Protein AF-0000000066255179 (afdb_homodimer)

Foldseek 3Di:
DLPQAAEEEEEDQCLVLVVVLCCDDLNVLLVVVRNYHYHYDHLLVQDVVSDQWDADPPRDDKIAGELRSVVSVQVVCCVPPNHAQEEEEDLPWAADDLVVLQVSLPTRYYYYYKFAMVGYDPVNCVSHPTYYYNHNDDDRMCVVVSSVSSVSNSCQHPPSDPDNVVVCQDPPNLAFHFADDDDDDQDDPRDGDDVQVVVPPPLSVVLVRLLRSLLCCVVPPVVSHHPDDDPSSVVSNVCVVVPHDPVRVCVVVVVSD/DLPQAAEEEEEDQCLVLVVVLCCDDLNVLLVVVRNYHYHYDHLLVQDVVSDQWDADPPRDDKIAGELRSVVSVQVVCCVPPNHAQEEEEDLPWAADDLVVLQVSLPTRYYYYYKFAMVGYDPVNCVSHPTYYYNHNDDDRMCVVVSSVSSVSNSCQHPPSDPDNVVVCQDPPNLAFHFADDDDDDQDDPRDGDDVQVVVPPPQSVVLVGLLRSLLCCVVPPVVSHHPDDDPSSVVSNVCVVVPHDPVRVCVVVVVSD

Solvent-accessible surface area (backbone atoms only — not comparable to full-atom values): 27506 Å² total; per-residue (Å²): 130,87,68,76,41,32,35,37,38,38,39,29,88,58,31,62,56,53,56,56,50,44,70,38,69,64,44,26,50,20,37,75,70,50,49,34,45,81,41,61,35,50,32,39,82,43,15,78,95,43,53,44,57,37,56,28,55,57,74,46,80,65,38,23,32,33,46,59,19,54,53,47,47,48,49,52,42,35,74,75,74,42,81,54,52,25,33,32,45,33,63,75,26,52,59,56,27,41,70,54,34,57,57,56,54,72,45,59,33,38,30,36,41,38,27,37,81,72,26,53,21,49,78,49,56,80,69,45,73,41,47,32,23,55,34,58,41,67,61,72,45,17,62,63,55,48,49,49,52,52,39,32,24,44,54,71,38,89,79,50,47,90,56,64,72,53,60,62,59,28,57,71,54,83,41,48,39,57,54,86,45,44,36,68,62,65,60,53,96,87,46,67,58,63,65,61,37,69,64,78,44,63,60,55,33,51,51,51,44,52,49,38,9,49,51,43,20,58,73,64,37,56,89,53,61,67,86,84,63,50,72,67,53,45,52,51,50,52,39,49,75,72,67,51,48,68,68,61,50,42,70,77,43,55,82,78,95,130,86,69,77,38,33,35,38,36,38,40,29,88,58,33,60,57,52,55,55,49,45,70,38,70,64,45,27,51,21,38,75,70,50,50,34,44,79,41,60,35,50,31,40,81,43,14,78,95,43,54,44,57,36,57,28,54,58,75,46,80,64,37,22,34,33,45,60,18,53,52,48,47,49,49,51,42,34,74,74,74,44,82,51,52,24,34,32,45,33,61,74,26,52,59,55,28,40,70,56,33,56,57,57,53,73,46,59,33,38,30,36,40,39,27,37,80,72,27,52,21,50,78,49,56,78,69,46,73,40,49,32,22,54,34,58,40,66,62,73,45,17,61,63,54,49,49,50,52,52,39,32,24,45,54,71,37,89,79,49,46,88,57,63,71,52,60,64,59,28,58,71,56,81,39,49,38,58,54,87,44,45,36,66,61,67,61,54,97,86,45,67,58,61,64,63,36,70,62,78,43,64,60,53,32,50,50,50,45,52,49,38,9,48,50,44,19,57,73,66,37,55,88,52,62,67,88,84,64,51,72,66,54,45,51,51,50,53,39,48,76,72,68,50,47,69,68,60,50,44,70,78,41,55,82,76,96

Nearest PDB structures (foldseek):
  1oy5-assembly2_B-2  TM=8.752E-01  e=9.218E-35  Aquifex aeolicus
  8b1n-assembly1_B  TM=9.317E-01  e=4.520E-27  Calditerrivibrio nitroreducens DSM 19672
  8b1n-assembly1_A  TM=9.142E-01  e=1.276E-27  Calditerrivibrio nitroreducens DSM 19672
  8byh-assembly1_B  TM=9.288E-01  e=4.256E-27  Calditerrivibrio nitroreducens DSM 19672
  4ig6-assembly1_A  TM=9.369E-01  e=1.137E-23  Anaplasma phagocytophilum str. HZ

Sequence (514 aa):
MSSNPLRFFVLTIFPHIISCYSEYGIVKQAIKKGKVEVYPIDLREFAPKGQVDDVPYGGLPGMVLKPEPIYEAYDYVVENYGKPFVLITEPWGEKLNQKLVNELSKKERIMIICGRYEGVDERVKKIVDMEISLGDFILSGGEIVALAVIDAVSRVLPGVLSEPQSIQEDSFQNRWLGYPVYTRPREYRGMKVPEELLSGHHKLIELWKLWHRIENTVKKRPDLIPKDLTELEKDILNSILSGKSFKEWLKEHKHLLMSSNPLRFFVLTIFPHIISCYSEYGIVKQAIKKGKVEVYPIDLREFAPKGQVDDVPYGGLPGMVLKPEPIYEAYDYVVENYGKPFVLITEPWGEKLNQKLVNELSKKERIMIICGRYEGVDERVKKIVDMEISLGDFILSGGEIVALAVIDAVSRVLPGVLSEPQSIQEDSFQNRWLGYPVYTRPREYRGMKVPEELLSGHHKLIELWKLWHRIENTVKKRPDLIPKDLTELEKDILNSILSGKSFKEWLKEHKHLL

pLDDT: mean 95.05, std 7.97, range [36.19, 99.0]

Radius of gyration: 25.07 Å; Cα contacts (8 Å, |Δi|>4): 942; chains: 2; bounding box: 65×76×65 Å

Secondary structure (DSSP, 8-state):
-----EEEEEEES-HHHHHHHTTSHHHHHHHHTTSEEEEEEEGGGGSGGG--EEPBGGG-SS-EE-HHHHHHHHHHHHHHH-PPEEEEEEEEEEEP-HHHHHHHTT-SEEEEE--BTT-B-GGGGGG-SEEEESSSS--SBSHHHHHHHHHHHHHTSTTTSS-THHHHTSTTSSS-------BS-SEETTEE--HHHHS--HHHHHHHHHHHHHHHHHHH-GGG--SS--HHHHHHHHHHHTT--HHHHHHHTGGG-/-----EEEEEEES-HHHHHHHTTSHHHHHHHHTTSEEEEEEEGGGGSGGG--EEPBGGG-SS-EE-HHHHHHHHHHHHHHH-PPEEEEEEEEEEEP-HHHHHHHTT-SEEEEE--BTT-B-GGGGGG-SEEEESSSS--SBSHHHHHHHHHHHHHTSTTTSS-THHHHTSTTSSS-------BS-SEETTEEPPHHHHS--HHHHHHHHHHHHHHHHHHH-GGG--SS--HHHHHHHHHHHTT--HHHHHHHTGGG-

InterPro domains:
  IPR002649 tRNA (guanine-N1-)-methyltransferase TrmD [MF_00605] (1-257)
  IPR002649 tRNA (guanine-N1-)-methyltransferase TrmD [PIRSF000386] (6-250)
  IPR002649 tRNA (guanine-N1-)-methyltransferase TrmD [PTHR46417] (6-245)
  IPR002649 tRNA (guanine-N1-)-methyltransferase TrmD [TIGR00088] (7-228)
  IPR002649 tRNA (guanine-N1-)-methyltransferase TrmD [cd18080] (7-222)
  IPR016009 tRNA methyltransferase TRMD/TRM10-type domain [PF01746] (6-226)
  IPR023148 tRNA (guanine-N(1)-)-methyltransferase, C-terminal domain superfamily [G3DSA:1.10.1270.20] (176-234)
  IPR029026 tRNA (guanine-N1-)-methyltransferase, N-terminal [G3DSA:3.40.1280.10] (1-175)
  IPR029028 Alpha/beta knot methyltransferases [SSF75217] (5-230)

Organism: Aquifex aeolicus (strain VF5) (NCBI:txid224324)

Structure (mmCIF, N/CA/C/O backbone):
data_AF-0000000066255179-model_v1
#
loop_
_entity.id
_entity.type
_entity.pdbx_description
1 polymer 'tRNA (guanine-N(1)-)-methyltransferase'
#
loop_
_atom_site.group_PDB
_atom_site.id
_atom_site.type_symbol
_atom_site.label_atom_id
_atom_site.label_alt_id
_atom_site.label_comp_id
_atom_site.label_asym_id
_atom_site.label_entity_id
_atom_site.label_seq_id
_atom_site.pdbx_PDB_ins_code
_atom_site.Cartn_x
_atom_site.Cartn_y
_atom_site.Cartn_z
_atom_site.occupancy
_atom_site.B_iso_or_equiv
_atom_site.auth_seq_id
_atom_site.auth_comp_id
_atom_site.auth_asym_id
_atom_site.auth_atom_id
_atom_site.pdbx_PDB_model_num
ATOM 1 N N . MET A 1 1 ? 33.656 -7.684 0.616 1 36.19 1 MET A N 1
ATOM 2 C CA . MET A 1 1 ? 33.5 -6.309 1.086 1 36.19 1 MET A CA 1
ATOM 3 C C . MET A 1 1 ? 32.156 -6.125 1.802 1 36.19 1 MET A C 1
ATOM 5 O O . MET A 1 1 ? 31.109 -6.352 1.216 1 36.19 1 MET A O 1
ATOM 9 N N . SER A 1 2 ? 31.938 -6.332 3.039 1 48.03 2 SER A N 1
ATOM 10 C CA . SER A 1 2 ? 30.781 -6.555 3.908 1 48.03 2 SER A CA 1
ATOM 11 C C . SER A 1 2 ? 29.781 -5.406 3.809 1 48.03 2 SER A C 1
ATOM 13 O O . SER A 1 2 ? 30.094 -4.273 4.18 1 48.03 2 SER A O 1
ATOM 15 N N . SER A 1 3 ? 28.969 -5.148 2.727 1 68.19 3 SER A N 1
ATOM 16 C CA . SER A 1 3 ? 28.156 -3.969 2.42 1 68.19 3 SER A CA 1
ATOM 17 C C . SER A 1 3 ? 27.25 -3.605 3.586 1 68.19 3 SER A C 1
ATOM 19 O O . SER A 1 3 ? 26.703 -4.484 4.258 1 68.19 3 SER A O 1
ATOM 21 N N . ASN A 1 4 ? 27.484 -2.471 4.309 1 89.94 4 ASN A N 1
ATOM 22 C CA . ASN A 1 4 ? 26.672 -1.904 5.391 1 89.94 4 ASN A CA 1
ATOM 23 C C . ASN A 1 4 ? 25.188 -2.104 5.145 1 89.94 4 ASN A C 1
ATOM 25 O O . ASN A 1 4 ? 24.719 -2.021 4.008 1 89.94 4 ASN A O 1
ATOM 29 N N . PRO A 1 5 ? 24.562 -2.641 6.172 1 97.38 5 PRO A N 1
ATOM 30 C CA . PRO A 1 5 ? 23.125 -2.84 6.004 1 97.38 5 PRO A CA 1
ATOM 31 C C . PRO A 1 5 ? 22.391 -1.543 5.684 1 97.38 5 PRO A C 1
ATOM 33 O O . PRO A 1 5 ? 22.812 -0.463 6.094 1 97.38 5 PRO A O 1
ATOM 36 N N . LEU A 1 6 ? 21.422 -1.646 4.871 1 98.69 6 LEU A N 1
ATOM 37 C CA . LEU A 1 6 ? 20.469 -0.549 4.742 1 98.69 6 LEU A CA 1
ATOM 38 C C . LEU A 1 6 ? 19.672 -0.378 6.023 1 98.69 6 LEU A C 1
ATOM 40 O O . LEU A 1 6 ? 19.109 -1.347 6.547 1 98.69 6 LEU A O 1
ATOM 44 N N . ARG A 1 7 ? 19.672 0.843 6.582 1 98.81 7 ARG A N 1
ATOM 45 C CA . ARG A 1 7 ? 18.984 1.106 7.844 1 98.81 7 ARG A CA 1
ATOM 46 C C . ARG A 1 7 ? 17.688 1.879 7.609 1 98.81 7 ARG A C 1
ATOM 48 O O . ARG A 1 7 ? 17.688 2.91 6.934 1 98.81 7 ARG A O 1
ATOM 55 N N . PHE A 1 8 ? 16.641 1.337 8.141 1 98.94 8 PHE A N 1
ATOM 56 C CA . PHE A 1 8 ? 15.359 2.031 8.141 1 98.94 8 PHE A CA 1
ATOM 57 C C . PHE A 1 8 ? 15.055 2.602 9.523 1 98.94 8 PHE A C 1
ATOM 59 O O . PHE A 1 8 ? 15.133 1.888 10.523 1 98.94 8 PHE A O 1
ATOM 66 N N . PHE A 1 9 ? 14.742 3.869 9.594 1 98.94 9 PHE A N 1
ATOM 67 C CA . PHE A 1 9 ? 14.219 4.523 10.789 1 98.94 9 PHE A CA 1
ATOM 68 C C . PHE A 1 9 ? 12.758 4.926 10.586 1 98.94 9 PHE A C 1
ATOM 70 O O . PHE A 1 9 ? 12.453 5.777 9.75 1 98.94 9 PHE A O 1
ATOM 77 N N . VAL A 1 10 ? 11.859 4.301 11.352 1 99 10 VAL A N 1
ATOM 78 C CA . VAL A 1 10 ? 10.445 4.578 11.156 1 99 10 VAL A CA 1
ATOM 79 C C . VAL A 1 10 ? 9.906 5.363 12.352 1 99 10 VAL A C 1
ATOM 81 O O . VAL A 1 10 ? 9.797 4.828 13.453 1 99 10 VAL A O 1
ATOM 84 N N . LEU A 1 11 ? 9.578 6.625 12.156 1 98.94 11 LEU A N 1
ATOM 85 C CA . LEU A 1 11 ? 8.984 7.473 13.18 1 98.94 11 LEU A CA 1
ATOM 86 C C . LEU A 1 11 ? 7.465 7.297 13.211 1 98.94 11 LEU A C 1
ATOM 88 O O . LEU A 1 11 ? 6.785 7.582 12.227 1 98.94 11 LEU A O 1
ATOM 92 N N . THR A 1 12 ? 6.926 6.816 14.266 1 98.81 12 THR A N 1
ATOM 93 C CA . THR A 1 12 ? 5.5 6.531 14.391 1 98.81 12 THR A CA 1
ATOM 94 C C . THR A 1 12 ? 5.074 6.539 15.859 1 98.81 12 THR A C 1
ATOM 96 O O . THR A 1 12 ? 5.918 6.578 16.75 1 98.81 12 THR A O 1
ATOM 99 N N . ILE A 1 13 ? 3.779 6.59 16.094 1 98.5 13 ILE A N 1
ATOM 100 C CA . ILE A 1 13 ? 3.281 6.457 17.453 1 98.5 13 ILE A CA 1
ATOM 101 C C . ILE A 1 13 ? 2.891 5.004 17.719 1 98.5 13 ILE A C 1
ATOM 103 O O . ILE A 1 13 ? 2.504 4.652 18.844 1 98.5 13 ILE A O 1
ATOM 107 N N . PHE A 1 14 ? 3.01 4.098 16.734 1 98.62 14 PHE A N 1
ATOM 108 C CA . PHE A 1 14 ? 2.74 2.67 16.891 1 98.62 14 PHE A CA 1
ATOM 109 C C . PHE A 1 14 ? 3.947 1.844 16.469 1 98.62 14 PHE A C 1
ATOM 111 O O . PHE A 1 14 ? 3.871 1.063 15.508 1 98.62 14 PHE A O 1
ATOM 118 N N . PRO A 1 15 ? 5.012 1.931 17.203 1 98.75 15 PRO A N 1
ATOM 119 C CA . PRO A 1 15 ? 6.246 1.254 16.797 1 98.75 15 PRO A CA 1
ATOM 120 C C . PRO A 1 15 ? 6.098 -0.265 16.75 1 98.75 15 PRO A C 1
ATOM 122 O O . PRO A 1 15 ? 6.809 -0.935 16 1 98.75 15 PRO A O 1
ATOM 125 N N . HIS A 1 16 ? 5.156 -0.813 17.469 1 98.75 16 HIS A N 1
ATOM 126 C CA . HIS A 1 16 ? 4.984 -2.26 17.531 1 98.75 16 HIS A CA 1
ATOM 127 C C . HIS A 1 16 ? 4.488 -2.822 16.203 1 98.75 16 HIS A C 1
ATOM 129 O O . HIS A 1 16 ? 4.785 -3.969 15.867 1 98.75 16 HIS A O 1
ATOM 135 N N . ILE A 1 17 ? 3.727 -2.039 15.477 1 98.81 17 ILE A N 1
ATOM 136 C CA . ILE A 1 17 ? 3.281 -2.461 14.148 1 98.81 17 ILE A CA 1
ATOM 137 C C . ILE A 1 17 ? 4.492 -2.779 13.273 1 98.81 17 ILE A C 1
ATOM 139 O O . ILE A 1 17 ? 4.523 -3.811 12.602 1 98.81 17 ILE A O 1
ATOM 143 N N . ILE A 1 18 ? 5.539 -1.937 13.367 1 98.94 18 ILE A N 1
ATOM 144 C CA . ILE A 1 18 ? 6.742 -2.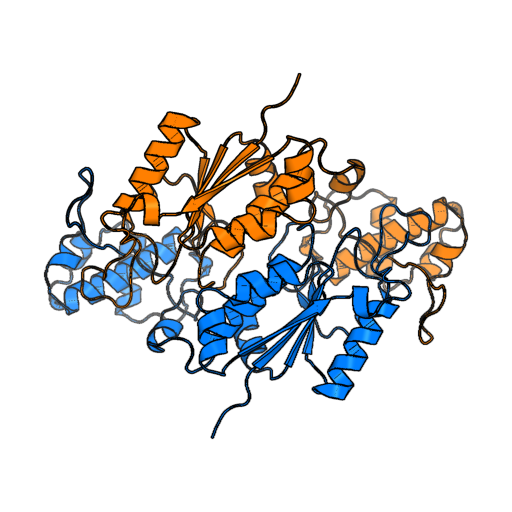07 12.555 1 98.94 18 ILE A CA 1
ATOM 145 C C . ILE A 1 18 ? 7.559 -3.268 13.039 1 98.94 18 ILE A C 1
ATOM 147 O O . ILE A 1 18 ? 7.988 -4.098 12.234 1 98.94 18 ILE A O 1
ATOM 151 N N . SER A 1 19 ? 7.699 -3.357 14.336 1 98.81 19 SER A N 1
ATOM 152 C CA . SER A 1 19 ? 8.492 -4.449 14.891 1 98.81 19 SER A CA 1
ATOM 153 C C . SER A 1 19 ? 7.848 -5.801 14.602 1 98.81 19 SER A C 1
ATOM 155 O O . SER A 1 19 ? 8.539 -6.773 14.297 1 98.81 19 SER A O 1
ATOM 157 N N . CYS A 1 20 ? 6.559 -5.828 14.711 1 98.81 20 CYS A N 1
ATOM 158 C CA . CYS A 1 20 ? 5.84 -7.07 14.438 1 98.81 20 CYS A CA 1
ATOM 159 C C . CYS A 1 20 ? 6.082 -7.543 13.016 1 98.81 20 CYS A C 1
ATOM 161 O O . CYS A 1 20 ? 6.48 -8.688 12.797 1 98.81 20 CYS A O 1
ATOM 163 N N . TYR A 1 21 ? 5.941 -6.707 12.062 1 98.81 21 TYR A N 1
ATOM 164 C CA . TYR A 1 21 ? 6.109 -7.09 10.664 1 98.81 21 TYR A CA 1
ATOM 165 C C . TYR A 1 21 ? 7.539 -7.531 10.383 1 98.81 21 TYR A C 1
ATOM 167 O O . TYR A 1 21 ? 7.77 -8.445 9.586 1 98.81 21 TYR A O 1
ATOM 175 N N . SER A 1 22 ? 8.477 -6.926 11.094 1 98.62 22 SER A N 1
ATOM 176 C CA . SER A 1 22 ? 9.891 -7.172 10.859 1 98.62 22 SER A CA 1
ATOM 177 C C . SER A 1 22 ? 10.289 -8.578 11.312 1 98.62 22 SER A C 1
ATOM 179 O O . SER A 1 22 ? 11.406 -9.031 11.039 1 98.62 22 SER A O 1
ATOM 181 N N . GLU A 1 23 ? 9.414 -9.266 11.914 1 98.5 23 GLU A N 1
ATOM 182 C CA . GLU A 1 23 ? 9.695 -10.609 12.414 1 98.5 23 GLU A CA 1
ATOM 183 C C . GLU A 1 23 ? 9.266 -11.672 11.406 1 98.5 23 GLU A C 1
ATOM 185 O O . GLU A 1 23 ? 9.398 -12.875 11.664 1 98.5 23 GLU A O 1
ATOM 190 N N . TYR A 1 24 ? 8.859 -11.219 10.289 1 98.19 24 TYR A N 1
ATOM 191 C CA . TYR A 1 24 ? 8.289 -12.195 9.359 1 98.19 24 TYR A CA 1
ATOM 192 C C . TYR A 1 24 ? 8.852 -12.008 7.957 1 98.19 24 TYR A C 1
ATOM 194 O O . TYR A 1 24 ? 9.312 -10.922 7.609 1 98.19 24 TYR A O 1
ATOM 202 N N . GLY A 1 25 ? 8.875 -13.078 7.219 1 96.25 25 GLY A N 1
ATOM 203 C CA . GLY A 1 25 ? 9.039 -13.055 5.777 1 96.25 25 GLY A CA 1
ATOM 204 C C . GLY A 1 25 ? 10.383 -12.508 5.332 1 96.25 25 GLY A C 1
ATOM 205 O O . GLY A 1 25 ? 11.414 -12.82 5.934 1 96.25 25 GLY A O 1
ATOM 206 N N . ILE A 1 26 ? 10.383 -11.805 4.305 1 96 26 ILE A N 1
ATOM 207 C CA . ILE A 1 26 ? 11.586 -11.352 3.611 1 96 26 ILE A CA 1
ATOM 208 C C . ILE A 1 26 ? 12.328 -10.336 4.477 1 96 26 ILE A C 1
ATOM 210 O O . ILE A 1 26 ? 13.562 -10.266 4.441 1 96 26 ILE A O 1
ATOM 214 N N . VAL A 1 27 ? 11.555 -9.555 5.23 1 98.31 27 VAL A N 1
ATOM 215 C CA . VAL A 1 27 ? 12.18 -8.539 6.07 1 98.31 27 VAL A CA 1
ATOM 216 C C . VAL A 1 27 ? 12.977 -9.211 7.191 1 98.31 27 VAL A C 1
ATOM 218 O O . VAL A 1 27 ? 14.125 -8.844 7.449 1 98.31 27 VAL A O 1
ATOM 221 N N . LYS A 1 28 ? 12.352 -10.195 7.777 1 98.44 28 LYS A N 1
ATOM 222 C CA . LYS A 1 28 ? 13.07 -10.969 8.789 1 98.44 28 LYS A CA 1
ATOM 223 C C . LYS A 1 28 ? 14.336 -11.586 8.211 1 98.44 28 LYS A C 1
ATOM 225 O O . LYS A 1 28 ? 15.398 -11.531 8.844 1 98.44 28 LYS A O 1
ATOM 230 N N . GLN A 1 29 ? 14.234 -12.172 7.055 1 96.88 29 GLN A N 1
ATOM 231 C CA . GLN A 1 29 ? 15.375 -12.805 6.391 1 96.88 29 GLN A CA 1
ATOM 232 C C . GLN A 1 29 ? 16.484 -11.789 6.109 1 96.88 29 GLN A C 1
ATOM 234 O O . GLN A 1 29 ? 17.656 -12.078 6.324 1 96.88 29 GLN A O 1
ATOM 239 N N . ALA A 1 30 ? 16.078 -10.641 5.586 1 98.12 30 ALA A N 1
ATOM 240 C CA . ALA A 1 30 ? 17.031 -9.586 5.285 1 98.12 30 ALA A CA 1
ATOM 241 C C . ALA A 1 30 ? 17.781 -9.148 6.543 1 98.12 30 ALA A C 1
ATOM 243 O O . ALA A 1 30 ? 18.984 -8.898 6.504 1 98.12 30 ALA A O 1
ATOM 244 N N . ILE A 1 31 ? 17.047 -9.062 7.656 1 98.56 31 ILE A N 1
ATOM 245 C CA . ILE A 1 31 ? 17.641 -8.688 8.938 1 98.56 31 ILE A CA 1
ATOM 246 C C . ILE A 1 31 ? 18.609 -9.773 9.391 1 98.56 31 ILE A C 1
ATOM 248 O O . ILE A 1 31 ? 19.75 -9.484 9.773 1 98.56 31 ILE A O 1
ATOM 252 N N . LYS A 1 32 ? 18.219 -11.008 9.328 1 97.62 32 LYS A N 1
ATOM 253 C CA . LYS A 1 32 ? 19.031 -12.148 9.742 1 97.62 32 LYS A CA 1
ATOM 254 C C . LYS A 1 32 ? 20.328 -12.211 8.93 1 97.62 32 LYS A C 1
ATOM 256 O O . LYS A 1 32 ? 21.375 -12.555 9.469 1 97.62 32 LYS A O 1
ATOM 261 N N . LYS A 1 33 ? 20.234 -11.852 7.691 1 96.62 33 LYS A N 1
ATOM 262 C CA . LYS A 1 33 ? 21.375 -11.922 6.785 1 96.62 33 LYS A CA 1
ATOM 263 C C . LYS A 1 33 ? 22.266 -10.688 6.934 1 96.62 33 LYS A C 1
ATOM 265 O O . LYS A 1 33 ? 23.266 -10.555 6.238 1 96.62 33 LYS A O 1
ATOM 270 N N . GLY A 1 34 ? 21.844 -9.766 7.727 1 97.56 34 GLY A N 1
ATOM 271 C CA . GLY A 1 34 ? 22.641 -8.578 7.992 1 97.56 34 GLY A CA 1
ATOM 272 C C . GLY A 1 34 ? 22.578 -7.551 6.875 1 97.56 34 GLY A C 1
ATOM 273 O O . GLY A 1 34 ? 23.469 -6.715 6.742 1 97.56 34 GLY A O 1
ATOM 274 N N . LYS A 1 35 ? 21.5 -7.633 6.055 1 97.81 35 LYS A N 1
ATOM 275 C CA . LYS A 1 35 ? 21.375 -6.738 4.906 1 97.81 35 LYS A CA 1
ATOM 276 C C . LYS A 1 35 ? 20.531 -5.512 5.25 1 97.81 35 LYS A C 1
ATOM 278 O O . LYS A 1 35 ? 20.641 -4.477 4.59 1 97.81 35 LYS A O 1
ATOM 283 N N . VAL A 1 36 ? 19.688 -5.668 6.281 1 98.62 36 VAL A N 1
ATOM 284 C CA . VAL A 1 36 ? 18.766 -4.602 6.66 1 98.62 36 VAL A CA 1
ATOM 285 C C . VAL A 1 36 ? 18.703 -4.488 8.18 1 98.62 36 VAL A C 1
ATOM 287 O O . VAL A 1 36 ? 18.828 -5.488 8.891 1 98.62 36 VAL A O 1
ATOM 290 N N . GLU A 1 37 ? 18.625 -3.307 8.664 1 98.81 37 GLU A N 1
ATOM 291 C CA . GLU A 1 37 ? 18.219 -3.014 10.039 1 98.81 37 GLU A CA 1
ATOM 292 C C . GLU A 1 37 ? 16.984 -2.121 10.07 1 98.81 37 GLU A C 1
ATOM 294 O O . GLU A 1 37 ? 16.875 -1.188 9.273 1 98.81 37 GLU A O 1
ATOM 299 N N . VAL A 1 38 ? 16.078 -2.492 10.898 1 98.94 38 VAL A N 1
ATOM 300 C CA . VAL A 1 38 ? 14.859 -1.708 11.039 1 98.94 38 VAL A CA 1
ATOM 301 C C . VAL A 1 38 ? 14.742 -1.172 12.461 1 98.94 38 VAL A C 1
ATOM 303 O O . VAL A 1 38 ? 14.781 -1.941 13.43 1 98.94 38 VAL A O 1
ATOM 306 N N . TYR A 1 39 ? 14.648 0.153 12.57 1 98.88 39 TYR A N 1
ATOM 307 C CA . TYR A 1 39 ? 14.523 0.815 13.867 1 98.88 39 TYR A CA 1
ATOM 308 C C . TYR A 1 39 ? 13.164 1.498 14 1 98.88 39 TYR A C 1
ATOM 310 O O . TYR A 1 39 ? 12.977 2.619 13.516 1 98.88 39 TYR A O 1
ATOM 318 N N . PRO A 1 40 ? 12.211 0.813 14.609 1 98.88 40 PRO A N 1
ATOM 319 C CA . PRO A 1 40 ? 11 1.55 14.992 1 98.88 40 PRO A CA 1
ATOM 320 C C . PRO A 1 40 ? 11.266 2.594 16.078 1 98.88 40 PRO A C 1
ATOM 322 O O . PRO A 1 40 ? 11.828 2.271 17.125 1 98.88 40 PRO A O 1
ATOM 325 N N . ILE A 1 41 ? 10.93 3.801 15.82 1 98.81 41 ILE A N 1
ATOM 326 C CA . ILE A 1 41 ? 11.18 4.898 16.75 1 98.81 41 ILE A CA 1
ATOM 327 C C . ILE A 1 41 ? 9.852 5.453 17.266 1 98.81 41 ILE A C 1
ATOM 329 O O . ILE A 1 41 ? 9.07 6.012 16.5 1 98.81 41 ILE A O 1
ATOM 333 N N . ASP A 1 42 ? 9.602 5.297 18.547 1 98.81 42 ASP A N 1
ATOM 334 C CA . ASP A 1 42 ? 8.391 5.812 19.188 1 98.81 42 ASP A CA 1
ATOM 335 C C . ASP A 1 42 ? 8.492 7.32 19.422 1 98.81 42 ASP A C 1
ATOM 337 O O . ASP A 1 42 ? 9.25 7.777 20.266 1 98.81 42 ASP A O 1
ATOM 341 N N . LEU A 1 43 ? 7.672 8.039 18.75 1 98.81 43 LEU A N 1
ATOM 342 C CA . LEU A 1 43 ? 7.719 9.492 18.828 1 98.81 43 LEU A CA 1
ATOM 343 C C . LEU A 1 43 ? 7.445 9.961 20.25 1 98.81 43 LEU A C 1
ATOM 345 O O . LEU A 1 43 ? 7.898 11.039 20.656 1 98.81 43 LEU A O 1
ATOM 349 N N . ARG A 1 44 ? 6.766 9.203 21.016 1 98.62 44 ARG A N 1
ATOM 350 C CA . ARG A 1 44 ? 6.41 9.57 22.375 1 98.62 44 ARG A CA 1
ATOM 351 C C . ARG A 1 44 ? 7.656 9.711 23.25 1 98.62 44 ARG A C 1
ATOM 353 O O . ARG A 1 44 ? 7.664 10.484 24.203 1 98.62 44 ARG A O 1
ATOM 360 N N . GLU A 1 45 ? 8.664 9.016 22.875 1 98.44 45 GLU A N 1
ATOM 361 C CA . GLU A 1 45 ? 9.914 9.078 23.641 1 98.44 45 GLU A CA 1
ATOM 362 C C . GLU A 1 45 ? 10.633 10.398 23.391 1 98.44 45 GLU A C 1
ATOM 364 O O . GLU A 1 45 ? 11.555 10.75 24.141 1 98.44 45 GLU A O 1
ATOM 369 N N . PHE A 1 46 ? 10.211 11.109 22.391 1 98.5 46 PHE A N 1
ATOM 370 C CA . PHE A 1 46 ? 10.891 12.344 22.016 1 98.5 46 PHE A CA 1
ATOM 371 C C . PHE A 1 46 ? 9.992 13.555 22.266 1 98.5 46 PHE A C 1
ATOM 373 O O . PHE A 1 46 ? 10.336 14.68 21.891 1 98.5 46 PHE A O 1
ATOM 380 N N . ALA A 1 47 ? 8.836 13.289 22.734 1 97.56 47 ALA A N 1
ATOM 381 C CA . ALA A 1 47 ? 7.867 14.344 23 1 97.56 47 ALA A CA 1
ATOM 382 C C . ALA A 1 47 ? 7.852 14.727 24.469 1 97.56 47 ALA A C 1
ATOM 384 O O . ALA A 1 47 ? 7.914 13.859 25.344 1 97.56 47 ALA A O 1
ATOM 385 N N . PRO A 1 48 ? 7.766 16.078 24.812 1 94.12 48 PRO A N 1
ATOM 386 C CA . PRO A 1 48 ? 7.574 16.453 26.219 1 94.12 48 PRO A CA 1
ATOM 387 C C . PRO A 1 48 ? 6.363 15.773 26.844 1 94.12 48 PRO A C 1
ATOM 389 O O . PRO A 1 48 ? 5.242 15.898 26.344 1 94.12 48 PRO A O 1
ATOM 392 N N . LYS A 1 49 ? 6.551 15.062 27.891 1 95.06 49 LYS A N 1
ATOM 393 C CA . LYS A 1 49 ? 5.527 14.336 28.641 1 95.06 49 LYS A CA 1
ATOM 394 C C . LYS A 1 49 ? 4.801 13.336 27.75 1 95.06 49 LYS A C 1
ATOM 396 O O . LYS A 1 49 ? 3.615 13.055 27.953 1 95.06 49 LYS A O 1
ATOM 401 N N . GLY A 1 50 ? 5.383 13.023 26.594 1 96.31 50 GLY A N 1
ATOM 402 C CA . GLY A 1 50 ? 4.852 12 25.703 1 96.31 50 GLY A CA 1
ATOM 403 C C . GLY A 1 50 ? 3.764 12.516 24.781 1 96.31 50 GLY A C 1
ATOM 404 O O . GLY A 1 50 ? 3.146 11.742 24.047 1 96.31 50 GLY A O 1
ATOM 405 N N . GLN A 1 51 ? 3.523 13.766 24.781 1 97.75 51 GLN A N 1
ATOM 406 C CA . GLN A 1 51 ? 2.471 14.336 23.953 1 97.75 51 GLN A CA 1
ATOM 407 C C . GLN A 1 51 ? 2.969 14.586 22.531 1 97.75 51 GLN A C 1
ATOM 409 O O . GLN A 1 51 ? 3.725 15.531 22.281 1 97.75 51 GLN A O 1
ATOM 414 N N . VAL A 1 52 ? 2.443 13.867 21.578 1 98.5 52 VAL A N 1
ATOM 415 C CA . VAL A 1 52 ? 2.994 13.875 20.234 1 98.5 52 VAL A CA 1
ATOM 416 C C . VAL A 1 52 ? 2.113 14.727 19.328 1 98.5 52 VAL A C 1
ATOM 418 O O . VAL A 1 52 ? 2.496 15.039 18.188 1 98.5 52 VAL A O 1
ATOM 421 N N . ASP A 1 53 ? 0.929 15.102 19.812 1 98.31 53 ASP A N 1
ATOM 422 C CA . ASP A 1 53 ? -0.018 15.82 18.953 1 98.31 53 ASP A CA 1
ATOM 423 C C . ASP A 1 53 ? -0.69 16.953 19.719 1 98.31 53 ASP A C 1
ATOM 425 O O . ASP A 1 53 ? -0.538 17.078 20.938 1 98.31 53 ASP A O 1
ATOM 429 N N . ASP A 1 54 ? -1.308 17.875 19 1 98.06 54 ASP A N 1
ATOM 430 C CA . ASP A 1 54 ? -2.074 19 19.531 1 98.06 54 ASP A CA 1
ATOM 431 C C . ASP A 1 54 ? -3.105 19.484 18.516 1 98.06 54 ASP A C 1
ATOM 433 O O . ASP A 1 54 ? -3.107 19.047 17.359 1 98.06 54 ASP A O 1
ATOM 437 N N . VAL A 1 55 ? -4.043 20.328 18.953 1 97.12 55 VAL A N 1
ATOM 438 C CA . VAL A 1 55 ? -5.078 20.875 18.078 1 97.12 55 VAL A CA 1
ATOM 439 C C . VAL A 1 55 ? -4.445 21.828 17.062 1 97.12 55 VAL A C 1
ATOM 441 O O . VAL A 1 55 ? -3.49 22.531 17.375 1 97.12 55 VAL A O 1
ATOM 444 N N . PRO A 1 56 ? -4.965 21.844 15.906 1 96.88 56 PRO A N 1
ATOM 445 C CA . PRO A 1 56 ? -4.426 22.75 14.891 1 96.88 56 PRO A CA 1
ATOM 446 C C . PRO A 1 56 ? -4.762 24.219 15.172 1 96.88 56 PRO A C 1
ATOM 448 O O . PRO A 1 56 ? -5.805 24.516 15.758 1 96.88 56 PRO A O 1
ATOM 451 N N . TYR A 1 57 ? -3.842 25.109 14.758 1 97.38 57 TYR A N 1
ATOM 452 C CA . TYR A 1 57 ? -4.176 26.531 14.727 1 97.38 57 TYR A CA 1
ATOM 453 C C . TYR A 1 57 ? -5.301 26.812 13.734 1 97.38 57 TYR A C 1
ATOM 455 O O . TYR A 1 57 ? -5.469 26.062 12.766 1 97.38 57 TYR A O 1
ATOM 463 N N . GLY A 1 58 ? -6.07 27.875 14 1 95.06 58 GLY A N 1
ATOM 464 C CA . GLY A 1 58 ? -7.148 28.266 13.102 1 95.06 58 GLY A CA 1
ATOM 465 C C . GLY A 1 58 ? -8.484 27.641 13.477 1 95.06 58 GLY A C 1
ATOM 466 O O . GLY A 1 58 ? -9.5 27.922 12.844 1 95.06 58 GLY A O 1
ATOM 467 N N . GLY A 1 59 ? -8.453 26.828 14.492 1 91.5 59 GLY A N 1
ATOM 468 C CA . GLY A 1 59 ? -9.68 26.141 14.875 1 91.5 59 GLY A CA 1
ATOM 469 C C . GLY A 1 59 ? -10.062 25.031 13.93 1 91.5 59 GLY A C 1
ATOM 470 O O . GLY A 1 59 ? -11.242 24.672 13.82 1 91.5 59 GLY A O 1
ATOM 471 N N . LEU A 1 60 ? -9.156 24.547 13.234 1 87.88 60 LEU A N 1
ATOM 472 C CA . LEU A 1 60 ? -9.375 23.438 12.312 1 87.88 60 LEU A CA 1
ATOM 473 C C . LEU A 1 60 ? -9.602 22.141 13.07 1 87.88 60 LEU A C 1
ATOM 475 O O . LEU A 1 60 ? -9.234 22.031 14.25 1 87.88 60 LEU A O 1
ATOM 479 N N . PRO A 1 61 ? -10.234 21.25 12.492 1 87 61 PRO A N 1
ATOM 480 C CA . PRO A 1 61 ? -10.609 20.047 13.227 1 87 61 PRO A CA 1
ATOM 481 C C . PRO A 1 61 ? -9.438 19.078 13.406 1 87 61 PRO A C 1
ATOM 483 O O . PRO A 1 61 ? -8.445 19.172 12.672 1 87 61 PRO A O 1
ATOM 486 N N . GLY A 1 62 ? -9.594 18.25 14.469 1 91.19 62 GLY A N 1
ATOM 487 C CA . GLY A 1 62 ? -8.719 17.094 14.641 1 91.19 62 GLY A CA 1
ATOM 488 C C . GLY A 1 62 ? -7.453 17.422 15.406 1 91.19 62 GLY A C 1
ATOM 489 O O . GLY A 1 62 ? -7.43 18.375 16.203 1 91.19 62 GLY A O 1
ATOM 490 N N . MET A 1 63 ? -6.48 16.5 15.273 1 95.5 63 MET A N 1
ATOM 491 C CA . MET A 1 63 ? -5.168 16.625 15.906 1 95.5 63 MET A CA 1
ATOM 492 C C . MET A 1 63 ? -4.059 16.609 14.867 1 95.5 63 MET A C 1
ATOM 494 O O . MET A 1 63 ? -4.23 16.062 13.773 1 95.5 63 MET A O 1
ATOM 498 N N . VAL A 1 64 ? -2.996 17.266 15.18 1 97.81 64 VAL A N 1
ATOM 499 C CA . VAL A 1 64 ? -1.838 17.359 14.297 1 97.81 64 VAL A CA 1
ATOM 500 C C . VAL A 1 64 ? -0.584 16.906 15.039 1 97.81 64 VAL A C 1
ATOM 502 O O . VAL A 1 64 ? -0.381 17.25 16.203 1 97.81 64 VAL A O 1
ATOM 505 N N . LEU A 1 65 ? 0.227 16.094 14.375 1 98.62 65 LEU A N 1
ATOM 506 C CA . LEU A 1 65 ? 1.504 15.719 14.969 1 98.62 65 LEU A CA 1
ATOM 507 C C . LEU A 1 65 ? 2.418 16.938 15.117 1 98.62 65 LEU A C 1
ATOM 509 O O . LEU A 1 65 ? 2.617 17.688 14.156 1 98.62 65 LEU A O 1
ATOM 513 N N . LYS A 1 66 ? 2.967 17.047 16.281 1 98.75 66 LYS A N 1
ATOM 514 C CA . LYS A 1 66 ? 3.797 18.203 16.625 1 98.75 66 LYS A CA 1
ATOM 515 C C . LYS A 1 66 ? 5.156 18.125 15.93 1 98.75 66 LYS A C 1
ATOM 517 O O . LYS A 1 66 ? 5.688 17.031 15.719 1 98.75 66 LYS A O 1
ATOM 522 N N . PRO A 1 67 ? 5.75 19.297 15.633 1 98.56 67 PRO A N 1
ATOM 523 C CA . PRO A 1 67 ? 7.07 19.266 15 1 98.56 67 PRO A CA 1
ATOM 524 C C . PRO A 1 67 ? 8.18 18.844 15.961 1 98.56 67 PRO A C 1
ATOM 526 O O . PRO A 1 67 ? 9.109 18.125 15.562 1 98.56 67 PRO A O 1
ATOM 529 N N . GLU A 1 68 ? 8.07 19.109 17.203 1 98.44 68 GLU A N 1
ATOM 530 C CA . GLU A 1 68 ? 9.133 18.922 18.172 1 98.44 68 GLU A CA 1
ATOM 531 C C . GLU A 1 68 ? 9.523 17.453 18.297 1 98.44 68 GLU A C 1
ATOM 533 O O . GLU A 1 68 ? 10.695 17.094 18.141 1 98.44 68 GLU A O 1
ATOM 538 N N . PRO A 1 69 ? 8.531 16.547 18.562 1 98.75 69 PRO A N 1
ATOM 539 C CA . PRO A 1 69 ? 8.93 15.141 18.672 1 98.75 69 PRO A CA 1
ATOM 540 C C . PRO A 1 69 ? 9.602 14.609 17.422 1 98.75 69 PRO A C 1
ATOM 542 O O . PRO A 1 69 ? 10.5 13.766 17.5 1 98.75 69 PRO A O 1
ATOM 545 N N . ILE A 1 70 ? 9.219 15.086 16.266 1 98.88 70 ILE A N 1
ATOM 546 C CA . ILE A 1 70 ? 9.75 14.602 14.992 1 98.88 70 ILE A CA 1
ATOM 547 C C . ILE A 1 70 ? 11.172 15.125 14.797 1 98.88 70 ILE A C 1
ATOM 549 O O . ILE A 1 70 ? 12.078 14.367 14.445 1 98.88 70 ILE A O 1
ATOM 553 N N . TYR A 1 71 ? 11.398 16.453 15.055 1 98.88 71 TYR A N 1
ATOM 554 C CA . TYR A 1 71 ? 12.727 17.031 14.922 1 98.88 71 TYR A CA 1
ATOM 555 C C . TYR A 1 71 ? 13.695 16.422 15.922 1 98.88 71 TYR A C 1
ATOM 557 O O . TYR A 1 71 ? 14.859 16.156 15.594 1 98.88 71 TYR A O 1
ATOM 565 N N . GLU A 1 72 ? 13.219 16.188 17.156 1 98.75 72 GLU A N 1
ATOM 566 C CA . GLU A 1 72 ? 14.07 15.586 18.172 1 98.75 72 GLU A CA 1
ATOM 567 C C . GLU A 1 72 ? 14.492 14.172 17.766 1 98.75 72 GLU A C 1
ATOM 569 O O . GLU A 1 72 ? 15.648 13.797 17.938 1 98.75 72 GLU A O 1
ATOM 574 N N . ALA A 1 73 ? 13.594 13.398 17.266 1 98.88 73 ALA A N 1
ATOM 575 C CA . ALA A 1 73 ? 13.898 12.055 16.797 1 98.88 73 ALA A CA 1
ATOM 576 C C . ALA A 1 73 ? 14.875 12.102 15.617 1 98.88 73 ALA A C 1
ATOM 578 O O . ALA A 1 73 ? 15.805 11.297 15.547 1 98.88 73 ALA A O 1
ATOM 579 N N . TYR A 1 74 ? 14.633 13.07 14.711 1 98.88 74 TYR A N 1
ATOM 580 C CA . TYR A 1 74 ? 15.508 13.266 13.562 1 98.88 74 TYR A CA 1
ATOM 581 C C . TYR A 1 74 ? 16.938 13.57 14.016 1 98.88 74 TYR A C 1
ATOM 583 O O . TYR A 1 74 ? 17.891 12.961 13.531 1 98.88 74 TYR A O 1
ATOM 591 N N . ASP A 1 75 ? 17.016 14.461 14.914 1 98.88 75 ASP A N 1
ATOM 592 C CA . ASP A 1 75 ? 18.328 14.852 15.43 1 98.88 75 ASP A CA 1
ATOM 593 C C . ASP A 1 75 ? 19.031 13.664 16.094 1 98.88 75 ASP A C 1
ATOM 595 O O . ASP A 1 75 ? 20.234 13.469 15.898 1 98.88 75 ASP A O 1
ATOM 599 N N . TYR A 1 76 ? 18.297 12.938 16.859 1 98.81 76 TYR A N 1
ATOM 600 C CA . TYR A 1 76 ? 18.844 11.742 17.5 1 98.81 76 TYR A CA 1
ATOM 601 C C . TYR A 1 76 ? 19.438 10.789 16.469 1 98.81 76 TYR A C 1
ATOM 603 O O . TYR A 1 76 ? 20.562 10.305 16.641 1 98.81 76 TYR A O 1
ATOM 611 N N . VAL A 1 77 ? 18.734 10.539 15.352 1 98.81 77 VAL A N 1
ATOM 612 C CA . VAL A 1 77 ? 19.188 9.617 14.312 1 98.81 77 VAL A CA 1
ATOM 613 C C . VAL A 1 77 ? 20.422 10.18 13.625 1 98.81 77 VAL A C 1
ATOM 615 O O . VAL A 1 77 ? 21.406 9.461 13.414 1 98.81 77 VAL A O 1
ATOM 618 N N . VAL A 1 78 ? 20.359 11.453 13.312 1 98.81 78 VAL A N 1
ATOM 619 C CA . VAL A 1 78 ? 21.469 12.094 12.617 1 98.81 78 VAL A CA 1
ATOM 620 C C . VAL A 1 78 ? 22.734 12.008 13.469 1 98.81 78 VAL A C 1
ATOM 622 O O . VAL A 1 78 ? 23.812 11.664 12.969 1 98.81 78 VAL A O 1
ATOM 625 N N . GLU A 1 79 ? 22.594 12.25 14.711 1 98.69 79 GLU A N 1
ATOM 626 C CA . GLU A 1 79 ? 23.719 12.281 15.625 1 98.69 79 GLU A CA 1
ATOM 627 C C . GLU A 1 79 ? 24.312 10.891 15.82 1 98.69 79 GLU A C 1
ATOM 629 O O . GLU A 1 79 ? 25.547 10.742 15.922 1 98.69 79 GLU A O 1
ATOM 634 N N . ASN A 1 80 ? 23.484 9.922 15.859 1 98.56 80 ASN A N 1
ATOM 635 C CA . ASN A 1 80 ? 23.953 8.602 16.266 1 98.56 80 ASN A CA 1
ATOM 636 C C . ASN A 1 80 ? 24.219 7.707 15.055 1 98.56 80 ASN A C 1
ATOM 638 O O . ASN A 1 80 ? 25.031 6.781 15.125 1 98.56 80 ASN A O 1
ATOM 642 N N . TYR A 1 81 ? 23.562 7.98 13.898 1 98.19 81 TYR A N 1
ATOM 643 C CA . TYR A 1 81 ? 23.641 7.047 12.781 1 98.19 81 TYR A CA 1
ATOM 644 C C . TYR A 1 81 ? 24.047 7.766 11.5 1 98.19 81 TYR A C 1
ATOM 646 O O . TYR A 1 81 ? 24.453 7.129 10.523 1 98.19 81 TYR A O 1
ATOM 654 N N . GLY A 1 82 ? 23.984 9.062 11.461 1 98.31 82 GLY A N 1
ATOM 655 C CA . GLY A 1 82 ? 24.234 9.82 10.242 1 98.31 82 GLY A CA 1
ATOM 656 C C . GLY A 1 82 ? 22.953 10.281 9.562 1 98.31 82 GLY A C 1
ATOM 657 O O . GLY A 1 82 ? 21.859 9.82 9.906 1 98.31 82 GLY A O 1
ATOM 658 N N . LYS A 1 83 ? 23.031 11.203 8.609 1 98.62 83 LYS A N 1
ATOM 659 C CA . LYS A 1 83 ? 21.891 11.82 7.941 1 98.62 83 LYS A CA 1
ATOM 660 C C . LYS A 1 83 ? 21.156 10.812 7.062 1 98.62 83 LYS A C 1
ATOM 662 O O . LYS A 1 83 ? 21.766 10.18 6.199 1 98.62 83 LYS A O 1
ATOM 667 N N . PRO A 1 84 ? 19.922 10.648 7.223 1 98.81 84 PRO A N 1
ATOM 668 C CA . PRO A 1 84 ? 19.141 9.742 6.383 1 98.81 84 PRO A CA 1
ATOM 669 C C . PRO A 1 84 ? 18.453 10.461 5.223 1 98.81 84 PRO A C 1
ATOM 671 O O . PRO A 1 84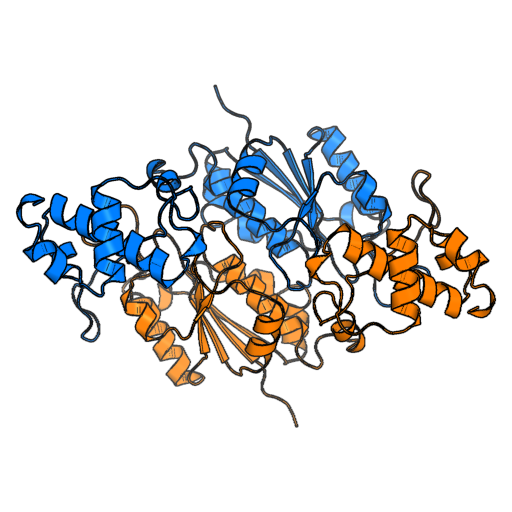 ? 18.391 11.695 5.207 1 98.81 84 PRO A O 1
ATOM 674 N N . PHE A 1 85 ? 18.094 9.68 4.176 1 98.94 85 PHE A N 1
ATOM 675 C CA . PHE A 1 85 ? 17.094 10.141 3.213 1 98.94 85 PHE A CA 1
ATOM 676 C C . PHE A 1 85 ? 15.703 10.125 3.828 1 98.94 85 PHE A C 1
ATOM 678 O O . PHE A 1 85 ? 15.211 9.062 4.219 1 98.94 85 PHE A O 1
ATOM 685 N N . VAL A 1 86 ? 15.023 11.273 3.922 1 98.94 86 VAL A N 1
ATOM 686 C CA . VAL A 1 86 ? 13.82 11.398 4.746 1 98.94 86 VAL A CA 1
ATOM 687 C C . VAL A 1 86 ? 12.578 11.352 3.857 1 98.94 86 VAL A C 1
ATOM 689 O O . VAL A 1 86 ? 12.398 12.203 2.986 1 98.94 86 VAL A O 1
ATOM 692 N N . LEU A 1 87 ? 11.781 10.32 4.09 1 98.94 87 LEU A N 1
ATOM 693 C CA . LEU A 1 87 ? 10.453 10.203 3.506 1 98.94 87 LEU A CA 1
ATOM 694 C C . LEU A 1 87 ? 9.383 10.633 4.504 1 98.94 87 LEU A C 1
ATOM 696 O O . LEU A 1 87 ? 9.516 10.391 5.703 1 98.94 87 LEU A O 1
ATOM 700 N N . ILE A 1 88 ? 8.359 11.234 4.016 1 98.94 88 ILE A N 1
ATOM 701 C CA . ILE A 1 88 ? 7.145 11.445 4.797 1 98.94 88 ILE A CA 1
ATOM 702 C C . ILE A 1 88 ? 5.934 10.906 4.039 1 98.94 88 ILE A C 1
ATOM 704 O O . ILE A 1 88 ? 5.844 11.062 2.818 1 98.94 88 ILE A O 1
ATOM 708 N N . THR A 1 89 ? 5.078 10.211 4.742 1 98.75 89 THR A N 1
ATOM 709 C CA . THR A 1 89 ? 3.916 9.609 4.094 1 98.75 89 THR A CA 1
ATOM 710 C C . THR A 1 89 ? 2.795 10.633 3.941 1 98.75 89 THR A C 1
ATOM 712 O O . THR A 1 89 ? 2.299 11.172 4.934 1 98.75 89 THR A O 1
ATOM 715 N N . GLU A 1 90 ? 2.43 10.922 2.742 1 96.88 90 GLU A N 1
ATOM 716 C CA . GLU A 1 90 ? 1.354 11.828 2.365 1 96.88 90 GLU A CA 1
ATOM 717 C C . GLU A 1 90 ? 0.492 11.234 1.254 1 96.88 90 GLU A C 1
ATOM 719 O O . GLU A 1 90 ? 1.013 10.641 0.308 1 96.88 90 GLU A O 1
ATOM 724 N N . PRO A 1 91 ? -0.827 11.398 1.358 1 94.06 91 PRO A N 1
ATOM 725 C CA . PRO A 1 91 ? -1.683 10.812 0.323 1 94.06 91 PRO A CA 1
ATOM 726 C C . PRO A 1 91 ? -1.354 11.328 -1.075 1 94.06 91 PRO A C 1
ATOM 728 O O . PRO A 1 91 ? -1.591 10.633 -2.066 1 94.06 91 PRO A O 1
ATOM 731 N N . TRP A 1 92 ? -0.758 12.516 -1.175 1 94.38 92 TRP A N 1
ATOM 732 C CA . TRP A 1 92 ? -0.496 13.125 -2.475 1 94.38 92 TRP A CA 1
ATOM 733 C C . TRP A 1 92 ? 0.973 12.984 -2.857 1 94.38 92 TRP A C 1
ATOM 735 O O . TRP A 1 92 ? 1.434 13.602 -3.818 1 94.38 92 TRP A O 1
ATOM 745 N N . GLY A 1 93 ? 1.73 12.234 -2.09 1 96.69 93 GLY A N 1
ATOM 746 C CA . GLY A 1 93 ? 3.141 12.031 -2.379 1 96.69 93 GLY A CA 1
ATOM 747 C C . GLY A 1 93 ? 3.377 11.195 -3.627 1 96.69 93 GLY A C 1
ATOM 748 O O . GLY A 1 93 ? 2.424 10.781 -4.289 1 96.69 93 GLY A O 1
ATOM 749 N N . GLU A 1 94 ? 4.656 11.062 -3.92 1 97.5 94 GLU A N 1
ATOM 750 C CA . GLU A 1 94 ? 5.043 10.188 -5.02 1 97.5 94 GLU A CA 1
ATOM 751 C C . GLU A 1 94 ? 4.559 8.758 -4.785 1 97.5 94 GLU A C 1
ATOM 753 O O . GLU A 1 94 ? 4.785 8.188 -3.713 1 97.5 94 GLU A O 1
ATOM 758 N N . LYS A 1 95 ? 3.834 8.203 -5.781 1 97.69 95 LYS A N 1
ATOM 759 C CA . LYS A 1 95 ? 3.34 6.836 -5.641 1 97.69 95 LYS A CA 1
ATOM 760 C C . LYS A 1 95 ? 4.48 5.828 -5.738 1 97.69 95 LYS A C 1
ATOM 762 O O . LYS A 1 95 ? 5.316 5.91 -6.641 1 97.69 95 LYS A O 1
ATOM 767 N N . LEU A 1 96 ? 4.516 4.934 -4.785 1 98.56 96 LEU A N 1
ATOM 768 C CA . LEU A 1 96 ? 5.516 3.869 -4.816 1 98.56 96 LEU A CA 1
ATOM 769 C C . LEU A 1 96 ? 5.391 3.045 -6.09 1 98.56 96 LEU A C 1
ATOM 771 O O . LEU A 1 96 ? 4.285 2.682 -6.496 1 98.56 96 LEU A O 1
ATOM 775 N N . ASN A 1 97 ? 6.438 2.805 -6.773 1 96.81 97 ASN A N 1
ATOM 776 C CA . ASN A 1 97 ? 6.562 1.918 -7.926 1 96.81 97 ASN A CA 1
ATOM 777 C C . ASN A 1 97 ? 7.926 1.234 -7.961 1 96.81 97 ASN A C 1
ATOM 779 O O . ASN A 1 97 ? 8.781 1.507 -7.117 1 96.81 97 ASN A O 1
ATOM 783 N N . GLN A 1 98 ? 8.125 0.39 -8.898 1 95.94 98 GLN A N 1
ATOM 784 C CA . GLN A 1 98 ? 9.336 -0.427 -8.891 1 95.94 98 GLN A CA 1
ATOM 785 C C . GLN A 1 98 ? 10.578 0.427 -9.125 1 95.94 98 GLN A C 1
ATOM 787 O O . GLN A 1 98 ? 11.648 0.145 -8.578 1 95.94 98 GLN A O 1
ATOM 792 N N . LYS A 1 99 ? 10.461 1.443 -9.961 1 95.69 99 LYS A N 1
ATOM 793 C CA . LYS A 1 99 ? 11.578 2.35 -10.188 1 95.69 99 LYS A CA 1
ATOM 794 C C . LYS A 1 99 ? 12.023 3.018 -8.891 1 95.69 99 LYS A C 1
ATOM 796 O O . LYS A 1 99 ? 13.211 3.051 -8.57 1 95.69 99 LYS A O 1
ATOM 801 N N . LEU A 1 100 ? 11.07 3.498 -8.172 1 98.12 100 LEU A N 1
ATOM 802 C CA . LEU A 1 100 ? 11.359 4.16 -6.906 1 98.12 100 LEU A CA 1
ATOM 803 C C . LEU A 1 100 ? 11.93 3.17 -5.895 1 98.12 100 LEU A C 1
ATOM 805 O O . LEU A 1 100 ? 12.852 3.504 -5.141 1 98.12 100 LEU A O 1
ATOM 809 N N . VAL A 1 101 ? 11.422 1.981 -5.887 1 98.12 101 VAL A N 1
ATOM 810 C CA . VAL A 1 101 ? 11.938 0.925 -5.023 1 98.12 101 VAL A CA 1
ATOM 811 C C . VAL A 1 101 ? 13.43 0.717 -5.293 1 98.12 101 VAL A C 1
ATOM 813 O O . VAL A 1 101 ? 14.234 0.657 -4.359 1 98.12 101 VAL A O 1
ATOM 816 N N . ASN A 1 102 ? 13.758 0.633 -6.555 1 96.69 102 ASN A N 1
ATOM 817 C CA . ASN A 1 102 ? 15.148 0.435 -6.941 1 96.69 102 ASN A CA 1
ATOM 818 C C . ASN A 1 102 ? 16.016 1.617 -6.527 1 96.69 102 ASN A C 1
ATOM 820 O O . ASN A 1 102 ? 17.156 1.43 -6.062 1 96.69 102 ASN A O 1
ATOM 824 N N . GLU A 1 103 ? 15.484 2.822 -6.637 1 98.19 103 GLU A N 1
ATOM 825 C CA . GLU A 1 103 ? 16.219 4.023 -6.238 1 98.19 103 GLU A CA 1
ATOM 826 C C . GLU A 1 103 ? 16.453 4.047 -4.73 1 98.19 103 GLU A C 1
ATOM 828 O O . GLU A 1 103 ? 17.562 4.352 -4.277 1 98.19 103 GLU A O 1
ATOM 833 N N . LEU A 1 104 ? 15.469 3.668 -3.998 1 98.75 104 LEU A N 1
ATOM 834 C CA . LEU A 1 104 ? 15.57 3.674 -2.543 1 98.75 104 LEU A CA 1
ATOM 835 C C . LEU A 1 104 ? 16.516 2.59 -2.057 1 98.75 104 LEU A C 1
ATOM 837 O O . LEU A 1 104 ? 17.172 2.748 -1.021 1 98.75 104 LEU A O 1
ATOM 841 N N . SER A 1 105 ? 16.625 1.512 -2.826 1 98.06 105 SER A N 1
ATOM 842 C CA . SER A 1 105 ? 17.484 0.397 -2.449 1 98.06 105 SER A CA 1
ATOM 843 C C . SER A 1 105 ? 18.953 0.794 -2.502 1 98.06 105 SER A C 1
ATOM 845 O O . SER A 1 105 ? 19.812 0.092 -1.962 1 98.06 105 SER A O 1
ATOM 847 N N . LYS A 1 106 ? 19.266 1.925 -3.105 1 97.81 106 LYS A N 1
ATOM 848 C CA . LYS A 1 106 ? 20.641 2.396 -3.23 1 97.81 106 LYS A CA 1
ATOM 849 C C . LYS A 1 106 ? 21.016 3.287 -2.053 1 97.81 106 LYS A C 1
ATOM 851 O O . LYS A 1 106 ? 22.172 3.703 -1.934 1 97.81 106 LYS A O 1
ATOM 856 N N . LYS A 1 107 ? 20.062 3.617 -1.203 1 98.19 107 LYS A N 1
ATOM 857 C CA . LYS A 1 107 ? 20.344 4.445 -0.032 1 98.19 107 LYS A CA 1
ATOM 858 C C . LYS A 1 107 ? 20.969 3.617 1.087 1 98.19 107 LYS A C 1
ATOM 860 O O . LYS A 1 107 ? 20.844 2.391 1.102 1 98.19 107 LYS A O 1
ATOM 865 N N . GLU A 1 108 ? 21.656 4.309 1.989 1 97.94 108 GLU A N 1
ATOM 866 C CA . GLU A 1 108 ? 22.234 3.654 3.156 1 97.94 108 GLU A CA 1
ATOM 867 C C . GLU A 1 108 ? 21.328 3.768 4.371 1 97.94 108 GLU A C 1
ATOM 869 O O . GLU A 1 108 ? 21.328 2.895 5.242 1 97.94 108 GLU A O 1
ATOM 874 N N . ARG A 1 109 ? 20.641 4.926 4.434 1 98.75 109 ARG A N 1
ATOM 875 C CA . ARG A 1 109 ? 19.766 5.25 5.547 1 98.75 109 ARG A CA 1
ATOM 876 C C . ARG A 1 109 ? 18.484 5.922 5.055 1 98.75 109 ARG A C 1
ATOM 878 O O . ARG A 1 109 ? 18.531 6.902 4.312 1 98.75 109 ARG A O 1
ATOM 885 N N . ILE A 1 110 ? 17.391 5.336 5.418 1 98.94 110 ILE A N 1
ATOM 886 C CA . ILE A 1 110 ? 16.094 5.895 5.059 1 98.94 110 ILE A CA 1
ATOM 887 C C . ILE A 1 110 ? 15.258 6.125 6.316 1 98.94 110 ILE A C 1
ATOM 889 O O . ILE A 1 110 ? 15.141 5.23 7.16 1 98.94 110 ILE A O 1
ATOM 893 N N . MET A 1 111 ? 14.812 7.316 6.52 1 98.94 111 MET A N 1
ATOM 894 C CA . MET A 1 111 ? 13.844 7.629 7.566 1 98.94 111 MET A CA 1
ATOM 895 C C . MET A 1 111 ? 12.445 7.785 6.98 1 98.94 111 MET A C 1
ATOM 897 O O . MET A 1 111 ? 12.273 8.414 5.934 1 98.94 111 MET A O 1
ATOM 901 N N . ILE A 1 112 ? 11.5 7.176 7.59 1 99 112 ILE A N 1
ATOM 902 C CA . ILE A 1 112 ? 10.109 7.305 7.168 1 99 112 ILE A CA 1
ATOM 903 C C . ILE A 1 112 ? 9.281 7.91 8.297 1 99 112 ILE A C 1
ATOM 905 O O . ILE A 1 112 ? 9.141 7.301 9.367 1 99 112 ILE A O 1
ATOM 909 N N . ILE A 1 113 ? 8.758 9.102 8.094 1 98.94 113 ILE A N 1
ATOM 910 C CA . ILE A 1 113 ? 7.863 9.766 9.039 1 98.94 113 ILE A CA 1
ATOM 911 C C . ILE A 1 113 ? 6.418 9.375 8.742 1 98.94 113 ILE A C 1
ATOM 913 O O . ILE A 1 113 ? 5.871 9.742 7.699 1 98.94 113 ILE A O 1
ATOM 917 N N . CYS A 1 114 ? 5.859 8.625 9.648 1 98.88 114 CYS A N 1
ATOM 918 C CA . CYS A 1 114 ? 4.488 8.156 9.461 1 98.88 114 CYS A CA 1
ATOM 919 C C . CYS A 1 114 ? 3.488 9.234 9.875 1 98.88 114 CYS A C 1
ATOM 921 O O . CYS A 1 114 ? 3.465 9.656 11.031 1 98.88 114 CYS A O 1
ATOM 923 N N . GLY A 1 115 ? 2.656 9.648 8.922 1 97.31 115 GLY A N 1
ATOM 924 C CA . GLY A 1 115 ? 1.572 10.562 9.242 1 97.31 115 GLY A CA 1
ATOM 925 C C . GLY A 1 115 ? 0.461 9.922 10.047 1 97.31 115 GLY A C 1
ATOM 926 O O . GLY A 1 115 ? 0.329 8.695 10.062 1 97.31 115 GLY A O 1
ATOM 927 N N . ARG A 1 116 ? -0.328 10.758 10.68 1 95.25 116 ARG A N 1
ATOM 928 C CA . ARG A 1 116 ? -1.492 10.367 11.469 1 95.25 116 ARG A CA 1
ATOM 929 C C . ARG A 1 116 ? -2.467 11.531 11.625 1 95.25 116 ARG A C 1
ATOM 931 O O . ARG A 1 116 ? -2.121 12.68 11.344 1 95.25 116 ARG A O 1
ATOM 938 N N . TYR A 1 117 ? -3.684 11.195 12.164 1 93.06 117 TYR A N 1
ATOM 939 C CA . TYR A 1 117 ? -4.664 12.227 12.477 1 93.06 117 TYR A CA 1
ATOM 940 C C . TYR A 1 117 ? -4.965 13.086 11.258 1 93.06 117 TYR A C 1
ATOM 942 O O . TYR A 1 117 ? -5.301 12.562 10.195 1 93.06 117 TYR A O 1
ATOM 950 N N . GLU A 1 118 ? -4.879 14.398 11.445 1 92.38 118 GLU A N 1
ATOM 951 C CA . GLU A 1 118 ? -5.102 15.312 10.328 1 92.38 118 GLU A CA 1
ATOM 952 C C . GLU A 1 118 ? -3.812 15.555 9.547 1 92.38 118 GLU A C 1
ATOM 954 O O . GLU A 1 118 ? -3.834 16.172 8.484 1 92.38 118 GLU A O 1
ATOM 959 N N . GLY A 1 119 ? -2.732 15.039 10.133 1 95.56 119 GLY A N 1
ATOM 960 C CA . GLY A 1 119 ? -1.467 15.18 9.43 1 95.56 119 GLY A CA 1
ATOM 961 C C . GLY A 1 119 ? -0.317 15.562 10.344 1 95.56 119 GLY A C 1
ATOM 962 O O . GLY A 1 119 ? -0.427 15.453 11.57 1 95.56 119 GLY A O 1
ATOM 963 N N . VAL A 1 120 ? 0.746 15.891 9.703 1 98.44 120 VAL A N 1
ATOM 964 C CA . VAL A 1 120 ? 1.978 16.328 10.352 1 98.44 120 VAL A CA 1
ATOM 965 C C . VAL A 1 120 ? 2.154 17.828 10.18 1 98.44 120 VAL A C 1
ATOM 967 O O . VAL A 1 120 ? 1.896 18.375 9.102 1 98.44 120 VAL A O 1
ATOM 970 N N . ASP A 1 121 ? 2.578 18.484 11.289 1 98.75 121 ASP A N 1
ATOM 971 C CA . ASP A 1 121 ? 2.854 19.906 11.195 1 98.75 121 ASP A CA 1
ATOM 972 C C . ASP A 1 121 ? 3.697 20.219 9.961 1 98.75 121 ASP A C 1
ATOM 974 O O . ASP A 1 121 ? 4.73 19.594 9.727 1 98.75 121 ASP A O 1
ATOM 978 N N . GLU A 1 122 ? 3.258 21.219 9.234 1 98.44 122 GLU A N 1
ATOM 979 C CA . GLU A 1 122 ? 3.842 21.547 7.934 1 98.44 122 GLU A CA 1
ATOM 980 C C . GLU A 1 122 ? 5.324 21.891 8.062 1 98.44 122 GLU A C 1
ATOM 982 O O . GLU A 1 122 ? 6.105 21.641 7.141 1 98.44 122 GLU A O 1
ATOM 987 N N . ARG A 1 123 ? 5.793 22.375 9.188 1 98.56 123 ARG A N 1
ATOM 988 C CA . ARG A 1 123 ? 7.168 22.812 9.406 1 98.56 123 ARG A CA 1
ATOM 989 C C . ARG A 1 123 ? 8.133 21.625 9.367 1 98.56 123 ARG A C 1
ATOM 991 O O . ARG A 1 123 ? 9.328 21.797 9.141 1 98.56 123 ARG A O 1
ATOM 998 N N . VAL A 1 124 ? 7.578 20.391 9.484 1 98.81 124 VAL A N 1
ATOM 999 C CA . VAL A 1 124 ? 8.383 19.172 9.422 1 98.81 124 VAL A CA 1
ATOM 1000 C C . VAL A 1 124 ? 8.906 18.969 8.008 1 98.81 124 VAL A C 1
ATOM 1002 O O . VAL A 1 124 ? 9.961 18.375 7.809 1 98.81 124 VAL A O 1
ATOM 1005 N N . LYS A 1 125 ? 8.242 19.469 7.02 1 98 125 LYS A N 1
ATOM 1006 C CA . LYS A 1 125 ? 8.562 19.25 5.613 1 98 125 LYS A CA 1
ATOM 1007 C C . LYS A 1 125 ? 9.938 19.812 5.266 1 98 125 LYS A C 1
ATOM 1009 O O . LYS A 1 125 ? 10.523 19.469 4.238 1 98 125 LYS A O 1
ATOM 1014 N N . LYS A 1 126 ? 10.484 20.641 6.137 1 98.25 126 LYS A N 1
ATOM 1015 C CA . LYS A 1 126 ? 11.781 21.25 5.891 1 98.25 126 LYS A CA 1
ATOM 1016 C C . LYS A 1 126 ? 12.898 20.219 5.879 1 98.25 126 LYS A C 1
ATOM 1018 O O . LYS A 1 126 ? 13.93 20.406 5.234 1 98.25 126 LYS A O 1
ATOM 1023 N N . ILE A 1 127 ? 12.68 19.078 6.52 1 98.62 127 ILE A N 1
ATOM 1024 C CA . ILE A 1 127 ? 13.727 18.062 6.598 1 98.62 127 ILE A CA 1
ATOM 1025 C C . ILE A 1 127 ? 13.375 16.891 5.684 1 98.62 127 ILE A C 1
ATOM 1027 O O . ILE A 1 127 ? 14.102 15.891 5.641 1 98.62 127 ILE A O 1
ATOM 1031 N N . VAL A 1 128 ? 12.297 16.953 4.957 1 98.81 128 VAL A N 1
ATOM 1032 C CA . VAL A 1 128 ? 11.789 15.844 4.152 1 98.81 128 VAL A CA 1
ATOM 1033 C C . VAL A 1 128 ? 12.391 15.914 2.75 1 98.81 128 VAL A C 1
ATOM 1035 O O . VAL A 1 128 ? 12.406 16.969 2.123 1 98.81 128 VAL A O 1
ATOM 1038 N N . ASP A 1 129 ? 12.898 14.828 2.316 1 98.81 129 ASP A N 1
ATOM 1039 C CA . ASP A 1 129 ? 13.453 14.75 0.97 1 98.81 129 ASP A CA 1
ATOM 1040 C C . ASP A 1 129 ? 12.375 14.391 -0.049 1 98.81 129 ASP A C 1
ATOM 1042 O O . ASP A 1 129 ? 12.453 14.789 -1.213 1 98.81 129 ASP A O 1
ATOM 1046 N N . MET A 1 130 ? 11.367 13.609 0.41 1 98.69 130 MET A N 1
ATOM 1047 C CA . MET A 1 130 ? 10.352 13.156 -0.531 1 98.69 130 MET A CA 1
ATOM 1048 C C . MET A 1 130 ? 9.055 12.82 0.197 1 98.69 130 MET A C 1
ATOM 1050 O O . MET A 1 130 ? 9.078 12.203 1.264 1 98.69 130 MET A O 1
ATOM 1054 N N . GLU A 1 131 ? 7.949 13.242 -0.341 1 98.62 131 GLU A N 1
ATOM 1055 C CA . GLU A 1 131 ? 6.641 12.734 0.053 1 98.62 131 GLU A CA 1
ATOM 1056 C C . GLU A 1 131 ? 6.289 11.461 -0.71 1 98.62 131 GLU A C 1
ATOM 1058 O O . GLU A 1 131 ? 6.508 11.375 -1.92 1 98.62 131 GLU A O 1
ATOM 1063 N N . ILE A 1 132 ? 5.758 10.453 0.049 1 98.75 132 ILE A N 1
ATOM 1064 C CA . ILE A 1 132 ? 5.516 9.164 -0.589 1 98.75 132 ILE A CA 1
ATOM 1065 C C . ILE A 1 132 ? 4.094 8.703 -0.285 1 98.75 132 ILE A C 1
ATOM 1067 O O . ILE A 1 132 ? 3.545 9.008 0.775 1 98.75 132 ILE A O 1
ATOM 1071 N N . SER A 1 133 ? 3.488 8 -1.193 1 98.25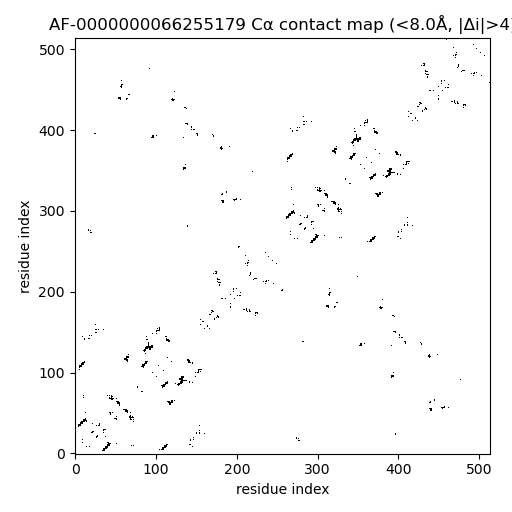 133 SER A N 1
ATOM 1072 C CA . SER A 1 133 ? 2.154 7.43 -1.032 1 98.25 133 SER A CA 1
ATOM 1073 C C . SER A 1 133 ? 2.051 6.066 -1.709 1 98.25 133 SER A C 1
ATOM 1075 O O . SER A 1 133 ? 2.998 5.617 -2.359 1 98.25 133 SER A O 1
ATOM 1077 N N . LEU A 1 134 ? 0.932 5.344 -1.473 1 98.38 134 LEU A N 1
ATOM 1078 C CA . LEU A 1 134 ? 0.705 4.043 -2.1 1 98.38 134 LEU A CA 1
ATOM 1079 C C . LEU A 1 134 ? -0.323 4.156 -3.221 1 98.38 134 LEU A C 1
ATOM 1081 O O . LEU A 1 134 ? -0.518 3.207 -3.986 1 98.38 134 LEU A O 1
ATOM 1085 N N . GLY A 1 135 ? -0.957 5.281 -3.293 1 96.81 135 GLY A N 1
ATOM 1086 C CA . GLY A 1 135 ? -2.008 5.449 -4.285 1 96.81 135 GLY A CA 1
ATOM 1087 C C . GLY A 1 135 ? -3.041 6.488 -3.891 1 96.81 135 GLY A C 1
ATOM 1088 O O . GLY A 1 135 ? -2.873 7.191 -2.893 1 96.81 135 GLY A O 1
ATOM 1089 N N . ASP A 1 136 ? -4.113 6.598 -4.684 1 96.12 136 ASP A N 1
ATOM 1090 C CA . ASP A 1 136 ? -5.121 7.641 -4.496 1 96.12 136 ASP A CA 1
ATOM 1091 C C . ASP A 1 136 ? -6.219 7.176 -3.541 1 96.12 136 ASP A C 1
ATOM 1093 O O . ASP A 1 136 ? -7.375 7.02 -3.945 1 96.12 136 ASP A O 1
ATOM 1097 N N . PHE A 1 137 ? -5.812 6.996 -2.373 1 96.5 137 PHE A N 1
ATOM 1098 C CA . PHE A 1 137 ? -6.711 6.656 -1.275 1 96.5 137 PHE A CA 1
ATOM 1099 C C . PHE A 1 137 ? -6.125 7.102 0.059 1 96.5 137 PHE A C 1
ATOM 1101 O O . PHE A 1 137 ? -4.938 7.414 0.149 1 96.5 137 PHE A O 1
ATOM 1108 N N . ILE A 1 138 ? -6.969 7.164 1.101 1 95.94 138 ILE A N 1
ATOM 1109 C CA . ILE A 1 138 ? -6.539 7.672 2.398 1 95.94 138 ILE A CA 1
ATOM 1110 C C . ILE A 1 138 ? -6.387 6.516 3.383 1 95.94 138 ILE A C 1
ATOM 1112 O O . ILE A 1 138 ? -7.277 5.668 3.492 1 95.94 138 ILE A O 1
ATOM 1116 N N . LEU A 1 139 ? -5.27 6.418 3.984 1 97.38 139 LEU A N 1
ATOM 1117 C CA . LEU A 1 139 ? -5.02 5.539 5.121 1 97.38 139 LEU A CA 1
ATOM 1118 C C . LEU A 1 139 ? -5.059 6.32 6.43 1 97.38 139 LEU A C 1
ATOM 1120 O O . LEU A 1 139 ? -4.883 7.543 6.434 1 97.38 139 LEU A O 1
ATOM 1124 N N . SER A 1 140 ? -5.258 5.625 7.512 1 96.06 140 SER A N 1
ATOM 1125 C CA . SER A 1 140 ? -5.375 6.297 8.805 1 96.06 140 SER A CA 1
ATOM 1126 C C . SER A 1 140 ? -4.008 6.672 9.359 1 96.06 140 SER A C 1
ATOM 1128 O O . SER A 1 140 ? -3.908 7.469 10.289 1 96.06 140 SER A O 1
ATOM 1130 N N . GLY A 1 141 ? -3.008 6.094 8.836 1 97.25 141 GLY A N 1
ATOM 1131 C CA . GLY A 1 141 ? -1.634 6.367 9.227 1 97.25 141 GLY A CA 1
ATOM 1132 C C . GLY A 1 141 ? -0.621 5.941 8.18 1 97.25 141 GLY A C 1
ATOM 1133 O O . GLY A 1 141 ? -0.985 5.355 7.156 1 97.25 141 GLY A O 1
ATOM 1134 N N . GLY A 1 142 ? 0.571 6.262 8.484 1 98.69 142 GLY A N 1
ATOM 1135 C CA . GLY A 1 142 ? 1.61 6.031 7.496 1 98.69 142 GLY A CA 1
ATOM 1136 C C . GLY A 1 142 ? 2.301 4.691 7.656 1 98.69 142 GLY A C 1
ATOM 1137 O O . GLY A 1 142 ? 3.182 4.34 6.867 1 98.69 142 GLY A O 1
ATOM 1138 N N . GLU A 1 143 ? 1.935 3.854 8.672 1 98.94 143 GLU A N 1
ATOM 1139 C CA . GLU A 1 143 ? 2.66 2.627 8.984 1 98.94 143 GLU A CA 1
ATOM 1140 C C . GLU A 1 143 ? 2.592 1.631 7.832 1 98.94 143 GLU A C 1
ATOM 1142 O O . GLU A 1 143 ? 3.574 0.951 7.531 1 98.94 143 GLU A O 1
ATOM 1147 N N . ILE A 1 144 ? 1.431 1.55 7.164 1 98.94 144 ILE A N 1
ATOM 1148 C CA . ILE A 1 144 ? 1.275 0.617 6.051 1 98.94 144 ILE A CA 1
ATOM 1149 C C . ILE A 1 144 ? 2.18 1.035 4.895 1 98.94 144 ILE A C 1
ATOM 1151 O O . ILE A 1 144 ? 2.795 0.189 4.242 1 98.94 144 ILE A O 1
ATOM 1155 N N . VAL A 1 145 ? 2.309 2.34 4.652 1 98.94 145 VAL A N 1
ATOM 1156 C CA . VAL A 1 145 ? 3.205 2.857 3.625 1 98.94 145 VAL A CA 1
ATOM 1157 C C . VAL A 1 145 ? 4.648 2.506 3.973 1 98.94 145 VAL A C 1
ATOM 1159 O O . VAL A 1 145 ? 5.406 2.039 3.119 1 98.94 145 VAL A O 1
ATOM 1162 N N . ALA A 1 146 ? 4.996 2.701 5.227 1 98.94 146 ALA A N 1
ATOM 1163 C CA . ALA A 1 146 ? 6.344 2.379 5.691 1 98.94 146 ALA A CA 1
ATOM 1164 C C . ALA A 1 146 ? 6.656 0.901 5.48 1 98.94 146 ALA A C 1
ATOM 1166 O O . ALA A 1 146 ? 7.734 0.553 4.992 1 98.94 146 ALA A O 1
ATOM 1167 N N . LEU A 1 147 ? 5.707 0.052 5.824 1 98.94 147 LEU A N 1
ATOM 1168 C CA . LEU A 1 147 ? 5.891 -1.387 5.668 1 98.94 147 LEU A CA 1
ATOM 1169 C C . LEU A 1 147 ? 6.086 -1.752 4.199 1 98.94 147 LEU A C 1
ATOM 1171 O O . LEU A 1 147 ? 6.914 -2.602 3.871 1 98.94 147 LEU A O 1
ATOM 1175 N N . ALA A 1 148 ? 5.301 -1.13 3.332 1 98.94 148 ALA A N 1
ATOM 1176 C CA . ALA A 1 148 ? 5.422 -1.396 1.901 1 98.94 148 ALA A CA 1
ATOM 1177 C C . ALA A 1 148 ? 6.812 -1.034 1.392 1 98.94 148 ALA A C 1
ATOM 1179 O O . ALA A 1 148 ? 7.426 -1.799 0.642 1 98.94 148 ALA A O 1
ATOM 1180 N N . VAL A 1 149 ? 7.301 0.112 1.823 1 98.94 149 VAL A N 1
ATOM 1181 C CA . VAL A 1 149 ? 8.625 0.562 1.418 1 98.94 149 VAL A CA 1
ATOM 1182 C C . VAL A 1 149 ? 9.68 -0.42 1.924 1 98.94 149 VAL A C 1
ATOM 1184 O O . VAL A 1 149 ? 10.531 -0.881 1.155 1 98.94 149 VAL A O 1
ATOM 1187 N N . ILE A 1 150 ? 9.602 -0.759 3.193 1 98.94 150 ILE A N 1
ATOM 1188 C CA . ILE A 1 150 ? 10.586 -1.63 3.82 1 98.94 150 ILE A CA 1
ATOM 1189 C C . ILE A 1 150 ? 10.594 -2.99 3.125 1 98.94 150 ILE A C 1
ATOM 1191 O O . ILE A 1 150 ? 11.656 -3.52 2.793 1 98.94 150 ILE A O 1
ATOM 1195 N N . ASP A 1 151 ? 9.445 -3.539 2.869 1 98.75 151 ASP A N 1
ATOM 1196 C CA . ASP A 1 151 ? 9.305 -4.855 2.252 1 98.75 151 ASP A CA 1
ATOM 1197 C C . ASP A 1 151 ? 9.859 -4.852 0.828 1 98.75 151 ASP A C 1
ATOM 1199 O O . ASP A 1 151 ? 10.734 -5.652 0.498 1 98.75 151 ASP A O 1
ATOM 1203 N N . ALA A 1 152 ? 9.383 -3.918 0.026 1 98.25 152 ALA A N 1
ATOM 1204 C CA . ALA A 1 152 ? 9.734 -3.861 -1.391 1 98.25 152 ALA A CA 1
ATOM 1205 C C . ALA A 1 152 ? 11.227 -3.598 -1.576 1 98.25 152 ALA A C 1
ATOM 1207 O O . ALA A 1 152 ? 11.875 -4.219 -2.422 1 98.25 152 ALA A O 1
ATOM 1208 N N . VAL A 1 153 ? 11.766 -2.713 -0.784 1 98.62 153 VAL A N 1
ATOM 1209 C CA . VAL A 1 153 ? 13.172 -2.342 -0.914 1 98.62 153 VAL A CA 1
ATOM 1210 C C . VAL A 1 153 ? 14.055 -3.488 -0.427 1 98.62 153 VAL A C 1
ATOM 1212 O O . VAL A 1 153 ? 15.047 -3.83 -1.071 1 98.62 153 VAL A O 1
ATOM 1215 N N . SER A 1 154 ? 13.688 -4.094 0.723 1 98.19 154 SER A N 1
ATOM 1216 C CA . SER A 1 154 ? 14.469 -5.188 1.277 1 98.19 154 SER A CA 1
ATOM 1217 C C . SER A 1 154 ? 14.578 -6.348 0.29 1 98.19 154 SER A C 1
ATOM 1219 O O . SER A 1 154 ? 15.641 -6.961 0.159 1 98.19 154 SER A O 1
ATOM 1221 N N . ARG A 1 155 ? 13.539 -6.598 -0.37 1 95.19 155 ARG A N 1
ATOM 1222 C CA . ARG A 1 155 ? 13.438 -7.742 -1.27 1 95.19 155 ARG A CA 1
ATOM 1223 C C . ARG A 1 155 ? 14.445 -7.633 -2.41 1 95.19 155 ARG A C 1
ATOM 1225 O O . ARG A 1 155 ? 14.953 -8.641 -2.895 1 95.19 155 ARG A O 1
ATOM 1232 N N . VAL A 1 156 ? 14.797 -6.43 -2.836 1 94.88 156 VAL A N 1
ATOM 1233 C CA . VAL A 1 156 ? 15.594 -6.262 -4.051 1 94.88 156 VAL A CA 1
ATOM 1234 C C . VAL A 1 156 ? 17.062 -6.07 -3.682 1 94.88 156 VAL A C 1
ATOM 1236 O O . VAL A 1 156 ? 17.906 -5.906 -4.562 1 94.88 156 VAL A O 1
ATOM 1239 N N . LEU A 1 157 ? 17.391 -6.086 -2.395 1 95.94 157 LEU A N 1
ATOM 1240 C CA . LEU A 1 157 ? 18.781 -5.965 -1.988 1 95.94 157 LEU A CA 1
ATOM 1241 C C . LEU A 1 157 ? 19.578 -7.219 -2.359 1 95.94 157 LEU A C 1
ATOM 1243 O O . LEU A 1 157 ? 19.078 -8.336 -2.217 1 95.94 157 LEU A O 1
ATOM 1247 N N . PRO A 1 158 ? 20.781 -7.027 -2.848 1 93 158 PRO A N 1
ATOM 1248 C CA . PRO A 1 158 ? 21.609 -8.188 -3.188 1 93 158 PRO A CA 1
ATOM 1249 C C . PRO A 1 158 ? 21.781 -9.156 -2.021 1 93 158 PRO A C 1
ATOM 1251 O O . PRO A 1 158 ? 22.078 -8.742 -0.902 1 93 158 PRO A O 1
ATOM 1254 N N . GLY A 1 159 ? 21.5 -10.383 -2.246 1 91.88 159 GLY A N 1
ATOM 1255 C CA . GLY A 1 159 ? 21.75 -11.422 -1.259 1 91.88 159 GLY A CA 1
ATOM 1256 C C . GLY A 1 159 ? 20.531 -11.758 -0.422 1 91.88 159 GLY A C 1
ATOM 1257 O O . GLY A 1 159 ? 20.547 -12.711 0.356 1 91.88 159 GLY A O 1
ATOM 1258 N N . VAL A 1 160 ? 19.5 -10.969 -0.548 1 93.5 160 VAL A N 1
ATOM 1259 C CA . VAL A 1 160 ? 18.312 -11.219 0.27 1 93.5 160 VAL A CA 1
ATOM 1260 C C . VAL A 1 160 ? 17.516 -12.375 -0.328 1 93.5 160 VAL A C 1
ATOM 1262 O O . VAL A 1 160 ? 17.188 -13.336 0.367 1 93.5 160 VAL A O 1
ATOM 1265 N N . LEU A 1 161 ? 17.188 -12.266 -1.613 1 88.5 161 LEU A N 1
ATOM 1266 C CA . LEU A 1 161 ? 16.516 -13.383 -2.277 1 88.5 161 LEU A CA 1
ATOM 1267 C C . LEU A 1 161 ? 17.516 -14.445 -2.701 1 88.5 161 LEU A C 1
ATOM 1269 O O . LEU A 1 161 ? 18.625 -14.125 -3.135 1 88.5 161 LEU A O 1
ATOM 1273 N N . SER A 1 162 ? 17.219 -15.641 -2.512 1 75.81 162 SER A N 1
ATOM 1274 C CA . SER A 1 162 ? 18.125 -16.75 -2.803 1 75.81 162 SER A CA 1
ATOM 1275 C C . SER A 1 162 ? 18.375 -16.875 -4.301 1 75.81 162 SER A C 1
ATOM 1277 O O . SER A 1 162 ? 19.469 -17.266 -4.715 1 75.81 162 SER A O 1
ATOM 1279 N N . GLU A 1 163 ? 17.359 -16.656 -5.109 1 70.38 163 GLU A N 1
ATOM 1280 C CA . GLU A 1 163 ? 17.531 -16.766 -6.559 1 70.38 163 GLU A CA 1
ATOM 1281 C C . GLU A 1 163 ? 17.438 -15.391 -7.227 1 70.38 163 GLU A C 1
ATOM 1283 O O . GLU A 1 163 ? 16.359 -14.938 -7.586 1 70.38 163 GLU A O 1
ATOM 1288 N N . PRO A 1 164 ? 18.531 -14.766 -7.402 1 62.72 164 PRO A N 1
ATOM 1289 C CA . PRO A 1 164 ? 18.547 -13.414 -7.965 1 62.72 164 PRO A CA 1
ATOM 1290 C C . PRO A 1 164 ? 17.812 -13.328 -9.305 1 62.72 164 PRO A C 1
ATOM 1292 O O . PRO A 1 164 ? 17.281 -12.273 -9.664 1 62.72 164 PRO A O 1
ATOM 1295 N N . GLN A 1 165 ? 17.906 -14.414 -10.094 1 61.69 165 GLN A N 1
ATOM 1296 C CA . GLN A 1 165 ? 17.234 -14.398 -11.391 1 61.69 165 GLN A CA 1
ATOM 1297 C C . GLN A 1 165 ? 15.734 -14.109 -11.234 1 61.69 165 GLN A C 1
ATOM 1299 O O . GLN A 1 165 ? 15.102 -13.578 -12.148 1 61.69 165 GLN A O 1
ATOM 1304 N N . SER A 1 166 ? 15.344 -14.266 -10.008 1 66.5 166 SER A N 1
ATOM 1305 C CA . SER A 1 166 ? 13.93 -14.078 -9.711 1 66.5 166 SER A CA 1
ATOM 1306 C C . SER A 1 166 ? 13.531 -12.609 -9.781 1 66.5 166 SER A C 1
ATOM 1308 O O . SER A 1 166 ? 12.438 -12.273 -10.227 1 66.5 166 SER A O 1
ATOM 1310 N N . ILE A 1 167 ? 14.453 -11.773 -9.5 1 72.5 167 ILE A N 1
ATOM 1311 C CA . ILE A 1 167 ? 14.156 -10.344 -9.461 1 72.5 167 ILE A CA 1
ATOM 1312 C C . ILE A 1 167 ? 14.023 -9.805 -10.891 1 72.5 167 ILE A C 1
ATOM 1314 O O . ILE A 1 167 ? 13.133 -9.008 -11.172 1 72.5 167 ILE A O 1
ATOM 1318 N N . GLN A 1 168 ? 14.844 -10.383 -11.727 1 68.62 168 GLN A N 1
ATOM 1319 C CA . GLN A 1 168 ? 14.82 -9.938 -13.117 1 68.62 168 GLN A CA 1
ATOM 1320 C C . GLN A 1 168 ? 13.547 -10.383 -13.82 1 68.62 168 GLN A C 1
ATOM 1322 O O . GLN A 1 168 ? 13.078 -9.727 -14.75 1 68.62 168 GLN A O 1
ATOM 1327 N N . GLU A 1 169 ? 13.016 -11.398 -13.297 1 73.75 169 GLU A N 1
ATOM 1328 C CA . GLU A 1 169 ? 11.828 -11.961 -13.922 1 73.75 169 GLU A CA 1
ATOM 1329 C C . GLU A 1 169 ? 10.555 -11.414 -13.281 1 73.75 169 GLU A C 1
ATOM 1331 O O . GLU A 1 169 ? 9.453 -11.703 -13.742 1 73.75 169 GLU A O 1
ATOM 1336 N N . ASP A 1 170 ? 10.836 -10.531 -12.336 1 79.12 170 ASP A N 1
ATOM 1337 C CA . ASP A 1 170 ? 9.68 -9.953 -11.656 1 79.12 170 ASP A CA 1
ATOM 1338 C C . ASP A 1 170 ? 8.875 -9.062 -12.602 1 79.12 170 ASP A C 1
ATOM 1340 O O . ASP A 1 170 ? 9.422 -8.508 -13.555 1 79.12 170 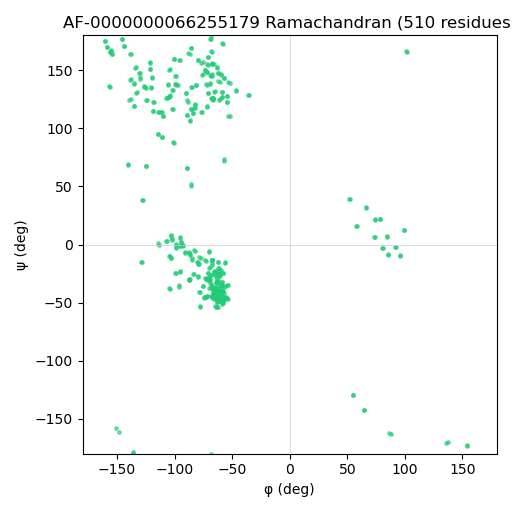ASP A O 1
ATOM 1344 N N . SER A 1 171 ? 7.66 -9 -12.172 1 82 171 SER A N 1
ATOM 1345 C CA . SER A 1 171 ? 6.809 -8.031 -12.859 1 82 171 SER A CA 1
ATOM 1346 C C . SER A 1 171 ? 7.363 -6.613 -12.727 1 82 171 SER A C 1
ATOM 1348 O O . SER A 1 171 ? 8.102 -6.316 -11.789 1 82 171 SER A O 1
ATOM 1350 N N . PHE A 1 172 ? 7.211 -5.77 -13.68 1 84.44 172 PHE A N 1
ATOM 1351 C CA . PHE A 1 172 ? 7.477 -4.336 -13.719 1 84.44 172 PHE A CA 1
ATOM 1352 C C . PHE A 1 172 ? 8.961 -4.062 -13.945 1 84.44 172 PHE A C 1
ATOM 1354 O O . PHE A 1 172 ? 9.414 -2.924 -13.82 1 84.44 172 PHE A O 1
ATOM 1361 N N . GLN A 1 173 ? 9.797 -5.188 -14 1 75.5 173 GLN A N 1
ATOM 1362 C CA . GLN A 1 173 ? 11.203 -5.016 -14.336 1 75.5 173 GLN A CA 1
ATOM 1363 C C . GLN A 1 173 ? 11.414 -5.008 -15.844 1 75.5 173 GLN A C 1
ATOM 1365 O O . GLN A 1 173 ? 12.203 -5.797 -16.375 1 75.5 173 GLN A O 1
ATOM 1370 N N . ASN A 1 174 ? 10.633 -4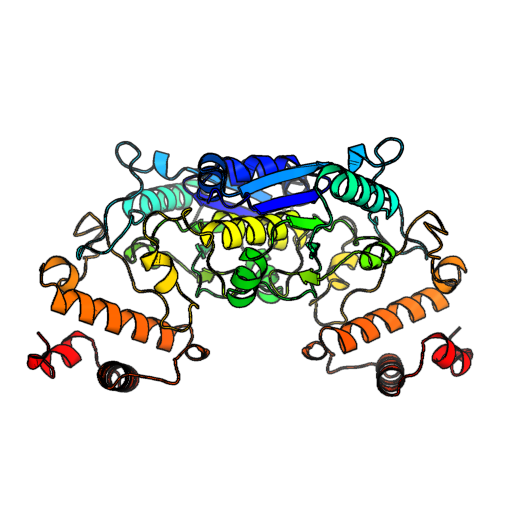.141 -16.531 1 65 174 ASN A N 1
ATOM 1371 C CA . ASN A 1 174 ? 10.766 -3.84 -17.953 1 65 174 ASN A CA 1
ATOM 1372 C C . ASN A 1 174 ? 10.43 -5.055 -18.812 1 65 174 ASN A C 1
ATOM 1374 O O . ASN A 1 174 ? 10.992 -5.223 -19.891 1 65 174 ASN A O 1
ATOM 1378 N N . ARG A 1 175 ? 9.586 -5.773 -18.328 1 77 175 ARG A N 1
ATOM 1379 C CA . ARG A 1 175 ? 9.219 -6.879 -19.203 1 77 175 ARG A CA 1
ATOM 1380 C C . ARG A 1 175 ? 7.773 -7.309 -18.969 1 77 175 ARG A C 1
ATOM 1382 O O . ARG A 1 175 ? 6.93 -6.488 -18.609 1 77 175 ARG A O 1
ATOM 1389 N N . TRP A 1 176 ? 7.422 -8.469 -19.297 1 90.75 176 TRP A N 1
ATOM 1390 C CA . TRP A 1 176 ? 6.113 -9.117 -19.234 1 90.75 176 TRP A CA 1
ATOM 1391 C C . TRP A 1 176 ? 5.691 -9.375 -17.797 1 90.75 176 TRP A C 1
ATOM 1393 O O . TRP A 1 176 ? 6.539 -9.477 -16.906 1 90.75 176 TRP A O 1
ATOM 1403 N N . LEU A 1 177 ? 4.398 -9.266 -17.578 1 94.25 177 LEU A N 1
ATOM 1404 C CA . LEU A 1 177 ? 3.889 -9.703 -16.281 1 94.25 177 LEU A CA 1
ATOM 1405 C C . LEU A 1 177 ? 4.223 -11.172 -16.031 1 94.25 177 LEU A C 1
ATOM 1407 O O . LEU A 1 177 ? 4.828 -11.828 -16.891 1 94.25 177 LEU A O 1
ATOM 1411 N N . GLY A 1 178 ? 3.928 -11.562 -14.852 1 92.06 178 GLY A N 1
ATOM 1412 C CA . GLY A 1 178 ? 4.168 -12.961 -14.516 1 92.06 178 GLY A CA 1
ATOM 1413 C C . GLY A 1 178 ? 3.258 -13.922 -15.25 1 92.06 178 GLY A C 1
ATOM 1414 O O . GLY A 1 178 ? 2.564 -13.523 -16.188 1 92.06 178 GLY A O 1
ATOM 1415 N N . TYR A 1 179 ? 3.414 -15.164 -15 1 93.19 179 TYR A N 1
ATOM 1416 C CA . TYR A 1 179 ? 2.668 -16.25 -15.617 1 93.19 179 TYR A CA 1
ATOM 1417 C C . TYR A 1 179 ? 1.936 -17.078 -14.57 1 93.19 179 TYR A C 1
ATOM 1419 O O . TYR A 1 179 ? 2.266 -17.031 -13.383 1 93.19 179 TYR A O 1
ATOM 1427 N N . PRO A 1 180 ? 0.864 -17.781 -15.008 1 96.19 180 PRO A N 1
ATOM 1428 C CA . PRO A 1 180 ? 0.177 -18.656 -14.062 1 96.19 180 PRO A CA 1
ATOM 1429 C C . PRO A 1 180 ? 1.071 -19.766 -13.539 1 96.19 180 PRO A C 1
ATOM 1431 O O . PRO A 1 180 ? 1.885 -20.312 -14.281 1 96.19 180 PRO A O 1
ATOM 1434 N N . VAL A 1 181 ? 0.926 -20.047 -12.266 1 97.12 181 VAL A N 1
ATOM 1435 C CA . VAL A 1 181 ? 1.697 -21.125 -11.648 1 97.12 181 VAL A CA 1
ATOM 1436 C C . VAL A 1 181 ? 0.752 -22.188 -11.094 1 97.12 181 VAL A C 1
ATOM 1438 O O . VAL A 1 181 ? -0.36 -21.875 -10.664 1 97.12 181 VAL A O 1
ATOM 1441 N N . TYR A 1 182 ? 1.214 -23.453 -11.219 1 98.44 182 TYR A N 1
ATOM 1442 C CA . TYR A 1 182 ? 0.461 -24.609 -10.75 1 98.44 182 TYR A CA 1
ATOM 1443 C C . TYR A 1 182 ? 1.334 -25.516 -9.891 1 98.44 182 TYR A C 1
ATOM 1445 O O . TYR A 1 182 ? 2.521 -25.688 -10.172 1 98.44 182 TYR A O 1
ATOM 1453 N N . THR A 1 183 ? 0.758 -26.031 -8.938 1 98.5 183 THR A N 1
ATOM 1454 C CA . THR A 1 183 ? 1.464 -26.984 -8.094 1 98.5 183 THR A CA 1
ATOM 1455 C C . THR A 1 183 ? 0.58 -28.188 -7.785 1 98.5 183 THR A C 1
ATOM 1457 O O . THR A 1 183 ? -0.487 -28.359 -8.383 1 98.5 183 THR A O 1
ATOM 1460 N N . ARG A 1 184 ? 1.115 -29.125 -6.996 1 97.31 184 ARG A N 1
ATOM 1461 C CA . ARG A 1 184 ? 0.4 -30.359 -6.672 1 97.31 184 ARG A CA 1
ATOM 1462 C C . ARG A 1 184 ? -0.893 -30.047 -5.918 1 97.31 184 ARG A C 1
ATOM 1464 O O . ARG A 1 184 ? -0.963 -29.094 -5.156 1 97.31 184 ARG A O 1
ATOM 1471 N N . PRO A 1 185 ? -1.983 -30.875 -6.105 1 97.38 185 PRO A N 1
ATOM 1472 C CA . PRO A 1 185 ? -2.018 -32.125 -6.902 1 97.38 185 PRO A CA 1
ATOM 1473 C C . PRO A 1 185 ? -2.289 -31.844 -8.383 1 97.38 185 PRO A C 1
ATOM 1475 O O . PRO A 1 185 ? -2.629 -30.719 -8.758 1 97.38 185 PRO A O 1
ATOM 1478 N N . ARG A 1 186 ? -2.133 -32.812 -9.195 1 97.69 186 ARG A N 1
ATOM 1479 C CA . ARG A 1 186 ? -2.314 -32.688 -10.641 1 97.69 186 ARG A CA 1
ATOM 1480 C C . ARG A 1 186 ? -3.744 -32.312 -10.977 1 97.69 186 ARG A C 1
ATOM 1482 O O . ARG A 1 186 ? -3.982 -31.625 -11.984 1 97.69 186 ARG A O 1
ATOM 1489 N N . GLU A 1 187 ? -4.582 -32.812 -10.211 1 97.81 187 GLU A N 1
ATOM 1490 C CA . GLU A 1 187 ? -6 -32.5 -10.336 1 97.81 187 GLU A CA 1
ATOM 1491 C C . GLU A 1 187 ? -6.613 -32.188 -8.977 1 97.81 187 GLU A C 1
ATOM 1493 O O . GLU A 1 187 ? -6.352 -32.875 -7.992 1 97.81 187 GLU A O 1
ATOM 1498 N N . TYR A 1 188 ? -7.348 -31.047 -8.867 1 97.62 188 TYR A N 1
ATOM 1499 C CA . TYR A 1 188 ? -8.047 -30.625 -7.656 1 97.62 188 TYR A CA 1
ATOM 1500 C C . TYR A 1 188 ? -9.453 -30.141 -7.98 1 97.62 188 TYR A C 1
ATOM 1502 O O . TYR A 1 188 ? -9.625 -29.188 -8.75 1 97.62 188 TYR A O 1
ATOM 1510 N N . ARG A 1 189 ? -10.461 -30.797 -7.422 1 97.56 189 ARG A N 1
ATOM 1511 C CA . ARG A 1 189 ? -11.867 -30.453 -7.633 1 97.56 189 ARG A CA 1
ATOM 1512 C C . ARG A 1 189 ? -12.188 -30.359 -9.117 1 97.56 189 ARG A C 1
ATOM 1514 O O . ARG A 1 189 ? -12.82 -29.406 -9.562 1 97.56 189 ARG A O 1
ATOM 1521 N N . GLY A 1 190 ? -11.641 -31.219 -9.914 1 97.88 190 GLY A N 1
ATOM 1522 C CA . GLY A 1 190 ? -11.914 -31.297 -11.344 1 97.88 190 GLY A CA 1
ATOM 1523 C C . GLY A 1 190 ? -11.055 -30.359 -12.172 1 97.88 190 GLY A C 1
ATOM 1524 O O . GLY A 1 190 ? -11.062 -30.422 -13.398 1 97.88 190 GLY A O 1
ATOM 1525 N N . MET A 1 191 ? -10.297 -29.484 -11.555 1 98.12 191 MET A N 1
ATOM 1526 C CA . MET A 1 191 ? -9.414 -28.547 -12.258 1 98.12 191 MET A CA 1
ATOM 1527 C C . MET A 1 191 ? -8.039 -29.172 -12.477 1 98.12 191 MET A C 1
ATOM 1529 O O . MET A 1 191 ? -7.371 -29.562 -11.523 1 98.12 191 MET A O 1
ATOM 1533 N N . LYS A 1 192 ? -7.621 -29.219 -13.703 1 97.88 192 LYS A N 1
ATOM 1534 C CA . LYS A 1 192 ? -6.383 -29.922 -14.047 1 97.88 192 LYS A CA 1
ATOM 1535 C C . LYS A 1 192 ? -5.258 -28.922 -14.32 1 97.88 192 LYS A C 1
ATOM 1537 O O . LYS A 1 192 ? -5.5 -27.812 -14.789 1 97.88 192 LYS A O 1
ATOM 1542 N N . VAL A 1 193 ? -4.055 -29.391 -14.031 1 98.38 193 VAL A N 1
ATOM 1543 C CA . VAL A 1 193 ? -2.852 -28.672 -14.445 1 98.38 193 VAL A CA 1
ATOM 1544 C C . VAL A 1 193 ? -2.666 -28.797 -15.953 1 98.38 193 VAL A C 1
ATOM 1546 O O . VAL A 1 193 ? -2.902 -29.859 -16.531 1 98.38 193 VAL A O 1
ATOM 1549 N N . PRO A 1 194 ? -2.303 -27.688 -16.594 1 97.62 194 PRO A N 1
ATOM 1550 C CA . PRO A 1 194 ? -2.047 -27.781 -18.031 1 97.62 194 PRO A CA 1
ATOM 1551 C C . PRO A 1 194 ? -1.062 -28.891 -18.391 1 97.62 194 PRO A C 1
ATOM 1553 O O . PRO A 1 194 ? -0.034 -29.047 -17.719 1 97.62 194 PRO A O 1
ATOM 1556 N N . GLU A 1 195 ? -1.359 -29.594 -19.453 1 96.88 195 GLU A N 1
ATOM 1557 C CA . GLU A 1 195 ? -0.561 -30.75 -19.875 1 96.88 195 GLU A CA 1
ATOM 1558 C C . GLU A 1 195 ? 0.865 -30.328 -20.219 1 96.88 195 GLU A C 1
ATOM 1560 O O . GLU A 1 195 ? 1.811 -31.094 -20 1 96.88 195 GLU A O 1
ATOM 1565 N N . GLU A 1 196 ? 1.02 -29.125 -20.734 1 96.5 196 GLU A N 1
ATOM 1566 C CA . GLU A 1 196 ? 2.332 -28.609 -21.094 1 96.5 196 GLU A CA 1
ATOM 1567 C C . GLU A 1 196 ? 3.283 -28.609 -19.906 1 96.5 196 GLU A C 1
ATOM 1569 O O . GLU A 1 196 ? 4.477 -28.875 -20.062 1 96.5 196 GLU A O 1
ATOM 1574 N N . LEU A 1 197 ? 2.752 -28.328 -18.719 1 97.38 197 LEU A N 1
ATOM 1575 C CA . LEU A 1 197 ? 3.568 -28.203 -17.516 1 97.38 197 LEU A CA 1
ATOM 1576 C C . LEU A 1 197 ? 3.906 -29.578 -16.953 1 97.38 197 LEU A C 1
ATOM 1578 O O . LEU A 1 197 ? 4.809 -29.703 -16.109 1 97.38 197 LEU A O 1
ATOM 1582 N N . LEU A 1 198 ? 3.166 -30.625 -17.438 1 96.81 198 LEU A N 1
ATOM 1583 C CA . LEU A 1 198 ? 3.352 -31.984 -16.938 1 96.81 198 LEU A CA 1
ATOM 1584 C C . LEU A 1 198 ? 4.246 -32.781 -17.875 1 96.81 198 LEU A C 1
ATOM 1586 O O . LEU A 1 198 ? 4.625 -33.906 -17.562 1 96.81 198 LEU A O 1
ATOM 1590 N N . SER A 1 199 ? 4.699 -32.312 -18.953 1 93.81 199 SER A N 1
ATOM 1591 C CA . SER A 1 199 ? 5.32 -33.031 -20.047 1 93.81 199 SER A CA 1
ATOM 1592 C C . SER A 1 199 ? 6.801 -33.281 -19.781 1 93.81 199 SER A C 1
ATOM 1594 O O . SER A 1 199 ? 7.387 -34.219 -20.328 1 93.81 199 SER A O 1
ATOM 1596 N N . GLY A 1 200 ? 7.438 -32.469 -18.984 1 92.06 200 GLY A N 1
ATOM 1597 C CA . GLY A 1 200 ? 8.875 -32.531 -18.766 1 92.06 200 GLY A CA 1
ATOM 1598 C C . GLY A 1 200 ? 9.672 -32 -19.953 1 92.06 200 GLY A C 1
ATOM 1599 O O . GLY A 1 200 ? 10.906 -32.062 -19.953 1 92.06 200 GLY A O 1
ATOM 1600 N N . HIS A 1 201 ? 9.023 -31.469 -20.891 1 94.31 201 HIS A N 1
ATOM 1601 C CA . HIS A 1 201 ? 9.664 -30.891 -22.062 1 94.31 201 HIS A CA 1
ATOM 1602 C C . HIS A 1 201 ? 10.055 -29.438 -21.812 1 94.31 201 HIS A C 1
ATOM 1604 O O . HIS A 1 201 ? 9.242 -28.531 -22 1 94.31 201 HIS A O 1
ATOM 1610 N N . HIS A 1 202 ? 11.297 -29.172 -21.641 1 95.06 202 HIS A N 1
ATOM 1611 C CA . HIS A 1 202 ? 11.812 -27.891 -21.188 1 95.06 202 HIS A CA 1
ATOM 1612 C C . HIS A 1 202 ? 11.477 -26.781 -22.172 1 95.06 202 HIS A C 1
ATOM 1614 O O . HIS A 1 202 ? 10.992 -25.719 -21.766 1 95.06 202 HIS A O 1
ATOM 1620 N N . LYS A 1 203 ? 11.719 -27.016 -23.406 1 95.69 203 LYS A N 1
ATOM 1621 C CA . LYS A 1 203 ? 11.453 -26 -24.422 1 95.69 203 LYS A CA 1
ATOM 1622 C C . LYS A 1 203 ? 9.969 -25.656 -24.484 1 95.69 203 LYS A C 1
ATOM 1624 O O . LYS A 1 203 ? 9.602 -24.484 -24.609 1 95.69 203 LYS A O 1
ATOM 1629 N N . LEU A 1 204 ? 9.164 -26.688 -24.391 1 96.62 204 LEU A N 1
ATOM 1630 C CA . LEU A 1 204 ? 7.723 -26.5 -24.406 1 96.62 204 LEU A CA 1
ATOM 1631 C C . LEU A 1 204 ? 7.281 -25.641 -23.219 1 96.62 204 LEU A C 1
ATOM 1633 O O . LEU A 1 204 ? 6.465 -24.719 -23.375 1 96.62 204 LEU A O 1
ATOM 1637 N N . ILE A 1 205 ? 7.828 -25.922 -22.109 1 96.5 205 ILE A N 1
ATOM 1638 C CA . ILE A 1 205 ? 7.477 -25.219 -20.891 1 96.5 205 ILE A CA 1
ATOM 1639 C C . ILE A 1 205 ? 7.93 -23.766 -20.984 1 96.5 205 ILE A C 1
ATOM 1641 O O . ILE A 1 205 ? 7.207 -22.844 -20.578 1 96.5 205 ILE A O 1
ATOM 1645 N N . GLU A 1 206 ? 9.055 -23.531 -21.578 1 95.25 206 GLU A N 1
ATOM 1646 C CA . GLU A 1 206 ? 9.555 -22.172 -21.766 1 95.25 206 GLU A CA 1
ATOM 1647 C C . GLU A 1 206 ? 8.648 -21.375 -22.688 1 95.25 206 GLU A C 1
ATOM 1649 O O . GLU A 1 206 ? 8.375 -20.188 -22.438 1 95.25 206 GLU A O 1
ATOM 1654 N N . LEU A 1 207 ? 8.242 -22 -23.734 1 96.75 207 LEU A N 1
ATOM 1655 C CA . LEU A 1 207 ? 7.332 -21.344 -24.656 1 96.75 207 LEU A CA 1
ATOM 1656 C C . LEU A 1 207 ? 5.984 -21.062 -24 1 96.75 207 LEU A C 1
ATOM 1658 O O . LEU A 1 207 ? 5.387 -20.016 -24.219 1 96.75 207 LEU A O 1
ATOM 1662 N N . TRP A 1 208 ? 5.574 -22.047 -23.219 1 97.12 208 TRP A N 1
ATOM 1663 C CA . TRP A 1 208 ? 4.328 -21.891 -22.484 1 97.12 208 TRP A CA 1
ATOM 1664 C C . TRP A 1 208 ? 4.398 -20.703 -21.531 1 97.12 208 TRP A C 1
ATOM 1666 O O . TRP A 1 208 ? 3.475 -19.875 -21.484 1 97.12 208 TRP A O 1
ATOM 1676 N N . LYS A 1 209 ? 5.461 -20.641 -20.844 1 95.38 209 LYS A N 1
ATOM 1677 C CA . LYS A 1 209 ? 5.699 -19.547 -19.906 1 95.38 209 LYS A CA 1
ATOM 1678 C C . LYS A 1 209 ? 5.672 -18.203 -20.641 1 95.38 209 LYS A C 1
ATOM 1680 O O . LYS A 1 209 ? 4.965 -17.281 -20.219 1 95.38 209 LYS A O 1
ATOM 1685 N N . LEU A 1 210 ? 6.41 -18.141 -21.672 1 95.5 210 LEU A N 1
ATOM 1686 C CA . LEU A 1 210 ? 6.496 -16.891 -22.438 1 95.5 210 LEU A CA 1
ATOM 1687 C C . LEU A 1 210 ? 5.133 -16.5 -22.984 1 95.5 210 LEU A C 1
ATOM 1689 O O . LEU A 1 210 ? 4.73 -15.336 -22.891 1 95.5 210 LEU A O 1
ATOM 1693 N N . TRP A 1 211 ? 4.438 -17.422 -23.562 1 97.56 211 TRP A N 1
ATOM 1694 C CA . TRP A 1 211 ? 3.105 -17.188 -24.094 1 97.56 211 TRP A CA 1
ATOM 1695 C C . TRP A 1 211 ? 2.193 -16.578 -23.031 1 97.56 211 TRP A C 1
ATOM 1697 O O . TRP A 1 211 ? 1.552 -15.547 -23.266 1 97.56 211 TRP A O 1
ATOM 1707 N N . HIS A 1 212 ? 2.221 -17.141 -21.859 1 96.94 212 HIS A N 1
ATOM 1708 C CA . HIS A 1 212 ? 1.256 -16.734 -20.844 1 96.94 212 HIS A CA 1
ATOM 1709 C C . HIS A 1 212 ? 1.676 -15.43 -20.172 1 96.94 212 HIS A C 1
ATOM 1711 O O . HIS A 1 212 ? 0.829 -14.672 -19.703 1 96.94 212 HIS A O 1
ATOM 1717 N N . ARG A 1 213 ? 2.941 -15.164 -20.141 1 96.06 213 ARG A N 1
ATOM 1718 C CA . ARG A 1 213 ? 3.375 -13.836 -19.703 1 96.06 213 ARG A CA 1
ATOM 1719 C C . ARG A 1 213 ? 2.84 -12.758 -20.641 1 96.06 213 ARG A C 1
ATOM 1721 O O . ARG A 1 213 ? 2.318 -11.734 -20.188 1 96.06 213 ARG A O 1
ATOM 1728 N N . ILE A 1 214 ? 2.99 -13.023 -21.906 1 97.31 214 ILE A N 1
ATOM 1729 C CA . ILE A 1 214 ? 2.541 -12.07 -22.906 1 97.31 214 ILE A CA 1
ATOM 1730 C C . ILE A 1 214 ? 1.019 -11.953 -22.875 1 97.31 214 ILE A C 1
ATOM 1732 O O . ILE A 1 214 ? 0.475 -10.844 -22.875 1 97.31 214 ILE A O 1
ATOM 1736 N N . GLU A 1 215 ? 0.392 -13.078 -22.781 1 97.5 215 GLU A N 1
ATOM 1737 C CA . GLU A 1 215 ? -1.066 -13.102 -22.734 1 97.5 215 GLU A CA 1
ATOM 1738 C C . GLU A 1 215 ? -1.586 -12.328 -21.516 1 97.5 215 GLU A C 1
ATOM 1740 O O . GLU A 1 215 ? -2.504 -11.516 -21.641 1 97.5 215 GLU A O 1
ATOM 1745 N N . ASN A 1 216 ? -0.98 -12.578 -20.375 1 95.81 216 ASN A N 1
ATOM 1746 C CA . ASN A 1 216 ? -1.363 -11.883 -19.156 1 95.81 216 ASN A CA 1
ATOM 1747 C C . ASN A 1 216 ? -1.164 -10.375 -19.281 1 95.81 216 ASN A C 1
ATOM 1749 O O . ASN A 1 216 ? -2.006 -9.594 -18.828 1 95.81 216 ASN A O 1
ATOM 1753 N N . THR A 1 217 ? -0.074 -9.984 -19.891 1 96.5 217 THR A N 1
ATOM 1754 C CA . THR A 1 217 ? 0.233 -8.57 -20.062 1 96.5 217 THR A CA 1
ATOM 1755 C C . THR A 1 217 ? -0.785 -7.906 -20.984 1 96.5 217 THR A C 1
ATOM 1757 O O . THR A 1 217 ? -1.295 -6.828 -20.672 1 96.5 217 THR A O 1
ATOM 1760 N N . VAL A 1 218 ? -1.108 -8.609 -22.047 1 96.5 218 VAL A N 1
ATOM 1761 C CA . VAL A 1 218 ? -2.068 -8.086 -23 1 96.5 218 VAL A CA 1
ATOM 1762 C C . VAL A 1 218 ? -3.43 -7.91 -22.344 1 96.5 218 VAL A C 1
ATOM 1764 O O . VAL A 1 218 ? -4.094 -6.891 -22.531 1 96.5 218 VAL A O 1
ATOM 1767 N N . LYS A 1 219 ? -3.77 -8.82 -21.547 1 95.69 219 LYS A N 1
ATOM 1768 C CA . LYS A 1 219 ? -5.102 -8.859 -20.953 1 95.69 219 LYS A CA 1
ATOM 1769 C C . LYS A 1 219 ? -5.219 -7.871 -19.797 1 95.69 219 LYS A C 1
ATOM 1771 O O . LYS A 1 219 ? -6.23 -7.184 -19.656 1 95.69 219 LYS A O 1
ATOM 1776 N N . LYS A 1 220 ? -4.207 -7.781 -19 1 94.88 220 LYS A N 1
ATOM 1777 C CA . LYS A 1 220 ? -4.348 -7.086 -17.719 1 94.88 220 LYS A CA 1
ATOM 1778 C C . LYS A 1 220 ? -3.684 -5.715 -17.766 1 94.88 220 LYS A C 1
ATOM 1780 O O . LYS A 1 220 ? -4.125 -4.781 -17.094 1 94.88 220 LYS A O 1
ATOM 1785 N N . ARG A 1 221 ? -2.561 -5.668 -18.453 1 94.94 221 ARG A N 1
ATOM 1786 C CA . ARG A 1 221 ? -1.781 -4.438 -18.484 1 94.94 221 ARG A CA 1
ATOM 1787 C C . ARG A 1 221 ? -1.193 -4.188 -19.875 1 94.94 221 ARG A C 1
ATOM 1789 O O . ARG A 1 221 ? 0.028 -4.172 -20.047 1 94.94 221 ARG A O 1
ATOM 1796 N N . PRO A 1 222 ? -2.016 -3.889 -20.812 1 95 222 PRO A N 1
ATOM 1797 C CA . PRO A 1 222 ? -1.493 -3.65 -22.156 1 95 222 PRO A CA 1
ATOM 1798 C C . PRO A 1 222 ? -0.537 -2.461 -22.219 1 95 222 PRO A C 1
ATOM 1800 O O . PRO A 1 222 ? 0.286 -2.371 -23.125 1 95 222 PRO A O 1
ATOM 1803 N N . ASP A 1 223 ? -0.638 -1.588 -21.203 1 93 223 ASP A N 1
ATOM 1804 C CA . ASP A 1 223 ? 0.235 -0.421 -21.109 1 93 223 ASP A CA 1
ATOM 1805 C C . ASP A 1 223 ? 1.68 -0.835 -20.844 1 93 223 ASP A C 1
ATOM 1807 O O . ASP A 1 223 ? 2.605 -0.045 -21.047 1 93 223 ASP A O 1
ATOM 1811 N N . LEU A 1 224 ? 1.904 -2.098 -20.469 1 93.12 224 LEU A N 1
ATOM 1812 C CA . LEU A 1 224 ? 3.234 -2.553 -20.094 1 93.12 224 LEU A CA 1
ATOM 1813 C C . LEU A 1 224 ? 3.887 -3.35 -21.219 1 93.12 224 LEU A C 1
ATOM 1815 O O . LEU A 1 224 ? 4.973 -3.906 -21.031 1 93.12 224 LEU A O 1
ATOM 1819 N N . ILE A 1 225 ? 3.273 -3.461 -22.344 1 94 225 ILE A N 1
ATOM 1820 C CA . ILE A 1 225 ? 3.863 -4.18 -23.469 1 94 225 ILE A CA 1
ATOM 1821 C C . ILE A 1 225 ? 5.172 -3.51 -23.875 1 94 225 ILE A C 1
ATOM 1823 O O . ILE A 1 225 ? 5.199 -2.312 -24.172 1 94 225 ILE A O 1
ATOM 1827 N N . PRO A 1 226 ? 6.168 -4.27 -23.906 1 92 226 PRO A N 1
ATOM 1828 C CA . PRO A 1 226 ? 7.465 -3.676 -24.234 1 92 226 PRO A CA 1
ATOM 1829 C C . PRO A 1 226 ? 7.531 -3.176 -25.688 1 92 226 PRO A C 1
ATOM 1831 O O . PRO A 1 226 ? 6.844 -3.711 -26.562 1 92 226 PRO A O 1
ATOM 1834 N N . LYS A 1 227 ? 8.438 -2.23 -25.891 1 88.69 227 LYS A N 1
ATOM 1835 C CA . LYS A 1 227 ? 8.609 -1.669 -27.234 1 88.69 227 LYS A CA 1
ATOM 1836 C C . LYS A 1 227 ? 9.609 -2.486 -28.047 1 88.69 227 LYS A C 1
ATOM 1838 O O . LYS A 1 227 ? 9.484 -2.588 -29.266 1 88.69 227 LYS A O 1
ATOM 1843 N N . ASP A 1 228 ? 10.516 -3.068 -27.391 1 92.19 228 ASP A N 1
ATOM 1844 C CA . ASP A 1 228 ? 11.57 -3.832 -28.062 1 92.19 228 ASP A CA 1
ATOM 1845 C C . ASP A 1 228 ? 11.273 -5.328 -28 1 92.19 228 ASP A C 1
ATOM 1847 O O . ASP A 1 228 ? 11.867 -6.055 -27.203 1 92.19 228 ASP A O 1
ATOM 1851 N N . LEU A 1 229 ? 10.531 -5.859 -28.938 1 94.88 229 LEU A N 1
ATOM 1852 C CA . LEU A 1 229 ? 10.125 -7.258 -28.953 1 94.88 229 LEU A CA 1
ATOM 1853 C C . LEU A 1 229 ? 11.039 -8.086 -29.844 1 94.88 229 LEU A C 1
ATOM 1855 O O . LEU A 1 229 ? 11.453 -7.621 -30.906 1 94.88 229 LEU A O 1
ATOM 1859 N N . THR A 1 230 ? 11.391 -9.195 -29.406 1 95.06 230 THR A N 1
ATOM 1860 C CA . THR A 1 230 ? 12.039 -10.164 -30.297 1 95.06 230 THR A CA 1
ATOM 1861 C C . THR A 1 230 ? 11.062 -10.664 -31.359 1 95.06 230 THR A C 1
ATOM 1863 O O . THR A 1 230 ? 9.852 -10.461 -31.234 1 95.06 230 THR A O 1
ATOM 1866 N N . GLU A 1 231 ? 11.633 -11.289 -32.344 1 96.31 231 GLU A N 1
ATOM 1867 C CA . GLU A 1 231 ? 10.781 -11.836 -33.375 1 96.31 231 GLU A CA 1
ATOM 1868 C C . GLU A 1 231 ? 9.789 -12.852 -32.812 1 96.31 231 GLU A C 1
ATOM 1870 O O . GLU A 1 231 ? 8.617 -12.867 -33.219 1 96.31 231 GLU A O 1
ATOM 1875 N N . LEU A 1 232 ? 10.25 -13.641 -31.906 1 96.75 232 LEU A N 1
ATOM 1876 C CA . LEU A 1 232 ? 9.391 -14.641 -31.281 1 96.75 232 LEU A CA 1
ATOM 1877 C C . LEU A 1 232 ? 8.281 -13.977 -30.484 1 96.75 232 LEU A C 1
ATOM 1879 O O . LEU A 1 232 ? 7.117 -14.359 -30.578 1 96.75 232 LEU A O 1
ATOM 1883 N N . GLU A 1 233 ? 8.594 -12.977 -29.719 1 96.62 233 GLU A N 1
ATOM 1884 C CA . GLU A 1 233 ? 7.625 -12.258 -28.906 1 96.62 233 GLU A CA 1
ATOM 1885 C C . GLU A 1 233 ? 6.57 -11.57 -29.766 1 96.62 233 GLU A C 1
ATOM 1887 O O . GLU A 1 233 ? 5.387 -11.562 -29.422 1 96.62 233 GLU A O 1
ATOM 1892 N N . LYS A 1 234 ? 7.035 -11.039 -30.844 1 97.38 234 LYS A N 1
ATOM 1893 C CA . LYS A 1 234 ? 6.125 -10.375 -31.766 1 97.38 234 LYS A CA 1
ATOM 1894 C C . LYS A 1 234 ? 5.125 -11.367 -32.375 1 97.38 234 LYS A C 1
ATOM 1896 O O . LYS A 1 234 ? 3.934 -11.062 -32.469 1 97.38 234 LYS A O 1
ATOM 1901 N N . ASP A 1 235 ? 5.703 -12.414 -32.719 1 97.81 235 ASP A N 1
ATOM 1902 C CA . ASP A 1 235 ? 4.852 -13.453 -33.312 1 97.81 235 ASP A CA 1
ATOM 1903 C C . ASP A 1 235 ? 3.805 -13.922 -32.281 1 97.81 235 ASP A C 1
ATOM 1905 O O . ASP A 1 235 ? 2.625 -14.031 -32.625 1 97.81 235 ASP A O 1
ATOM 1909 N N . ILE A 1 236 ? 4.215 -14.18 -31.078 1 98.12 236 ILE A N 1
ATOM 1910 C CA . ILE A 1 236 ? 3.316 -14.633 -30.016 1 98.12 236 ILE A CA 1
ATOM 1911 C C . ILE A 1 236 ? 2.27 -13.555 -29.734 1 98.12 236 ILE A C 1
ATOM 1913 O O . ILE A 1 236 ? 1.073 -13.844 -29.688 1 98.12 236 ILE A O 1
ATOM 1917 N N . LEU A 1 237 ? 2.697 -12.312 -29.609 1 97.94 237 LEU A N 1
ATOM 1918 C CA . LEU A 1 237 ? 1.81 -11.188 -29.344 1 97.94 237 LEU A CA 1
ATOM 1919 C C . LEU A 1 237 ? 0.739 -11.07 -30.422 1 97.94 237 LEU A C 1
ATOM 1921 O O . LEU A 1 237 ? -0.451 -10.969 -30.109 1 97.94 237 LEU A O 1
ATOM 1925 N N . ASN A 1 238 ? 1.178 -11.109 -31.656 1 97.81 238 ASN A N 1
ATOM 1926 C CA . ASN A 1 238 ? 0.244 -10.992 -32.781 1 97.81 238 ASN A CA 1
ATOM 1927 C C . ASN A 1 238 ? -0.752 -12.148 -32.781 1 97.81 238 ASN A C 1
ATOM 1929 O O . ASN A 1 238 ? -1.927 -11.961 -33.094 1 97.81 238 ASN A O 1
ATOM 1933 N N . SER A 1 239 ? -0.238 -13.305 -32.469 1 98.25 239 SER A N 1
ATOM 1934 C CA . SER A 1 239 ? -1.102 -14.477 -32.438 1 98.25 239 SER A CA 1
ATOM 1935 C C . SER A 1 239 ? -2.162 -14.352 -31.344 1 98.25 239 SER A C 1
ATOM 1937 O O . SER A 1 239 ? -3.332 -14.672 -31.578 1 98.25 239 SER A O 1
ATOM 1939 N N . ILE A 1 240 ? -1.785 -13.852 -30.203 1 98 240 ILE A N 1
ATOM 1940 C CA . ILE A 1 240 ? -2.711 -13.648 -29.094 1 98 240 ILE A CA 1
ATOM 1941 C C . ILE A 1 240 ? -3.758 -12.602 -29.484 1 98 240 ILE A C 1
ATOM 1943 O O . ILE A 1 240 ? -4.953 -12.805 -29.266 1 98 240 ILE A O 1
ATOM 1947 N N . LEU A 1 241 ? -3.309 -11.523 -30.094 1 97.5 241 LEU A N 1
ATOM 1948 C CA . LEU A 1 241 ? -4.195 -10.43 -30.469 1 97.5 241 LEU A CA 1
ATOM 1949 C C . LEU A 1 241 ? -5.184 -10.883 -31.547 1 97.5 241 LEU A C 1
ATOM 1951 O O . LEU A 1 241 ? -6.289 -10.344 -31.641 1 97.5 241 LEU A O 1
ATOM 1955 N N . SER A 1 242 ? -4.801 -11.875 -32.281 1 97.38 242 SER A N 1
ATOM 1956 C CA . SER A 1 242 ? -5.66 -12.406 -33.344 1 97.38 242 SER A CA 1
ATOM 1957 C C . SER A 1 242 ? -6.613 -13.461 -32.781 1 97.38 242 SER A C 1
ATOM 1959 O O . SER A 1 242 ? -7.457 -13.984 -33.531 1 97.38 242 SER A O 1
ATOM 1961 N N . GLY A 1 243 ? -6.43 -13.891 -31.516 1 97 243 GLY A N 1
ATOM 1962 C CA . GLY A 1 243 ? -7.375 -14.781 -30.859 1 97 243 GLY A CA 1
ATOM 1963 C C . GLY A 1 243 ? -6.934 -16.234 -30.875 1 97 243 GLY A C 1
ATOM 1964 O O . GLY A 1 243 ? -7.715 -17.125 -30.547 1 97 243 GLY A O 1
ATOM 1965 N N . LYS A 1 244 ? -5.695 -16.469 -31.234 1 96.88 244 LYS A N 1
ATOM 1966 C CA . LYS A 1 244 ? -5.18 -17.844 -31.234 1 96.88 244 LYS A CA 1
ATOM 1967 C C . LYS A 1 244 ? -4.898 -18.328 -29.812 1 96.88 244 LYS A C 1
ATOM 1969 O O . LYS A 1 244 ? -4.504 -17.547 -28.953 1 96.88 244 LYS A O 1
ATOM 1974 N N . SER A 1 245 ? -5.109 -19.594 -29.656 1 97.12 245 SER A N 1
ATOM 1975 C CA . SER A 1 245 ? -4.711 -20.219 -28.406 1 97.12 245 SER A CA 1
ATOM 1976 C C . SER A 1 245 ? -3.262 -20.703 -28.469 1 97.12 245 SER A C 1
ATOM 1978 O O . SER A 1 245 ? -2.672 -20.766 -29.547 1 97.12 245 SER A O 1
ATOM 1980 N N . PHE A 1 246 ? -2.711 -20.984 -27.344 1 97.81 246 PHE A N 1
ATOM 1981 C CA . PHE A 1 246 ? -1.351 -21.516 -27.297 1 97.81 246 PHE A CA 1
ATOM 1982 C C . PHE A 1 246 ? -1.236 -22.797 -28.109 1 97.81 246 PHE A C 1
ATOM 1984 O O . PHE A 1 246 ? -0.276 -22.969 -28.859 1 97.81 246 PHE A O 1
ATOM 1991 N N . LYS A 1 247 ? -2.162 -23.672 -27.953 1 95.44 247 LYS A N 1
ATOM 1992 C CA . LYS A 1 247 ? -2.158 -24.953 -28.641 1 95.44 247 LYS A CA 1
ATOM 1993 C C . LYS A 1 247 ? -2.182 -24.75 -30.156 1 95.44 247 LYS A C 1
ATOM 1995 O O . LYS A 1 247 ? -1.459 -25.438 -30.891 1 95.44 247 LYS A O 1
ATOM 2000 N N . GLU A 1 248 ? -3.014 -23.859 -30.594 1 96.56 248 GLU A N 1
ATOM 2001 C CA . GLU A 1 248 ? -3.084 -23.547 -32.031 1 96.56 248 GLU A CA 1
ATOM 2002 C C . GLU A 1 248 ? -1.762 -22.984 -32.531 1 96.56 248 GLU A C 1
ATOM 2004 O O . GLU A 1 248 ? -1.289 -23.359 -33.594 1 96.56 248 GLU A O 1
ATOM 2009 N N . TRP A 1 249 ? -1.243 -22.062 -31.719 1 97.56 249 TRP A N 1
ATOM 2010 C CA . TRP A 1 249 ? 0.026 -21.453 -32.062 1 97.56 249 TRP A CA 1
ATOM 2011 C C . TRP A 1 249 ? 1.141 -22.484 -32.156 1 97.56 249 TRP A C 1
ATOM 2013 O O . TRP A 1 249 ? 1.951 -22.484 -33.062 1 97.56 249 TRP A O 1
ATOM 2023 N N . LEU A 1 250 ? 1.142 -23.391 -31.188 1 95.56 250 LEU A N 1
ATOM 2024 C CA . LEU A 1 250 ? 2.174 -24.422 -31.109 1 95.56 250 LEU A CA 1
ATOM 2025 C C . LEU A 1 250 ? 2.104 -25.359 -32.312 1 95.56 250 LEU A C 1
ATOM 2027 O O . LEU A 1 250 ? 3.135 -25.812 -32.812 1 95.56 250 LEU A O 1
ATOM 2031 N N . LYS A 1 251 ? 0.9 -25.656 -32.781 1 94.69 251 LYS A N 1
ATOM 2032 C CA . LYS A 1 251 ? 0.711 -26.516 -33.938 1 94.69 251 LYS A CA 1
ATOM 2033 C C . LYS A 1 251 ? 1.387 -25.922 -35.156 1 94.69 251 LYS A C 1
ATOM 2035 O O . LYS A 1 251 ? 1.916 -26.656 -36 1 94.69 251 LYS A O 1
ATOM 2040 N N . GLU A 1 252 ? 1.369 -24.578 -35.219 1 94.38 252 GLU A N 1
ATOM 2041 C CA . GLU A 1 252 ? 1.943 -23.859 -36.375 1 94.38 252 GLU A CA 1
ATOM 2042 C C . GLU A 1 252 ? 3.445 -23.656 -36.188 1 94.38 252 GLU A C 1
ATOM 2044 O O . GLU A 1 252 ? 4.145 -23.297 -37.125 1 94.38 252 GLU A O 1
ATOM 2049 N N . HIS A 1 253 ? 3.914 -23.875 -35.031 1 94 253 HIS A N 1
ATOM 2050 C CA . HIS A 1 253 ? 5.309 -23.594 -34.719 1 94 253 HIS A CA 1
ATOM 2051 C C . HIS A 1 253 ? 6 -24.812 -34.094 1 94 253 HIS A C 1
ATOM 2053 O O . HIS A 1 253 ? 6.801 -24.672 -33.188 1 94 253 HIS A O 1
ATOM 2059 N N . LYS A 1 254 ? 5.727 -26 -34.531 1 91.25 254 LYS A N 1
ATOM 2060 C CA . LYS A 1 254 ? 6.27 -27.266 -34.031 1 91.25 254 LYS A CA 1
ATOM 2061 C C . LYS A 1 254 ? 7.789 -27.297 -34.156 1 91.25 254 LYS A C 1
ATOM 2063 O O . LYS A 1 254 ? 8.461 -27.984 -33.375 1 91.25 254 LYS A O 1
ATOM 2068 N N . HIS A 1 255 ? 8.258 -26.484 -35.031 1 90.31 255 HIS A N 1
ATOM 2069 C CA . HIS A 1 255 ? 9.695 -26.453 -35.281 1 90.31 255 HIS A CA 1
ATOM 2070 C C . HIS A 1 255 ? 10.445 -25.859 -34.094 1 90.31 255 HIS A C 1
ATOM 2072 O O . HIS A 1 255 ? 11.664 -26.031 -33.969 1 90.31 255 HIS A O 1
ATOM 2078 N N . LEU A 1 256 ? 9.758 -25.109 -33.25 1 88.62 256 LEU A N 1
ATOM 2079 C CA . LEU A 1 256 ? 10.383 -24.469 -32.094 1 88.62 256 LEU A CA 1
ATOM 2080 C C . LEU A 1 256 ? 10.617 -25.469 -30.969 1 88.62 256 LEU A C 1
ATOM 2082 O O . LEU A 1 256 ? 11.312 -25.172 -30 1 88.62 256 LEU A O 1
ATOM 2086 N N . LEU A 1 257 ? 10.023 -26.641 -31.094 1 88 257 LEU A N 1
ATOM 2087 C CA . LEU A 1 257 ? 10.133 -27.656 -30.047 1 88 257 LEU A CA 1
ATOM 2088 C C . LEU A 1 257 ? 11.328 -28.578 -30.297 1 88 257 LEU A C 1
ATOM 2090 O O . LEU A 1 257 ? 11.703 -28.812 -31.438 1 88 257 LEU A O 1
ATOM 2094 N N . MET B 1 1 ? -31.266 0.665 13.891 1 36.56 1 MET B N 1
ATOM 2095 C CA . MET B 1 1 ? -31.156 -0.574 13.125 1 36.56 1 MET B CA 1
ATOM 2096 C C . MET B 1 1 ? -29.719 -1.082 13.109 1 36.56 1 MET B C 1
ATOM 2098 O O . MET B 1 1 ? -28.812 -0.384 12.648 1 36.56 1 MET B O 1
ATOM 2102 N N . SER B 1 2 ? -29.172 -1.848 13.977 1 48.34 2 SER B N 1
ATOM 2103 C CA . SER B 1 2 ? -27.828 -2.223 14.398 1 48.34 2 SER B CA 1
ATOM 2104 C C . SER B 1 2 ? -27.031 -2.793 13.242 1 48.34 2 SER B C 1
ATOM 2106 O O . SER B 1 2 ? -27.375 -3.848 12.695 1 48.34 2 SER B O 1
ATOM 2108 N N . SER B 1 3 ? -26.5 -2.062 12.195 1 68.38 3 SER B N 1
ATOM 2109 C CA . SER B 1 3 ? -25.922 -2.512 10.93 1 68.38 3 SER B CA 1
ATOM 2110 C C . SER B 1 3 ? -24.812 -3.529 11.156 1 68.38 3 SER B C 1
ATOM 2112 O O . SER B 1 3 ? -24.047 -3.41 12.109 1 68.38 3 SER B O 1
ATOM 2114 N N . ASN B 1 4 ? -25 -4.836 10.797 1 89.88 4 ASN B N 1
ATOM 2115 C CA . ASN B 1 4 ? -24.031 -5.926 10.844 1 89.88 4 ASN B CA 1
ATOM 2116 C C . ASN B 1 4 ? -22.625 -5.445 10.5 1 89.88 4 ASN B C 1
ATOM 2118 O O . ASN B 1 4 ? -22.453 -4.594 9.625 1 89.88 4 ASN B O 1
ATOM 2122 N N . PRO B 1 5 ? -21.734 -5.801 11.383 1 97.38 5 PRO B N 1
ATOM 2123 C CA . PRO B 1 5 ? -20.359 -5.387 11.094 1 97.38 5 PRO B CA 1
ATOM 2124 C C . PRO B 1 5 ? -19.859 -5.902 9.742 1 97.38 5 PRO B C 1
ATOM 2126 O O . PRO B 1 5 ? -20.297 -6.961 9.281 1 97.38 5 PRO B O 1
ATOM 2129 N N . LEU B 1 6 ? -19.109 -5.125 9.102 1 98.69 6 LEU B N 1
ATOM 2130 C CA . LEU B 1 6 ? -18.344 -5.633 7.977 1 98.69 6 LEU B CA 1
ATOM 2131 C C . LEU B 1 6 ? -17.281 -6.621 8.445 1 98.69 6 LEU B C 1
ATOM 2133 O O . LEU B 1 6 ? -16.516 -6.332 9.367 1 98.69 6 LEU B O 1
ATOM 2137 N N . ARG B 1 7 ? -17.281 -7.832 7.859 1 98.81 7 ARG B N 1
ATOM 2138 C CA . ARG B 1 7 ? -16.359 -8.875 8.273 1 98.81 7 ARG B CA 1
ATOM 2139 C C . ARG B 1 7 ? -15.242 -9.062 7.25 1 98.81 7 ARG B C 1
ATOM 2141 O O . ARG B 1 7 ? -15.508 -9.219 6.059 1 98.81 7 ARG B O 1
ATOM 2148 N N . PHE B 1 8 ? -14.047 -9 7.742 1 98.94 8 PHE B N 1
ATOM 2149 C CA . PHE B 1 8 ? -12.883 -9.312 6.922 1 98.94 8 PHE B CA 1
ATOM 2150 C C . PHE B 1 8 ? -12.328 -10.688 7.27 1 98.94 8 PHE B C 1
ATOM 2152 O O . PHE B 1 8 ? -12.102 -10.992 8.438 1 98.94 8 PHE B O 1
ATOM 2159 N N . PHE B 1 9 ? -12.141 -11.516 6.285 1 98.94 9 PHE B N 1
ATOM 2160 C CA . PHE B 1 9 ? -11.43 -12.781 6.402 1 98.94 9 PHE B CA 1
ATOM 2161 C C . PHE B 1 9 ? -10.117 -12.742 5.637 1 98.94 9 PHE B C 1
ATOM 2163 O O . PHE B 1 9 ? -10.109 -12.625 4.406 1 98.94 9 PHE B O 1
ATOM 2170 N N . VAL B 1 10 ? -9 -12.812 6.359 1 99 10 VAL B N 1
ATOM 2171 C CA . VAL B 1 10 ? -7.707 -12.688 5.699 1 99 10 VAL B CA 1
ATOM 2172 C C . VAL B 1 10 ? -6.988 -14.039 5.715 1 99 10 VAL B C 1
ATOM 2174 O O . VAL B 1 10 ? -6.57 -14.516 6.773 1 99 10 VAL B O 1
ATOM 2177 N N . LEU B 1 11 ? -6.855 -14.664 4.57 1 98.94 11 LEU B N 1
ATOM 2178 C CA . LEU B 1 11 ? -6.129 -15.922 4.422 1 98.94 11 LEU B CA 1
ATOM 2179 C C . LEU B 1 11 ? -4.641 -15.664 4.223 1 98.94 11 LEU B C 1
ATOM 2181 O O . LEU B 1 11 ? -4.238 -15.031 3.244 1 98.94 11 LEU B O 1
ATOM 2185 N N . THR B 1 12 ? -3.82 -16.094 5.102 1 98.81 12 THR B N 1
ATOM 2186 C CA . THR B 1 12 ? -2.383 -15.852 5.062 1 98.81 12 THR B CA 1
ATOM 2187 C C . THR B 1 12 ? -1.63 -16.922 5.859 1 98.81 12 THR B C 1
ATOM 2189 O O . THR B 1 12 ? -2.242 -17.719 6.574 1 98.81 12 THR B O 1
ATOM 2192 N N . ILE B 1 13 ? -0.332 -16.984 5.66 1 98.5 13 ILE B N 1
ATOM 2193 C CA . ILE B 1 13 ? 0.483 -17.875 6.484 1 98.5 13 ILE B CA 1
ATOM 2194 C C . ILE B 1 13 ? 1.078 -17.094 7.652 1 98.5 13 ILE B C 1
ATOM 2196 O O . ILE B 1 13 ? 1.751 -17.656 8.516 1 98.5 13 ILE B O 1
ATOM 2200 N N . PHE B 1 14 ? 0.821 -15.773 7.762 1 98.62 14 PHE B N 1
ATOM 2201 C CA . PHE B 1 14 ? 1.272 -14.93 8.867 1 98.62 14 PHE B CA 1
ATOM 2202 C C . PHE B 1 14 ? 0.096 -14.211 9.508 1 98.62 14 PHE B C 1
ATOM 2204 O O . PHE B 1 14 ? 0.032 -12.977 9.492 1 98.62 14 PHE B O 1
ATOM 2211 N N . PRO B 1 15 ? -0.768 -14.945 10.156 1 98.75 15 PRO B N 1
ATOM 2212 C CA . PRO B 1 15 ? -1.981 -14.336 10.703 1 98.75 15 PRO B CA 1
ATOM 2213 C C . PRO B 1 15 ? -1.686 -13.297 11.781 1 98.75 15 PRO B C 1
ATOM 2215 O O . PRO B 1 15 ? -2.473 -12.375 11.992 1 98.75 15 PRO B O 1
ATOM 2218 N N . HIS B 1 16 ? -0.541 -13.367 12.414 1 98.75 16 HIS B N 1
ATOM 2219 C CA . HIS B 1 16 ? -0.205 -12.469 13.508 1 98.75 16 HIS B CA 1
ATOM 2220 C C . HIS B 1 16 ? 0.027 -11.047 13 1 98.75 16 HIS B C 1
ATOM 2222 O O . HIS B 1 16 ? -0.217 -10.078 13.727 1 98.75 16 HIS B O 1
ATOM 2228 N N . ILE B 1 17 ? 0.506 -10.922 11.781 1 98.81 17 ILE B N 1
ATOM 2229 C CA . ILE B 1 17 ? 0.675 -9.602 11.188 1 98.81 17 ILE B CA 1
ATOM 2230 C C . ILE B 1 17 ? -0.665 -8.867 11.172 1 98.81 17 ILE B C 1
ATOM 2232 O O . ILE B 1 17 ? -0.741 -7.691 11.539 1 98.81 17 ILE B O 1
ATOM 2236 N N . ILE B 1 18 ? -1.745 -9.594 10.844 1 98.94 18 ILE B N 1
ATOM 2237 C CA . ILE B 1 18 ? -3.082 -9.023 10.727 1 98.94 18 ILE B CA 1
ATOM 2238 C C . ILE B 1 18 ? -3.631 -8.703 12.109 1 98.94 18 ILE B C 1
ATOM 2240 O O . ILE B 1 18 ? -4.145 -7.605 12.344 1 98.94 18 ILE B O 1
ATOM 2244 N N . SER B 1 19 ? -3.453 -9.648 13.008 1 98.81 19 SER B N 1
ATOM 2245 C CA . SER B 1 19 ? -3.973 -9.438 14.359 1 98.81 19 SER B CA 1
ATOM 2246 C C . SER B 1 19 ? -3.266 -8.281 15.055 1 98.81 19 SER B C 1
ATOM 2248 O O . SER B 1 19 ? -3.9 -7.492 15.758 1 98.81 19 SER B O 1
ATOM 2250 N N . CYS B 1 20 ? -1.99 -8.195 14.836 1 98.81 20 CYS B N 1
ATOM 2251 C CA . CYS B 1 20 ? -1.221 -7.113 15.438 1 98.81 20 CYS B CA 1
ATOM 2252 C C . CYS B 1 20 ? -1.734 -5.754 14.977 1 98.81 20 CYS B C 1
ATOM 2254 O O . CYS B 1 20 ? -2.045 -4.891 15.797 1 98.81 20 CYS B O 1
ATOM 2256 N N . TYR B 1 21 ? -1.913 -5.566 13.727 1 98.81 21 TYR B N 1
ATOM 2257 C CA . TYR B 1 21 ? -2.357 -4.285 13.195 1 98.81 21 TYR B CA 1
ATOM 2258 C C . TYR B 1 21 ? -3.758 -3.943 13.695 1 98.81 21 TYR B C 1
ATOM 2260 O O . TYR B 1 21 ? -4.066 -2.775 13.945 1 98.81 21 TYR B O 1
ATOM 2268 N N . SER B 1 22 ? -4.562 -4.969 13.891 1 98.62 22 SER B N 1
ATOM 2269 C CA . SER B 1 22 ? -5.961 -4.789 14.266 1 98.62 22 SER B CA 1
ATOM 2270 C C . SER B 1 22 ? -6.09 -4.27 15.695 1 98.62 22 SER B C 1
ATOM 2272 O O . SER B 1 22 ? -7.18 -3.895 16.125 1 98.62 22 SER B O 1
ATOM 2274 N N . GLU B 1 23 ? -5.02 -4.176 16.375 1 98.5 23 GLU B N 1
ATOM 2275 C CA . GLU B 1 23 ? -5.027 -3.719 17.75 1 98.5 23 GLU B CA 1
ATOM 2276 C C . GLU B 1 23 ? -4.73 -2.225 17.844 1 98.5 23 GLU B C 1
ATOM 2278 O O . GLU B 1 23 ? -4.66 -1.664 18.938 1 98.5 23 GLU B O 1
ATOM 2283 N N . TYR B 1 24 ? -4.652 -1.622 16.719 1 98.25 24 TYR B N 1
ATOM 2284 C CA . TYR B 1 24 ? -4.215 -0.232 16.75 1 98.25 24 TYR B CA 1
ATOM 2285 C C . TYR B 1 24 ? -5.098 0.645 15.875 1 98.25 24 TYR B C 1
ATOM 2287 O O . TYR B 1 24 ? -5.75 0.151 14.953 1 98.25 24 TYR B O 1
ATOM 2295 N N . GLY B 1 25 ? -5.184 1.884 16.234 1 96.31 25 GLY B N 1
ATOM 2296 C CA . GLY B 1 25 ? -5.68 2.939 15.367 1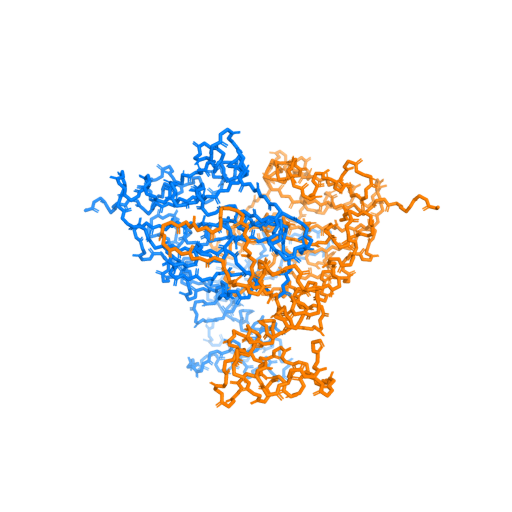 96.31 25 GLY B CA 1
ATOM 2297 C C . GLY B 1 25 ? -7.141 2.771 14.992 1 96.31 25 GLY B C 1
ATOM 2298 O O . GLY B 1 25 ? -7.965 2.414 15.836 1 96.31 25 GLY B O 1
ATOM 2299 N N . ILE B 1 26 ? -7.469 3.088 13.828 1 96 26 ILE B N 1
ATOM 2300 C CA . ILE B 1 26 ? -8.844 3.189 13.344 1 96 26 ILE B CA 1
ATOM 2301 C C . ILE B 1 26 ? -9.469 1.799 13.281 1 96 26 ILE B C 1
ATOM 2303 O O . ILE B 1 26 ? -10.672 1.645 13.5 1 96 26 ILE B O 1
ATOM 2307 N N . VAL B 1 27 ? -8.625 0.801 12.977 1 98.31 27 VAL B N 1
ATOM 2308 C CA . VAL B 1 27 ? -9.156 -0.556 12.875 1 98.31 27 VAL B CA 1
ATOM 2309 C C . VAL B 1 27 ? -9.586 -1.049 14.25 1 98.31 27 VAL B C 1
ATOM 2311 O O . VAL B 1 27 ? -10.68 -1.604 14.406 1 98.31 27 VAL B O 1
ATOM 2314 N N . LYS B 1 28 ? -8.734 -0.786 15.219 1 98.44 28 LYS B N 1
ATOM 2315 C CA . LYS B 1 28 ? -9.102 -1.122 16.594 1 98.44 28 LYS B CA 1
ATOM 2316 C C . LYS B 1 28 ? -10.398 -0.424 17 1 98.44 28 LYS B C 1
ATOM 2318 O O . LYS B 1 28 ? -11.281 -1.043 17.594 1 98.44 28 LYS B O 1
ATOM 2323 N N . GLN B 1 29 ? -10.508 0.854 16.703 1 96.81 29 GLN B N 1
ATOM 2324 C CA . GLN B 1 29 ? -11.695 1.641 17.031 1 96.81 29 GLN B CA 1
ATOM 2325 C C . GLN B 1 29 ? -12.938 1.074 16.359 1 96.81 29 GLN B C 1
ATOM 2327 O O . GLN B 1 29 ? -13.992 0.967 16.984 1 96.81 29 GLN B O 1
ATOM 2332 N N . ALA B 1 30 ? -12.781 0.755 15.07 1 98.06 30 ALA B N 1
ATOM 2333 C CA . ALA B 1 30 ? -13.906 0.195 14.312 1 98.06 30 ALA B CA 1
ATOM 2334 C C . ALA B 1 30 ? -14.375 -1.116 14.938 1 98.06 30 ALA B C 1
ATOM 2336 O O . ALA B 1 30 ? -15.586 -1.377 15 1 98.06 30 ALA B O 1
ATOM 2337 N N . ILE B 1 31 ? -13.422 -1.929 15.383 1 98.56 31 ILE B N 1
ATOM 2338 C CA . ILE B 1 31 ? -13.742 -3.199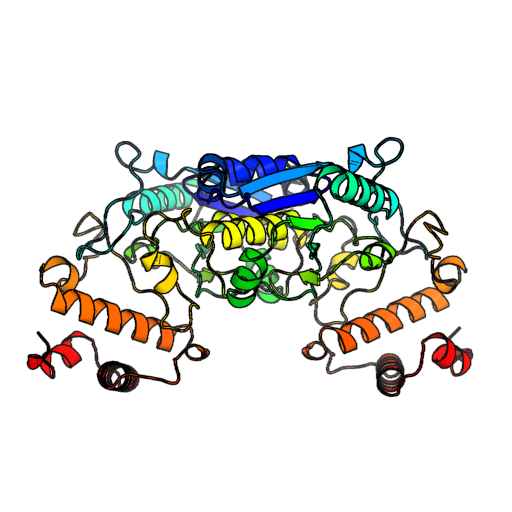 16.016 1 98.56 31 ILE B CA 1
ATOM 2339 C C . ILE B 1 31 ? -14.445 -2.945 17.344 1 98.56 31 ILE B C 1
ATOM 2341 O O . ILE B 1 31 ? -15.492 -3.545 17.625 1 98.56 31 ILE B O 1
ATOM 2345 N N . LYS B 1 32 ? -13.945 -2.049 18.141 1 97.62 32 LYS B N 1
ATOM 2346 C CA . LYS B 1 32 ? -14.523 -1.711 19.438 1 97.62 32 LYS B CA 1
ATOM 2347 C C . LYS B 1 32 ? -15.945 -1.197 19.297 1 97.62 32 LYS B C 1
ATOM 2349 O O . LYS B 1 32 ? -16.812 -1.49 20.125 1 97.62 32 LYS B O 1
ATOM 2354 N N . LYS B 1 33 ? -16.188 -0.491 18.25 1 96.56 33 LYS B N 1
ATOM 2355 C CA . LYS B 1 33 ? -17.5 0.11 18 1 96.56 33 LYS B CA 1
ATOM 2356 C C . LYS B 1 33 ? -18.453 -0.896 17.375 1 96.56 33 LYS B C 1
ATOM 2358 O O . LYS B 1 33 ? -19.609 -0.564 17.078 1 96.56 33 LYS B O 1
ATOM 2363 N N . GLY B 1 34 ? -17.969 -2.041 17.062 1 97.5 34 GLY B N 1
ATOM 2364 C CA . GLY B 1 34 ? -18.797 -3.098 16.516 1 97.5 34 GLY B CA 1
ATOM 2365 C C . GLY B 1 34 ? -19.109 -2.916 15.047 1 97.5 34 GLY B C 1
ATOM 2366 O O . GLY B 1 34 ? -20.094 -3.451 14.539 1 97.5 34 GLY B O 1
ATOM 2367 N N . LYS B 1 35 ? -18.25 -2.131 14.352 1 97.75 35 LYS B N 1
ATOM 2368 C CA . LYS B 1 35 ? -18.5 -1.832 12.945 1 97.75 35 LYS B CA 1
ATOM 2369 C C . LYS B 1 35 ? -17.75 -2.797 12.031 1 97.75 35 LYS B C 1
ATOM 2371 O O . LYS B 1 35 ? -18.109 -2.98 10.875 1 97.75 35 LYS B O 1
ATOM 2376 N N . VAL B 1 36 ? -16.656 -3.387 12.586 1 98.62 36 VAL B N 1
ATOM 2377 C CA . VAL B 1 36 ? -15.797 -4.266 11.805 1 98.62 36 VAL B CA 1
ATOM 2378 C C . VAL B 1 36 ? -15.406 -5.48 12.641 1 98.62 36 VAL B C 1
ATOM 2380 O O . VAL B 1 36 ? -15.25 -5.379 13.859 1 98.62 36 VAL B O 1
ATOM 2383 N N . GLU B 1 37 ? -15.344 -6.598 12.031 1 98.81 37 GLU B N 1
ATOM 2384 C CA . GLU B 1 37 ? -14.664 -7.773 12.555 1 98.81 37 GLU B CA 1
ATOM 2385 C C . GLU B 1 37 ? -13.555 -8.242 11.617 1 98.81 37 GLU B C 1
ATOM 2387 O O . GLU B 1 37 ? -13.727 -8.227 10.398 1 98.81 37 GLU B O 1
ATOM 2392 N N . VAL B 1 38 ? -12.453 -8.539 12.195 1 98.94 38 VAL B N 1
ATOM 2393 C CA . VAL B 1 38 ? -11.32 -9.016 11.406 1 98.94 38 VAL B CA 1
ATOM 2394 C C . VAL B 1 38 ? -10.938 -10.422 11.844 1 98.94 38 VAL B C 1
ATOM 2396 O O . VAL B 1 38 ? -10.664 -10.656 13.023 1 98.94 38 VAL B O 1
ATOM 2399 N N . TYR B 1 39 ? -10.961 -11.344 10.891 1 98.88 39 TYR B N 1
ATOM 2400 C CA . TYR B 1 39 ? -10.609 -12.734 11.156 1 98.88 39 TYR B CA 1
ATOM 2401 C C . TYR B 1 39 ? -9.344 -13.133 10.406 1 98.88 39 TYR B C 1
ATOM 2403 O O . TYR B 1 39 ? -9.398 -13.469 9.219 1 98.88 39 TYR B O 1
ATOM 2411 N N . PRO B 1 40 ? -8.203 -13.047 11.07 1 98.88 40 PRO B N 1
ATOM 2412 C CA . PRO B 1 40 ? -7.031 -13.688 10.469 1 98.88 40 PRO B CA 1
ATOM 2413 C C . PRO B 1 40 ? -7.148 -15.211 10.406 1 98.88 40 PRO B C 1
ATOM 2415 O O . PRO B 1 40 ? -7.414 -15.852 11.422 1 98.88 40 PRO B O 1
ATOM 2418 N N . ILE B 1 41 ? -7.004 -15.758 9.266 1 98.81 41 ILE B N 1
ATOM 2419 C CA . ILE B 1 41 ? -7.152 -17.203 9.062 1 98.81 41 ILE B CA 1
ATOM 2420 C C . ILE B 1 41 ? -5.812 -17.797 8.648 1 98.81 41 ILE B C 1
ATOM 2422 O O . ILE B 1 41 ? -5.293 -17.5 7.57 1 98.81 41 ILE B O 1
ATOM 2426 N N . ASP B 1 42 ? -5.254 -18.641 9.5 1 98.81 42 ASP B N 1
ATOM 2427 C CA . ASP B 1 42 ? -3.994 -19.328 9.219 1 98.81 42 ASP B CA 1
ATOM 2428 C C . ASP B 1 42 ? -4.195 -20.484 8.242 1 98.81 42 ASP B C 1
ATOM 2430 O O . ASP B 1 42 ? -4.785 -21.5 8.594 1 98.81 42 ASP B O 1
ATOM 2434 N N . LEU B 1 43 ? -3.637 -20.359 7.098 1 98.75 43 LEU B N 1
ATOM 2435 C CA . LEU B 1 43 ? -3.82 -21.375 6.062 1 98.75 43 LEU B CA 1
ATOM 2436 C C . LEU B 1 43 ? -3.277 -22.719 6.523 1 98.75 43 LEU B C 1
ATOM 2438 O O . LEU B 1 43 ? -3.742 -23.766 6.066 1 98.75 43 LEU B O 1
ATOM 2442 N N . ARG B 1 44 ? -2.359 -22.719 7.402 1 98.69 44 ARG B N 1
ATOM 2443 C CA . ARG B 1 44 ? -1.74 -23.953 7.883 1 98.69 44 ARG B CA 1
ATOM 2444 C C . ARG B 1 44 ? -2.76 -24.828 8.594 1 98.69 44 ARG B C 1
ATOM 2446 O O . ARG B 1 44 ? -2.625 -26.062 8.609 1 98.69 44 ARG B O 1
ATOM 2453 N N . GLU B 1 45 ? -3.744 -24.219 9.141 1 98.5 45 GLU B N 1
ATOM 2454 C CA . GLU B 1 45 ? -4.785 -24.953 9.844 1 98.5 45 GLU B CA 1
ATOM 2455 C C . GLU B 1 45 ? -5.684 -25.703 8.875 1 98.5 45 GLU B C 1
ATOM 2457 O O . GLU B 1 45 ? -6.441 -26.594 9.281 1 98.5 45 GLU B O 1
ATOM 2462 N N . PHE B 1 46 ? -5.59 -25.375 7.609 1 98.5 46 PHE B N 1
ATOM 2463 C CA . PHE B 1 46 ? -6.469 -25.969 6.609 1 98.5 46 PHE B CA 1
ATOM 2464 C C . PHE B 1 46 ? -5.672 -26.828 5.637 1 98.5 46 PHE B C 1
ATOM 2466 O O . PHE B 1 46 ? -6.215 -27.312 4.637 1 98.5 46 PHE B O 1
ATOM 2473 N N . ALA B 1 47 ? -4.414 -26.891 5.871 1 97.62 47 ALA B N 1
ATOM 2474 C CA . ALA B 1 47 ? -3.525 -27.672 5.004 1 97.62 47 ALA B CA 1
ATOM 2475 C C . ALA B 1 47 ? -3.213 -29.031 5.613 1 97.62 47 ALA B C 1
ATOM 2477 O O . ALA B 1 47 ? -2.979 -29.141 6.82 1 97.62 47 ALA B O 1
ATOM 2478 N N . PRO B 1 48 ? -3.201 -30.141 4.781 1 94.44 48 PRO B N 1
ATOM 2479 C CA . PRO B 1 48 ? -2.729 -31.422 5.312 1 94.44 48 PRO B CA 1
ATOM 2480 C C . PRO B 1 48 ? -1.337 -31.328 5.93 1 94.44 48 PRO B C 1
ATOM 2482 O O . PRO B 1 48 ? -0.386 -30.922 5.262 1 94.44 48 PRO B O 1
ATOM 2485 N N . LYS B 1 49 ? -1.192 -31.688 7.164 1 95.19 49 LYS B N 1
ATOM 2486 C CA . LYS B 1 49 ? 0.051 -31.672 7.93 1 95.19 49 LYS B CA 1
ATOM 2487 C C . LYS B 1 49 ? 0.657 -30.266 7.961 1 95.19 49 LYS B C 1
ATOM 2489 O O . LYS B 1 49 ? 1.88 -30.109 8.016 1 95.19 49 LYS B O 1
ATOM 2494 N N . GLY B 1 50 ? -0.139 -29.266 7.617 1 96.38 50 GLY B N 1
ATOM 2495 C CA . GLY B 1 50 ? 0.278 -27.875 7.723 1 96.38 50 GLY B CA 1
ATOM 2496 C C . GLY B 1 50 ? 1.059 -27.391 6.516 1 96.38 50 GLY B C 1
ATOM 2497 O O . GLY B 1 50 ? 1.571 -26.266 6.504 1 96.38 50 GLY B O 1
ATOM 2498 N N . GLN B 1 51 ? 1.152 -28.172 5.504 1 97.75 51 GLN B N 1
ATOM 2499 C CA . GLN B 1 51 ? 1.915 -27.797 4.32 1 97.75 51 GLN B CA 1
ATOM 2500 C C . GLN B 1 51 ? 1.077 -26.938 3.375 1 97.75 51 GLN B C 1
ATOM 2502 O O . GLN B 1 51 ? 0.185 -27.453 2.693 1 97.75 51 GLN B O 1
ATOM 2507 N N . VAL B 1 52 ? 1.444 -25.703 3.219 1 98.5 52 VAL B N 1
ATOM 2508 C CA . VAL B 1 52 ? 0.596 -24.75 2.512 1 98.5 52 VAL B CA 1
ATOM 2509 C C . VAL B 1 52 ? 1.144 -24.516 1.105 1 98.5 52 VAL B C 1
ATOM 2511 O O . VAL B 1 52 ? 0.479 -23.906 0.268 1 98.5 52 VAL B O 1
ATOM 2514 N N . ASP B 1 53 ? 2.359 -24.984 0.848 1 98.31 53 ASP B N 1
ATOM 2515 C CA . ASP B 1 53 ? 2.998 -24.703 -0.433 1 98.31 53 ASP B CA 1
ATOM 2516 C C . ASP B 1 53 ? 3.701 -25.938 -0.983 1 98.31 53 ASP B C 1
ATOM 2518 O O . ASP B 1 53 ? 3.826 -26.953 -0.288 1 98.31 53 ASP B O 1
ATOM 2522 N N . ASP B 1 54 ? 4.035 -25.938 -2.26 1 98.06 54 ASP B N 1
ATOM 2523 C CA . ASP B 1 54 ? 4.773 -26.984 -2.963 1 98.06 54 ASP B CA 1
ATOM 2524 C C . ASP B 1 54 ? 5.48 -26.422 -4.195 1 98.06 54 ASP B C 1
ATOM 2526 O O . ASP B 1 54 ? 5.262 -25.266 -4.566 1 98.06 54 ASP B O 1
ATOM 2530 N N . VAL B 1 55 ? 6.395 -27.188 -4.77 1 97.19 55 VAL B N 1
ATOM 2531 C CA . VAL B 1 55 ? 7.129 -26.766 -5.957 1 97.19 55 VAL B CA 1
ATOM 2532 C C . VAL B 1 55 ? 6.184 -26.688 -7.152 1 97.19 55 VAL B C 1
ATOM 2534 O O . VAL B 1 55 ? 5.254 -27.484 -7.273 1 97.19 55 VAL B O 1
ATOM 2537 N N . PRO B 1 56 ? 6.406 -25.766 -8 1 96.88 56 PRO B N 1
ATOM 2538 C CA . PRO B 1 56 ? 5.551 -25.641 -9.18 1 96.88 56 PRO B CA 1
ATOM 2539 C C . PRO B 1 56 ? 5.785 -26.766 -10.195 1 96.88 56 PRO B C 1
ATOM 2541 O O . PRO B 1 56 ? 6.898 -27.281 -10.297 1 96.88 56 PRO B O 1
ATOM 2544 N N . TYR B 1 57 ? 4.703 -27.141 -10.914 1 97.38 57 TYR B N 1
ATOM 2545 C CA . TYR B 1 57 ? 4.867 -27.984 -12.078 1 97.38 57 TYR B CA 1
ATOM 2546 C C . TYR B 1 57 ? 5.691 -27.297 -13.156 1 97.38 57 TYR B C 1
ATOM 2548 O O . TYR B 1 57 ? 5.711 -26.062 -13.234 1 97.38 57 TYR B O 1
ATOM 2556 N N . GLY B 1 58 ? 6.379 -28.109 -13.992 1 95 58 GLY B N 1
ATOM 2557 C CA . GLY B 1 58 ? 7.164 -27.562 -15.086 1 95 58 GLY B CA 1
ATOM 2558 C C . GLY B 1 58 ? 8.609 -27.281 -14.703 1 95 58 GLY B C 1
ATOM 2559 O O . GLY B 1 58 ? 9.414 -26.875 -15.547 1 95 58 GLY B O 1
ATOM 2560 N N . GLY B 1 59 ? 8.906 -27.531 -13.453 1 91.38 59 GLY B N 1
ATOM 2561 C CA . GLY B 1 59 ? 10.258 -27.25 -12.992 1 91.38 59 GLY B CA 1
ATOM 2562 C C . GLY B 1 59 ? 10.531 -25.766 -12.812 1 91.38 59 GLY B C 1
ATOM 2563 O O . GLY B 1 59 ? 11.68 -25.328 -12.898 1 91.38 59 GLY B O 1
ATOM 2564 N N . LEU B 1 60 ? 9.539 -25.031 -12.664 1 87.69 60 LEU B N 1
ATOM 2565 C CA . LEU B 1 60 ? 9.656 -23.594 -12.43 1 87.69 60 LEU B CA 1
ATOM 2566 C C . LEU B 1 60 ? 10.195 -23.312 -11.031 1 87.69 60 LEU B C 1
ATOM 2568 O O . LEU B 1 60 ? 10.125 -24.172 -10.148 1 87.69 60 LEU B O 1
ATOM 2572 N N . PRO B 1 61 ? 10.789 -22.25 -10.867 1 86.94 61 PRO B N 1
ATOM 2573 C CA . PRO B 1 61 ? 11.453 -21.984 -9.594 1 86.94 61 PRO B CA 1
ATOM 2574 C C . PRO B 1 61 ? 10.469 -21.625 -8.477 1 86.94 61 PRO B C 1
ATOM 2576 O O . PRO B 1 61 ? 9.328 -21.234 -8.758 1 86.94 61 PRO B O 1
ATOM 2579 N N . GLY B 1 62 ? 10.961 -21.859 -7.227 1 91.25 62 GLY B N 1
ATOM 2580 C CA . GLY B 1 62 ? 10.281 -21.359 -6.047 1 91.25 62 GLY B CA 1
ATOM 2581 C C . GLY B 1 62 ? 9.195 -22.281 -5.535 1 91.25 62 GLY B C 1
ATOM 2582 O O . GLY B 1 62 ? 9.258 -23.484 -5.75 1 91.25 62 GLY B O 1
ATOM 2583 N N . MET B 1 63 ? 8.32 -21.672 -4.688 1 95.56 63 MET B N 1
ATOM 2584 C CA . MET B 1 63 ? 7.188 -22.375 -4.094 1 95.56 63 MET B CA 1
ATOM 2585 C C . MET B 1 63 ? 5.875 -21.703 -4.469 1 95.56 63 MET B C 1
ATOM 2587 O O . MET B 1 63 ? 5.852 -20.5 -4.766 1 95.56 63 MET B O 1
ATOM 2591 N N . VAL B 1 64 ? 4.848 -22.469 -4.527 1 97.81 64 VAL B N 1
ATOM 2592 C CA . VAL B 1 64 ? 3.514 -22 -4.875 1 97.81 64 VAL B CA 1
ATOM 2593 C C . VAL B 1 64 ? 2.521 -22.391 -3.783 1 97.81 64 VAL B C 1
ATOM 2595 O O . VAL B 1 64 ? 2.559 -23.516 -3.285 1 97.81 64 VAL B O 1
ATOM 2598 N N . LEU B 1 65 ? 1.669 -21.469 -3.387 1 98.62 65 LEU B N 1
ATOM 2599 C CA . LEU B 1 65 ? 0.616 -21.812 -2.438 1 98.62 65 LEU B CA 1
ATOM 2600 C C . LEU B 1 65 ? -0.365 -22.797 -3.051 1 98.62 65 LEU B C 1
ATOM 2602 O O . LEU B 1 65 ? -0.865 -22.594 -4.156 1 98.62 65 LEU B O 1
ATOM 2606 N N . LYS B 1 66 ? -0.638 -23.828 -2.299 1 98.75 66 LYS B N 1
ATOM 2607 C CA . LYS B 1 66 ? -1.489 -24.906 -2.77 1 98.75 66 LYS B CA 1
ATOM 2608 C C . LYS B 1 66 ? -2.953 -24.484 -2.809 1 98.75 66 LYS B C 1
ATOM 2610 O O . LYS B 1 66 ? -3.395 -23.688 -1.988 1 98.75 66 LYS B O 1
ATOM 2615 N N . PRO B 1 67 ? -3.729 -25.078 -3.748 1 98.56 67 PRO B N 1
ATOM 2616 C CA . PRO B 1 67 ? -5.148 -24.734 -3.812 1 98.56 67 PRO B CA 1
ATOM 2617 C C . PRO B 1 67 ? -5.949 -25.297 -2.645 1 98.56 67 PRO B C 1
ATOM 2619 O O . PRO B 1 67 ? -6.863 -24.641 -2.137 1 98.56 67 PRO B O 1
ATOM 2622 N N . GLU B 1 68 ? -5.59 -26.391 -2.111 1 98.44 68 GLU B N 1
ATOM 2623 C CA . GLU B 1 68 ? -6.371 -27.125 -1.122 1 98.44 68 GLU B CA 1
ATOM 2624 C C . GLU B 1 68 ? -6.562 -26.312 0.15 1 98.44 68 GLU B C 1
ATOM 2626 O O . GLU B 1 68 ? -7.695 -26.094 0.594 1 98.44 68 GLU B O 1
ATOM 2631 N N . PRO B 1 69 ? -5.445 -25.812 0.766 1 98.75 69 PRO B N 1
ATOM 2632 C CA . PRO B 1 69 ? -5.648 -25.031 1.992 1 98.75 69 PRO B CA 1
ATOM 2633 C C . PRO B 1 69 ? -6.539 -23.812 1.776 1 98.75 69 PRO B C 1
ATOM 2635 O O . PRO B 1 69 ? -7.301 -23.438 2.67 1 98.75 69 PRO B O 1
ATOM 2638 N N . ILE B 1 70 ? -6.488 -23.219 0.618 1 98.88 70 ILE B N 1
ATOM 2639 C CA . ILE B 1 70 ? -7.242 -22 0.328 1 98.88 70 ILE B CA 1
ATOM 2640 C C . ILE B 1 70 ? -8.719 -22.344 0.137 1 98.88 70 ILE B C 1
ATOM 2642 O O . ILE B 1 70 ? -9.594 -21.688 0.708 1 98.88 70 ILE B O 1
ATOM 2646 N N . TYR B 1 71 ? -9.008 -23.422 -0.634 1 98.88 71 TYR B N 1
ATOM 2647 C CA . TYR B 1 71 ? -10.391 -23.844 -0.85 1 98.88 71 TYR B CA 1
ATOM 2648 C C . TYR B 1 71 ? -11.031 -24.312 0.452 1 98.88 71 TYR B C 1
ATOM 2650 O O . TYR B 1 71 ? -12.203 -24.016 0.716 1 98.88 71 TYR B O 1
ATOM 2658 N N . GLU B 1 72 ? -10.25 -25.031 1.265 1 98.75 72 GLU B N 1
ATOM 2659 C CA . GLU B 1 72 ? -10.773 -25.5 2.547 1 98.75 72 GLU B CA 1
ATOM 2660 C C . GLU B 1 72 ? -11.125 -24.328 3.459 1 98.75 72 GLU B C 1
ATOM 2662 O O . GLU B 1 72 ? -12.156 -24.344 4.125 1 98.75 72 GLU B O 1
ATOM 2667 N N . ALA B 1 73 ? -10.289 -23.359 3.529 1 98.88 73 ALA B N 1
ATOM 2668 C CA . ALA B 1 73 ? -10.555 -22.156 4.316 1 98.88 73 ALA B CA 1
ATOM 2669 C C . ALA B 1 73 ? -11.773 -21.406 3.787 1 98.88 73 ALA B C 1
ATOM 2671 O O . ALA B 1 73 ? -12.609 -20.938 4.562 1 98.88 73 ALA B O 1
ATOM 2672 N N . TYR B 1 74 ? -11.844 -21.312 2.449 1 98.88 74 TYR B N 1
ATOM 2673 C CA . TYR B 1 74 ? -12.984 -20.672 1.804 1 98.88 74 TYR B CA 1
ATOM 2674 C C . TYR B 1 74 ? -14.289 -21.375 2.178 1 98.88 74 TYR B C 1
ATOM 2676 O O . TYR B 1 74 ? -15.258 -20.719 2.566 1 98.88 74 TYR B O 1
ATOM 2684 N N . ASP B 1 75 ? -14.258 -22.641 2.072 1 98.88 75 ASP B N 1
ATOM 2685 C CA . ASP B 1 75 ? -15.445 -23.422 2.402 1 98.88 75 ASP B CA 1
ATOM 2686 C C . ASP B 1 75 ? -15.844 -23.234 3.863 1 98.88 75 ASP B C 1
ATOM 2688 O O . ASP B 1 75 ? -17.031 -23.094 4.18 1 98.88 75 ASP B O 1
ATOM 2692 N N . TYR B 1 76 ? -14.875 -23.25 4.719 1 98.81 76 TYR B N 1
ATOM 2693 C CA . TYR B 1 76 ? -15.117 -23.031 6.137 1 98.81 76 TYR B CA 1
ATOM 2694 C C . TYR B 1 76 ? -15.836 -21.703 6.363 1 98.81 76 TYR B C 1
ATOM 2696 O O . TYR B 1 76 ? -16.828 -21.641 7.098 1 98.81 76 TYR B O 1
ATOM 2704 N N . VAL B 1 77 ? -15.391 -20.625 5.707 1 98.81 77 VAL B N 1
ATOM 2705 C CA . VAL B 1 77 ? -15.969 -19.281 5.875 1 98.81 77 VAL B CA 1
ATOM 2706 C C . VAL B 1 77 ? -17.391 -19.266 5.312 1 98.81 77 VAL B C 1
ATOM 2708 O O . VAL B 1 77 ? -18.312 -18.75 5.953 1 98.81 77 VAL B O 1
ATOM 2711 N N . VAL B 1 78 ? -17.547 -19.844 4.141 1 98.81 78 VAL B N 1
ATOM 2712 C CA . VAL B 1 78 ? -18.859 -19.859 3.49 1 98.81 78 VAL B CA 1
ATOM 2713 C C . VAL B 1 78 ? -19.859 -20.594 4.375 1 98.81 78 VAL B C 1
ATOM 2715 O O . VAL B 1 78 ? -20.984 -20.109 4.578 1 98.81 78 VAL B O 1
ATOM 2718 N N . GLU B 1 79 ? -19.453 -21.656 4.926 1 98.69 79 GLU B N 1
ATOM 2719 C CA . GLU B 1 79 ? -20.328 -22.5 5.723 1 98.69 79 GLU B CA 1
ATOM 2720 C C . GLU B 1 79 ? -20.703 -21.812 7.035 1 98.69 79 GLU B C 1
ATOM 2722 O O . GLU B 1 79 ? -21.844 -21.922 7.496 1 98.69 79 GLU B O 1
ATOM 2727 N N . ASN B 1 80 ? -19.797 -21.125 7.594 1 98.56 80 ASN B N 1
ATOM 2728 C CA . ASN B 1 80 ? -20 -20.625 8.945 1 98.56 80 ASN B CA 1
ATOM 2729 C C . ASN B 1 80 ? -20.438 -19.156 8.945 1 98.56 80 ASN B C 1
ATOM 2731 O O . ASN B 1 80 ? -21.109 -18.703 9.883 1 98.56 80 ASN B O 1
ATOM 2735 N N . TYR B 1 81 ? -20.109 -18.391 7.875 1 98.19 81 TYR B N 1
ATOM 2736 C CA . TYR B 1 81 ? -20.359 -16.953 7.914 1 98.19 81 TYR B CA 1
ATOM 2737 C C . TYR B 1 81 ? -21.125 -16.5 6.68 1 98.19 81 TYR B C 1
ATOM 2739 O O . TYR B 1 81 ? -21.672 -15.391 6.656 1 98.19 81 TYR B O 1
ATOM 2747 N N . GLY B 1 82 ? -21.203 -17.297 5.664 1 98.38 82 GLY B N 1
ATOM 2748 C CA . GLY B 1 82 ? -21.812 -16.891 4.402 1 98.38 82 GLY B CA 1
ATOM 2749 C C . GLY B 1 82 ? -20.797 -16.547 3.34 1 98.38 82 GLY B C 1
ATOM 2750 O O . GLY B 1 82 ? -19.609 -16.375 3.637 1 98.38 82 GLY B O 1
ATOM 2751 N N . LYS B 1 83 ? -21.188 -16.438 2.072 1 98.62 83 LYS B N 1
ATOM 2752 C CA . LYS B 1 83 ? -20.312 -16.203 0.927 1 98.62 83 LYS B CA 1
ATOM 2753 C C . LYS B 1 83 ? -19.688 -14.805 0.976 1 98.62 83 LYS B C 1
ATOM 2755 O O . LYS B 1 83 ? -20.406 -13.805 1.064 1 98.62 83 LYS B O 1
ATOM 2760 N N . PRO B 1 84 ? -18.438 -14.68 0.917 1 98.81 84 PRO B N 1
ATOM 2761 C CA . PRO B 1 84 ? -17.781 -13.375 0.9 1 98.81 84 PRO B CA 1
ATOM 2762 C C . PRO B 1 84 ? -17.469 -12.891 -0.514 1 98.81 84 PRO B C 1
ATOM 2764 O O . PRO B 1 84 ? -17.531 -13.672 -1.467 1 98.81 84 PRO B O 1
ATOM 2767 N N . PHE B 1 85 ? -17.281 -11.562 -0.658 1 98.94 85 PHE B N 1
ATOM 2768 C CA . PHE B 1 85 ? -16.594 -11.023 -1.825 1 98.94 85 PHE B CA 1
ATOM 2769 C C . PHE B 1 85 ? -15.102 -11.328 -1.76 1 98.94 85 PHE B C 1
ATOM 2771 O O . PHE B 1 85 ? -14.406 -10.883 -0.84 1 98.94 85 PHE B O 1
ATOM 2778 N N . VAL B 1 86 ? -14.539 -12.078 -2.723 1 98.94 86 VAL B N 1
ATOM 2779 C CA . VAL B 1 86 ? -13.203 -12.648 -2.592 1 98.94 86 VAL B CA 1
ATOM 2780 C C . VAL B 1 86 ? -12.203 -11.812 -3.389 1 98.94 86 VAL B C 1
ATOM 2782 O O . VAL B 1 86 ? -12.32 -11.688 -4.609 1 98.94 86 VAL B O 1
ATOM 2785 N N . LEU B 1 87 ? -11.266 -11.234 -2.662 1 98.94 87 LEU B N 1
ATOM 2786 C CA . LEU B 1 87 ? -10.102 -10.57 -3.244 1 98.94 87 LEU B CA 1
ATOM 2787 C C . LEU B 1 87 ? -8.883 -11.484 -3.201 1 98.94 87 LEU B C 1
ATOM 2789 O O . LEU B 1 87 ? -8.711 -12.25 -2.25 1 98.94 87 LEU B O 1
ATOM 2793 N N . ILE B 1 88 ? -8.07 -11.391 -4.184 1 98.94 88 ILE B N 1
ATOM 2794 C CA . ILE B 1 88 ? -6.738 -11.984 -4.148 1 98.94 88 ILE B CA 1
ATOM 2795 C C . ILE B 1 88 ? -5.691 -10.93 -4.488 1 98.94 88 ILE B C 1
ATOM 2797 O O . ILE B 1 88 ? -5.902 -10.102 -5.375 1 98.94 88 ILE B O 1
ATOM 2801 N N . THR B 1 89 ? -4.617 -10.922 -3.734 1 98.75 89 THR B N 1
ATOM 2802 C CA . THR B 1 89 ? -3.582 -9.914 -3.947 1 98.75 89 THR B CA 1
ATOM 2803 C C . THR B 1 89 ? -2.643 -10.336 -5.074 1 98.75 89 THR B C 1
ATOM 2805 O O . THR B 1 89 ? -1.984 -11.375 -4.984 1 98.75 89 THR B O 1
ATOM 2808 N N . GLU B 1 90 ? -2.604 -9.578 -6.109 1 96.88 90 GLU B N 1
ATOM 2809 C CA . GLU B 1 90 ? -1.748 -9.766 -7.277 1 96.88 90 GLU B CA 1
ATOM 2810 C C . GLU B 1 90 ? -1.107 -8.445 -7.707 1 96.88 90 GLU B C 1
ATOM 2812 O O . GLU B 1 90 ? -1.764 -7.406 -7.715 1 96.88 90 GLU B O 1
ATOM 2817 N N . PRO B 1 91 ? 0.175 -8.492 -8.07 1 94.06 91 PRO B N 1
ATOM 2818 C CA . PRO B 1 91 ? 0.825 -7.242 -8.469 1 94.06 91 PRO B CA 1
ATOM 2819 C C . PRO B 1 91 ? 0.125 -6.559 -9.641 1 94.06 91 PRO B C 1
ATOM 2821 O O . PRO B 1 91 ? 0.199 -5.336 -9.781 1 94.06 91 PRO B O 1
ATOM 2824 N N . TRP B 1 92 ? -0.605 -7.316 -10.453 1 94.31 92 TRP B N 1
ATOM 2825 C CA . TRP B 1 92 ? -1.229 -6.762 -11.648 1 94.31 92 TRP B CA 1
ATOM 2826 C C . TRP B 1 92 ? -2.723 -6.539 -11.43 1 94.31 92 TRP B C 1
ATOM 2828 O O . TRP B 1 92 ? -3.461 -6.27 -12.383 1 94.31 92 TRP B O 1
ATOM 2838 N N . GLY B 1 93 ? -3.199 -6.715 -10.219 1 96.62 93 GLY B N 1
ATOM 2839 C CA . GLY B 1 93 ? -4.605 -6.516 -9.906 1 96.62 93 GLY B CA 1
ATOM 2840 C C . GLY B 1 93 ? -5.035 -5.062 -10 1 96.62 93 GLY B C 1
ATOM 2841 O O . GLY B 1 93 ? -4.227 -4.191 -10.32 1 96.62 93 GLY B O 1
ATOM 2842 N N . GLU B 1 94 ? -6.324 -4.895 -9.781 1 97.44 94 GLU B N 1
ATOM 2843 C CA . GLU B 1 94 ? -6.859 -3.537 -9.711 1 97.44 94 GLU B CA 1
ATOM 2844 C C . GLU B 1 94 ? -6.184 -2.736 -8.602 1 97.44 94 GLU B C 1
ATOM 2846 O O . GLU B 1 94 ? -6.094 -3.195 -7.461 1 97.44 94 GLU B O 1
ATOM 2851 N N . LYS B 1 95 ? -5.648 -1.551 -8.961 1 97.69 95 LYS B N 1
ATOM 2852 C CA . LYS B 1 95 ? -4.992 -0.716 -7.965 1 97.69 95 LYS B CA 1
ATOM 2853 C C . LYS B 1 95 ? -6.008 -0.112 -6.996 1 97.69 95 LYS B C 1
ATOM 2855 O O . LYS B 1 95 ? -7.031 0.426 -7.422 1 97.69 95 LYS B O 1
ATOM 2860 N N . LEU B 1 96 ? -5.727 -0.252 -5.727 1 98.56 96 LEU B N 1
ATOM 2861 C CA . LEU B 1 96 ? -6.586 0.35 -4.711 1 98.56 96 LEU B CA 1
ATOM 2862 C C . LEU B 1 96 ? -6.676 1.86 -4.902 1 98.56 96 LEU B C 1
ATOM 2864 O O . LEU B 1 96 ? -5.664 2.523 -5.133 1 98.56 96 LEU B O 1
ATOM 2868 N N . ASN B 1 97 ? -7.82 2.422 -4.895 1 96.88 97 ASN B N 1
ATOM 2869 C CA . ASN B 1 97 ? -8.117 3.85 -4.906 1 96.88 97 ASN B CA 1
ATOM 2870 C C . ASN B 1 97 ? -9.367 4.172 -4.09 1 96.88 97 ASN B C 1
ATOM 2872 O O . ASN B 1 97 ? -10.023 3.268 -3.576 1 96.88 97 ASN B O 1
ATOM 2876 N N . GLN B 1 98 ? -9.688 5.395 -3.984 1 95.94 98 GLN B N 1
ATOM 2877 C CA . GLN B 1 98 ? -10.766 5.785 -3.08 1 95.94 98 GLN B CA 1
ATOM 2878 C C . GLN B 1 98 ? -12.117 5.273 -3.578 1 95.94 98 GLN B C 1
ATOM 2880 O O . GLN B 1 98 ? -12.984 4.926 -2.779 1 95.94 98 GLN B O 1
ATOM 2885 N N . LYS B 1 99 ? -12.305 5.266 -4.891 1 95.69 99 LYS B N 1
ATOM 2886 C CA . LYS B 1 99 ? -13.547 4.727 -5.449 1 95.69 99 LYS B CA 1
ATOM 2887 C C . LYS B 1 99 ? -13.734 3.266 -5.055 1 95.69 99 LYS B C 1
ATOM 2889 O O . LYS B 1 99 ? -14.812 2.875 -4.605 1 95.69 99 LYS B O 1
ATOM 2894 N N . LEU B 1 100 ? -12.703 2.518 -5.199 1 98.12 100 LEU B N 1
ATOM 2895 C CA . LEU B 1 100 ? -12.766 1.102 -4.852 1 98.12 100 LEU B CA 1
ATOM 2896 C C . LEU B 1 100 ? -12.969 0.917 -3.354 1 98.12 100 LEU B C 1
ATOM 2898 O O . LEU B 1 100 ? -13.711 0.03 -2.93 1 98.12 100 LEU B O 1
ATOM 2902 N N . VAL B 1 101 ? -12.344 1.736 -2.572 1 98.12 101 VAL B N 1
ATOM 2903 C CA . VAL B 1 101 ? -12.523 1.711 -1.125 1 98.12 101 VAL B CA 1
ATOM 2904 C C . VAL B 1 101 ? -14 1.886 -0.786 1 98.12 101 VAL B C 1
ATOM 2906 O O . VAL B 1 101 ? -14.555 1.132 0.02 1 98.12 101 VAL B O 1
ATOM 2909 N N . ASN B 1 102 ? -14.617 2.861 -1.417 1 96.62 102 ASN B N 1
ATOM 2910 C CA . ASN B 1 102 ? -16.031 3.129 -1.182 1 96.62 102 ASN B CA 1
ATOM 2911 C C . ASN B 1 102 ? -16.906 1.954 -1.615 1 96.62 102 ASN B C 1
ATOM 2913 O O . ASN B 1 102 ? -17.859 1.604 -0.929 1 96.62 102 ASN B O 1
ATOM 2917 N N . GLU B 1 103 ? -16.531 1.313 -2.719 1 98.19 103 GLU B N 1
ATOM 2918 C CA . GLU B 1 103 ? -17.281 0.153 -3.207 1 98.19 103 GLU B CA 1
ATOM 2919 C C . GLU B 1 103 ? -17.156 -1.023 -2.242 1 98.19 103 GLU B C 1
ATOM 2921 O O . GLU B 1 103 ? -18.156 -1.685 -1.936 1 98.19 103 GLU B O 1
ATOM 2926 N N . LEU B 1 104 ? -15.992 -1.231 -1.744 1 98.75 104 LEU B N 1
ATOM 2927 C CA . LEU B 1 104 ? -15.742 -2.344 -0.833 1 98.75 104 LEU B CA 1
ATOM 2928 C C . LEU B 1 104 ? -16.438 -2.113 0.506 1 98.75 104 LEU B C 1
ATOM 2930 O O . LEU B 1 104 ? -16.844 -3.07 1.173 1 98.75 104 LEU B O 1
ATOM 2934 N N . SER B 1 105 ? -16.609 -0.838 0.873 1 98 105 SER B N 1
ATOM 2935 C CA . SER B 1 105 ? -17.234 -0.496 2.146 1 98 105 SER B CA 1
ATOM 2936 C C . SER B 1 105 ? -18.703 -0.877 2.156 1 98 105 SER B C 1
ATOM 2938 O O . SER B 1 105 ? -19.344 -0.923 3.217 1 98 105 SER B O 1
ATOM 2940 N N . LYS B 1 106 ? -19.266 -1.182 1 1 97.81 106 LYS B N 1
ATOM 2941 C CA . LYS B 1 106 ? -20.672 -1.545 0.889 1 97.81 106 LYS B CA 1
ATOM 2942 C C . LYS B 1 106 ? -20.859 -3.053 1.027 1 97.81 106 LYS B C 1
ATOM 2944 O O . LYS B 1 106 ? -22 -3.539 1.058 1 97.81 106 LYS B O 1
ATOM 2949 N N . LYS B 1 107 ? -19.781 -3.803 1.09 1 98.19 107 LYS B N 1
ATOM 2950 C CA . LYS B 1 107 ? -19.859 -5.25 1.249 1 98.19 107 LYS B CA 1
ATOM 2951 C C . LYS B 1 107 ? -20.125 -5.629 2.703 1 98.19 107 LYS B C 1
ATOM 2953 O O . LYS B 1 107 ? -19.859 -4.836 3.613 1 98.19 107 LYS B O 1
ATOM 2958 N N . GLU B 1 108 ? -20.641 -6.828 2.891 1 97.94 108 GLU B N 1
ATOM 2959 C CA . GLU B 1 108 ? -20.875 -7.352 4.234 1 97.94 108 GLU B CA 1
ATOM 2960 C C . GLU B 1 108 ? -19.703 -8.234 4.684 1 97.94 108 GLU B C 1
ATOM 2962 O O . GLU B 1 108 ? -19.422 -8.328 5.879 1 97.94 108 GLU B O 1
ATOM 2967 N N . ARG B 1 109 ? -19.172 -8.961 3.689 1 98.75 109 ARG B N 1
ATOM 2968 C CA . ARG B 1 109 ? -18.078 -9.906 3.922 1 98.75 109 ARG B CA 1
ATOM 2969 C C . ARG B 1 109 ? -17.031 -9.828 2.816 1 98.75 109 ARG B C 1
ATOM 2971 O O . ARG B 1 109 ? -17.375 -9.906 1.632 1 98.75 109 ARG B O 1
ATOM 2978 N N . ILE B 1 110 ? -15.828 -9.617 3.229 1 98.94 110 ILE B N 1
ATOM 2979 C CA . ILE B 1 110 ? -14.719 -9.562 2.283 1 98.94 110 ILE B CA 1
ATOM 2980 C C . ILE B 1 110 ? -13.648 -10.57 2.689 1 98.94 110 ILE B C 1
ATOM 2982 O O . ILE B 1 110 ? -13.242 -10.617 3.852 1 98.94 110 ILE B O 1
ATOM 2986 N N . MET B 1 111 ? -13.297 -11.445 1.815 1 98.94 111 MET B N 1
ATOM 2987 C CA . MET B 1 111 ? -12.156 -12.328 1.996 1 98.94 111 MET B CA 1
ATOM 2988 C C . MET B 1 111 ? -10.953 -11.844 1.192 1 98.94 111 MET B C 1
ATOM 2990 O O . MET B 1 111 ? -11.102 -11.43 0.04 1 98.94 111 MET B O 1
ATOM 2994 N N . ILE B 1 112 ? -9.836 -11.805 1.8 1 99 112 ILE B N 1
ATOM 2995 C CA . ILE B 1 112 ? -8.609 -11.414 1.119 1 99 112 ILE B CA 1
ATOM 2996 C C . ILE B 1 112 ? -7.609 -12.57 1.165 1 99 112 ILE B C 1
ATOM 2998 O O . ILE B 1 112 ? -7.156 -12.969 2.242 1 99 112 ILE B O 1
ATOM 3002 N N . ILE B 1 113 ? -7.281 -13.125 0.026 1 98.94 113 ILE B N 1
ATOM 3003 C CA . ILE B 1 113 ? -6.27 -14.172 -0.102 1 98.94 113 ILE B CA 1
ATOM 3004 C C . ILE B 1 113 ? -4.898 -13.539 -0.331 1 98.94 113 ILE B C 1
ATOM 3006 O O . ILE B 1 113 ? -4.656 -12.93 -1.376 1 98.94 113 ILE B O 1
ATOM 3010 N N . CYS B 1 114 ? -4.062 -13.68 0.663 1 98.88 114 CYS B N 1
ATOM 3011 C CA . CYS B 1 114 ? -2.73 -13.086 0.576 1 98.88 114 CYS B CA 1
ATOM 3012 C C . CYS B 1 114 ? -1.786 -13.984 -0.214 1 98.88 114 CYS B C 1
ATOM 3014 O O . CYS B 1 114 ? -1.543 -15.125 0.171 1 98.88 114 CYS B O 1
ATOM 3016 N N . GLY B 1 115 ? -1.241 -13.438 -1.299 1 97.31 115 GLY B N 1
ATOM 3017 C CA . GLY B 1 115 ? -0.22 -14.148 -2.049 1 97.31 115 GLY B CA 1
ATOM 3018 C C . GLY B 1 115 ? 1.11 -14.227 -1.323 1 97.31 115 GLY B C 1
ATOM 3019 O O . GLY B 1 115 ? 1.375 -13.43 -0.417 1 97.31 115 GLY B O 1
ATOM 3020 N N . ARG B 1 116 ? 1.927 -15.156 -1.747 1 95.25 116 ARG B N 1
ATOM 3021 C CA . ARG B 1 116 ? 3.277 -15.375 -1.235 1 95.25 116 ARG B CA 1
ATOM 3022 C C . ARG B 1 116 ? 4.129 -16.141 -2.242 1 95.25 116 ARG B C 1
ATOM 3024 O O . ARG B 1 116 ? 3.604 -16.719 -3.197 1 95.25 116 ARG B O 1
ATOM 3031 N N . TYR B 1 117 ? 5.465 -16.203 -1.95 1 93.12 117 TYR B N 1
ATOM 3032 C CA . TYR B 1 117 ? 6.371 -17 -2.768 1 93.12 117 TYR B CA 1
ATOM 3033 C C . TYR B 1 117 ? 6.281 -16.594 -4.234 1 93.12 117 TYR B C 1
ATOM 3035 O O . TYR B 1 117 ? 6.418 -15.414 -4.574 1 93.12 117 TYR B O 1
ATOM 3043 N N . GLU B 1 118 ? 6.094 -17.594 -5.09 1 92.38 118 GLU B N 1
ATOM 3044 C CA . GLU B 1 118 ? 5.953 -17.312 -6.516 1 92.38 118 GLU B CA 1
ATOM 3045 C C . GLU B 1 118 ? 4.5 -17.031 -6.883 1 92.38 118 GLU B C 1
ATOM 3047 O O . GLU B 1 118 ? 4.203 -16.656 -8.016 1 92.38 118 GLU B O 1
ATOM 3052 N N . GLY B 1 119 ? 3.646 -17.234 -5.871 1 95.62 119 GLY B N 1
ATOM 3053 C CA . GLY B 1 119 ? 2.244 -16.938 -6.121 1 95.62 119 GLY B CA 1
ATOM 3054 C C . GLY B 1 119 ? 1.306 -18.016 -5.586 1 95.62 119 GLY B C 1
ATOM 3055 O O . GLY B 1 119 ? 1.708 -18.844 -4.773 1 95.62 119 GLY B O 1
ATOM 3056 N N . VAL B 1 120 ? 0.096 -17.844 -5.973 1 98.44 120 VAL B N 1
ATOM 3057 C CA . VAL B 1 120 ? -0.989 -18.766 -5.613 1 98.44 120 VAL B CA 1
ATOM 3058 C C . VAL B 1 120 ? -1.362 -19.625 -6.816 1 98.44 120 VAL B C 1
ATOM 3060 O O . VAL B 1 120 ? -1.424 -19.125 -7.945 1 98.44 120 VAL B O 1
ATOM 3063 N N . ASP B 1 121 ? -1.58 -20.922 -6.539 1 98.75 121 ASP B N 1
ATOM 3064 C CA . ASP B 1 121 ? -2.021 -21.812 -7.613 1 98.75 121 ASP B CA 1
ATOM 3065 C C . ASP B 1 121 ? -3.16 -21.172 -8.414 1 98.75 121 ASP B C 1
ATOM 3067 O O . ASP B 1 121 ? -4.145 -20.703 -7.836 1 98.75 121 ASP B O 1
ATOM 3071 N N . GLU B 1 122 ? -3.018 -21.234 -9.711 1 98.44 122 GLU B N 1
ATOM 3072 C CA . GLU B 1 122 ? -3.918 -20.516 -10.617 1 98.44 122 GLU B CA 1
ATOM 3073 C C . GLU B 1 122 ? -5.355 -21 -10.453 1 98.44 122 GLU B C 1
ATOM 3075 O O . GLU B 1 122 ? -6.301 -20.234 -10.664 1 98.44 122 GLU B O 1
ATOM 3080 N N . ARG B 1 123 ? -5.605 -22.203 -10.023 1 98.56 123 ARG B N 1
ATOM 3081 C CA . ARG B 1 123 ? -6.93 -22.812 -9.898 1 98.56 123 ARG B CA 1
ATOM 3082 C C . ARG B 1 123 ? -7.742 -22.109 -8.812 1 98.56 123 ARG B C 1
ATOM 3084 O O . ARG B 1 123 ? -8.977 -22.188 -8.805 1 98.56 123 ARG B O 1
ATOM 3091 N N . VAL B 1 124 ? -7.051 -21.359 -7.934 1 98.81 124 VAL B N 1
ATOM 3092 C CA . VAL B 1 124 ? -7.711 -20.609 -6.863 1 98.81 124 VAL B CA 1
ATOM 3093 C C . VAL B 1 124 ? -8.523 -19.469 -7.457 1 98.81 124 VAL B C 1
ATOM 3095 O O . VAL B 1 124 ? -9.531 -19.047 -6.879 1 98.81 124 VAL B O 1
ATOM 3098 N N . LYS B 1 125 ? -8.172 -18.969 -8.602 1 98 125 LYS B N 1
ATOM 3099 C CA . LYS B 1 125 ? -8.789 -17.812 -9.219 1 98 125 LYS B CA 1
ATOM 3100 C C . LYS B 1 125 ? -10.258 -18.062 -9.531 1 98 125 LYS B C 1
ATOM 3102 O O . LYS B 1 125 ? -11.023 -17.125 -9.758 1 98 125 LYS B O 1
ATOM 3107 N N . LYS B 1 126 ? -10.664 -19.312 -9.492 1 98.25 126 LYS B N 1
ATOM 3108 C CA . LYS B 1 126 ? -12.047 -19.672 -9.797 1 98.25 126 LYS B CA 1
ATOM 3109 C C . LYS B 1 126 ? -13.008 -19.109 -8.758 1 98.25 126 LYS B C 1
ATOM 3111 O O . LYS B 1 126 ? -14.18 -18.859 -9.055 1 98.25 126 LYS B O 1
ATOM 3116 N N . ILE B 1 127 ? -12.531 -18.828 -7.559 1 98.62 127 ILE B N 1
ATOM 3117 C CA . ILE B 1 127 ? -13.414 -18.344 -6.504 1 98.62 127 ILE B CA 1
ATOM 3118 C C . ILE B 1 127 ? -13.156 -16.859 -6.258 1 98.62 127 ILE B C 1
ATOM 3120 O O . ILE B 1 127 ? -13.758 -16.25 -5.367 1 98.62 127 ILE B O 1
ATOM 3124 N N . VAL B 1 128 ? -12.289 -16.234 -7.004 1 98.81 128 VAL B N 1
ATOM 3125 C CA . VAL B 1 128 ? -11.867 -14.859 -6.785 1 98.81 128 VAL B CA 1
ATOM 3126 C C . VAL B 1 128 ? -12.781 -13.906 -7.551 1 98.81 128 VAL B C 1
ATOM 3128 O O . VAL B 1 128 ? -13.062 -14.125 -8.734 1 98.81 128 VAL B O 1
ATOM 3131 N N . ASP B 1 129 ? -13.258 -12.93 -6.883 1 98.81 129 ASP B N 1
ATOM 3132 C CA . ASP B 1 129 ? -14.094 -11.922 -7.523 1 98.81 129 ASP B CA 1
ATOM 3133 C C . ASP B 1 129 ? -13.25 -10.805 -8.125 1 98.81 129 ASP B C 1
ATOM 3135 O O . ASP B 1 129 ? -13.648 -10.195 -9.125 1 98.81 129 ASP B O 1
ATOM 3139 N N . MET B 1 130 ? -12.086 -10.539 -7.492 1 98.69 130 MET B N 1
ATOM 3140 C CA . MET B 1 130 ? -11.266 -9.43 -7.969 1 98.69 130 MET B CA 1
ATOM 3141 C C . MET B 1 130 ? -9.805 -9.617 -7.566 1 98.69 130 MET B C 1
ATOM 3143 O O . MET B 1 130 ? -9.516 -10.023 -6.438 1 98.69 130 MET B O 1
ATOM 3147 N N . GLU B 1 131 ? -8.914 -9.367 -8.469 1 98.62 131 GLU B N 1
ATOM 3148 C CA . GLU B 1 131 ? -7.5 -9.195 -8.148 1 98.62 131 GLU B CA 1
ATOM 3149 C C . GLU B 1 131 ? -7.199 -7.754 -7.734 1 98.62 131 GLU B C 1
ATOM 3151 O O . GLU B 1 131 ? -7.68 -6.809 -8.367 1 98.62 131 GLU B O 1
ATOM 3156 N N . ILE B 1 132 ? -6.398 -7.609 -6.641 1 98.75 132 ILE B N 1
ATOM 3157 C CA . ILE B 1 132 ? -6.172 -6.27 -6.117 1 98.75 132 ILE B CA 1
ATOM 3158 C C . ILE B 1 132 ? -4.676 -6.043 -5.906 1 98.75 132 ILE B C 1
ATOM 3160 O O . ILE B 1 132 ? -3.934 -6.984 -5.617 1 98.75 132 ILE B O 1
ATOM 3164 N N . SER B 1 133 ? -4.227 -4.84 -6.074 1 98.25 133 SER B N 1
ATOM 3165 C CA . SER B 1 133 ? -2.838 -4.445 -5.852 1 98.25 133 SER B CA 1
ATOM 3166 C C . SER B 1 133 ? -2.748 -3.041 -5.262 1 98.25 133 SER B C 1
ATOM 3168 O O . SER B 1 133 ? -3.764 -2.361 -5.109 1 98.25 133 SER B O 1
ATOM 3170 N N . LEU B 1 134 ? -1.53 -2.627 -4.824 1 98.38 134 LEU B N 1
ATOM 3171 C CA . LEU B 1 134 ? -1.316 -1.289 -4.281 1 98.38 134 LEU B CA 1
ATOM 3172 C C . LEU B 1 134 ? -0.597 -0.402 -5.293 1 98.38 134 LEU B C 1
ATOM 3174 O O . LEU B 1 134 ? -0.476 0.808 -5.09 1 98.38 134 LEU B O 1
ATOM 3178 N N . GLY B 1 135 ? -0.13 -1.01 -6.336 1 96.75 135 GLY B N 1
ATOM 3179 C CA . GLY B 1 135 ? 0.631 -0.252 -7.312 1 96.75 135 GLY B CA 1
ATOM 3180 C C . GLY B 1 135 ? 1.608 -1.105 -8.102 1 96.75 135 GLY B C 1
ATOM 3181 O O . GLY B 1 135 ? 1.602 -2.332 -7.984 1 96.75 135 GLY B O 1
ATOM 3182 N N . ASP B 1 136 ? 2.451 -0.456 -8.914 1 96.06 136 ASP B N 1
ATOM 3183 C CA . ASP B 1 136 ? 3.354 -1.157 -9.828 1 96.06 136 ASP B CA 1
ATOM 3184 C C . ASP B 1 136 ? 4.688 -1.461 -9.148 1 96.06 136 ASP B C 1
ATOM 3186 O O . ASP B 1 136 ? 5.727 -0.933 -9.547 1 96.06 136 ASP B O 1
ATOM 3190 N N . PHE B 1 137 ? 4.586 -2.275 -8.203 1 96.5 137 PHE B N 1
ATOM 3191 C CA . PHE B 1 137 ? 5.746 -2.787 -7.48 1 96.5 137 PHE B CA 1
ATOM 3192 C C . PHE B 1 137 ? 5.441 -4.148 -6.867 1 96.5 137 PHE B C 1
ATOM 3194 O O . PHE B 1 137 ? 4.281 -4.551 -6.777 1 96.5 137 PHE B O 1
ATOM 3201 N N . ILE B 1 138 ? 6.496 -4.875 -6.461 1 95.88 138 ILE B N 1
ATOM 3202 C CA . ILE B 1 138 ? 6.332 -6.234 -5.953 1 95.88 138 ILE B CA 1
ATOM 3203 C C . ILE B 1 138 ? 6.543 -6.25 -4.441 1 95.88 138 ILE B C 1
ATOM 3205 O O . ILE B 1 138 ? 7.52 -5.688 -3.939 1 95.88 138 ILE B O 1
ATOM 3209 N N . LEU B 1 139 ? 5.605 -6.77 -3.742 1 97.38 139 LEU B N 1
ATOM 3210 C CA . LEU B 1 139 ? 5.727 -7.086 -2.324 1 97.38 139 LEU B CA 1
ATOM 3211 C C . LEU B 1 139 ? 5.984 -8.57 -2.117 1 97.38 139 LEU B C 1
ATOM 3213 O O . LEU B 1 139 ? 5.684 -9.391 -2.994 1 97.38 139 LEU B O 1
ATOM 3217 N N . SER B 1 140 ? 6.512 -8.914 -0.967 1 96.12 140 SER B N 1
ATOM 3218 C CA . SER B 1 140 ? 6.855 -10.305 -0.706 1 96.12 140 SER B CA 1
ATOM 3219 C C . SER B 1 140 ? 5.621 -11.117 -0.33 1 96.12 140 SER B C 1
ATOM 3221 O O . SER B 1 140 ? 5.652 -12.352 -0.337 1 96.12 140 SER B O 1
ATOM 3223 N N . GLY B 1 141 ? 4.59 -10.461 0.016 1 97.31 141 GLY B N 1
ATOM 3224 C CA . GLY B 1 141 ? 3.324 -11.086 0.374 1 97.31 141 GLY B CA 1
ATOM 3225 C C . GLY B 1 141 ? 2.146 -10.133 0.292 1 97.31 141 GLY B C 1
ATOM 3226 O O . GLY B 1 141 ? 2.322 -8.938 0.021 1 97.31 141 GLY B O 1
ATOM 3227 N N . GLY B 1 142 ? 1.027 -10.695 0.512 1 98.69 142 GLY B N 1
ATOM 3228 C CA . GLY B 1 142 ? -0.182 -9.906 0.32 1 98.69 142 GLY B CA 1
ATOM 3229 C C . GLY B 1 142 ? -0.664 -9.234 1.591 1 98.69 142 GLY B C 1
ATOM 3230 O O . GLY B 1 142 ? -1.654 -8.5 1.573 1 98.69 142 GLY B O 1
ATOM 3231 N N . GLU B 1 143 ? 0.018 -9.414 2.76 1 98.94 143 GLU B N 1
ATOM 3232 C CA . GLU B 1 143 ? -0.479 -8.938 4.047 1 98.94 143 GLU B CA 1
ATOM 3233 C C . GLU B 1 143 ? -0.572 -7.414 4.066 1 98.94 143 GLU B C 1
ATOM 3235 O O . GLU B 1 143 ? -1.521 -6.852 4.621 1 98.94 143 GLU B O 1
ATOM 3240 N N . ILE B 1 144 ? 0.405 -6.727 3.451 1 98.94 144 ILE B N 1
ATOM 3241 C CA . ILE B 1 144 ? 0.399 -5.27 3.434 1 98.94 144 ILE B CA 1
ATOM 3242 C C . ILE B 1 144 ? -0.791 -4.77 2.617 1 98.94 144 ILE B C 1
ATOM 3244 O O . ILE B 1 144 ? -1.442 -3.791 2.996 1 98.94 144 ILE B O 1
ATOM 3248 N N . VAL B 1 145 ? -1.114 -5.449 1.516 1 98.94 145 VAL B N 1
ATOM 3249 C CA . VAL B 1 145 ? -2.273 -5.105 0.701 1 98.94 145 VAL B CA 1
ATOM 3250 C C . VAL B 1 145 ? -3.553 -5.297 1.514 1 98.94 145 VAL B C 1
ATOM 3252 O O . VAL B 1 145 ? -4.43 -4.434 1.515 1 98.94 145 VAL B O 1
ATOM 3255 N N . ALA B 1 146 ? -3.615 -6.406 2.219 1 98.94 146 ALA B N 1
ATOM 3256 C CA . ALA B 1 146 ? -4.777 -6.691 3.055 1 98.94 146 ALA B CA 1
ATOM 3257 C C . ALA B 1 146 ? -4.969 -5.609 4.113 1 98.94 146 ALA B C 1
ATOM 3259 O O . ALA B 1 146 ? -6.086 -5.133 4.324 1 98.94 146 ALA B O 1
ATOM 3260 N N . LEU B 1 147 ? -3.883 -5.219 4.75 1 98.94 147 LEU B N 1
ATOM 3261 C CA 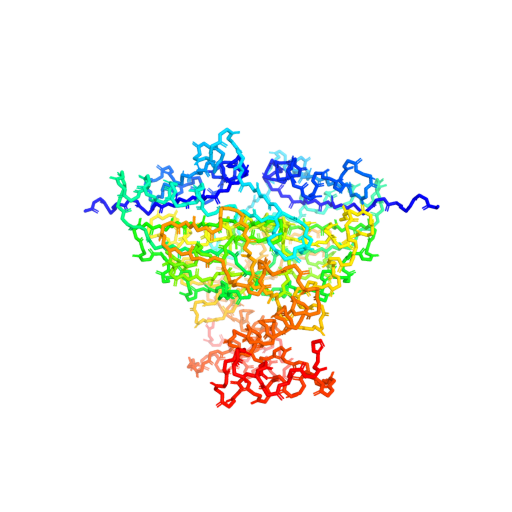. LEU B 1 147 ? -3.939 -4.188 5.781 1 98.94 147 LEU B CA 1
ATOM 3262 C C . LEU B 1 147 ? -4.43 -2.867 5.199 1 98.94 147 LEU B C 1
ATOM 3264 O O . LEU B 1 147 ? -5.215 -2.158 5.836 1 98.94 147 LEU B O 1
ATOM 3268 N N . ALA B 1 148 ? -3.941 -2.531 4.016 1 98.94 148 ALA B N 1
ATOM 3269 C CA . ALA B 1 148 ? -4.363 -1.294 3.365 1 98.94 148 ALA B CA 1
ATOM 3270 C C . ALA B 1 148 ? -5.867 -1.298 3.102 1 98.94 148 ALA B C 1
ATOM 3272 O O . ALA B 1 148 ? -6.551 -0.304 3.359 1 98.94 148 ALA B O 1
ATOM 3273 N N . VAL B 1 149 ? -6.359 -2.42 2.619 1 98.94 149 VAL B N 1
ATOM 3274 C CA . VAL B 1 149 ? -7.785 -2.553 2.34 1 98.94 149 VAL B CA 1
ATOM 3275 C C . VAL B 1 149 ? -8.578 -2.412 3.635 1 98.94 149 VAL B C 1
ATOM 3277 O O . VAL B 1 149 ? -9.531 -1.628 3.707 1 98.94 149 VAL B O 1
ATOM 3280 N N . ILE B 1 150 ? -8.172 -3.141 4.648 1 98.94 150 ILE B N 1
ATOM 3281 C CA . ILE B 1 150 ? -8.891 -3.156 5.922 1 98.94 150 ILE B CA 1
ATOM 3282 C C . ILE B 1 150 ? -8.906 -1.752 6.52 1 98.94 150 ILE B C 1
ATOM 3284 O O . ILE B 1 150 ? -9.953 -1.274 6.965 1 98.94 150 ILE B O 1
ATOM 3288 N N . ASP B 1 151 ? -7.797 -1.071 6.516 1 98.75 151 ASP B N 1
ATOM 3289 C CA . ASP B 1 151 ? -7.66 0.262 7.094 1 98.75 151 ASP B CA 1
ATOM 3290 C C . ASP B 1 151 ? -8.531 1.273 6.348 1 98.75 151 ASP B C 1
ATOM 3292 O O . ASP B 1 151 ? -9.367 1.947 6.949 1 98.75 151 ASP B O 1
ATOM 3296 N N . ALA B 1 152 ? -8.352 1.324 5.039 1 98.25 152 ALA B N 1
ATOM 3297 C CA . ALA B 1 152 ? -9.031 2.316 4.207 1 98.25 152 ALA B CA 1
ATOM 3298 C C . ALA B 1 152 ? -10.547 2.119 4.238 1 98.25 152 ALA B C 1
ATOM 3300 O O . ALA B 1 152 ? -11.297 3.09 4.34 1 98.25 152 ALA B O 1
ATOM 3301 N N . VAL B 1 153 ? -10.977 0.893 4.184 1 98.56 153 VAL B N 1
ATOM 3302 C CA . VAL B 1 153 ? -12.398 0.596 4.152 1 98.56 153 VAL B CA 1
ATOM 3303 C C . VAL B 1 153 ? -13.016 0.877 5.52 1 98.56 153 VAL B C 1
ATOM 3305 O O . VAL B 1 153 ? -14.094 1.479 5.613 1 98.56 153 VAL B O 1
ATOM 3308 N N . SER B 1 154 ? -12.336 0.442 6.598 1 98.12 154 SER B N 1
ATOM 3309 C CA . SER B 1 154 ? -12.844 0.65 7.945 1 98.12 154 SER B CA 1
ATOM 3310 C C . SER B 1 154 ? -13.055 2.133 8.234 1 98.12 154 SER B C 1
ATOM 3312 O O . SER B 1 154 ? -14.039 2.516 8.867 1 98.12 154 SER B O 1
ATOM 3314 N N . ARG B 1 155 ? -12.172 2.912 7.785 1 95.12 155 ARG B N 1
ATOM 3315 C CA . ARG B 1 155 ? -12.164 4.344 8.078 1 95.12 155 ARG B CA 1
ATOM 3316 C C . ARG B 1 155 ? -13.406 5.02 7.52 1 95.12 155 ARG B C 1
ATOM 3318 O O . ARG B 1 155 ? -13.906 5.988 8.102 1 95.12 155 ARG B O 1
ATOM 3325 N N . VAL B 1 156 ? -13.984 4.516 6.43 1 94.75 156 VAL B N 1
ATOM 3326 C CA . VAL B 1 156 ? -15.055 5.23 5.742 1 94.75 156 VAL B CA 1
ATOM 3327 C C . VAL B 1 156 ? -16.406 4.672 6.168 1 94.75 156 VAL B C 1
ATOM 3329 O O . VAL B 1 156 ? -17.453 5.137 5.703 1 94.75 156 VAL B O 1
ATOM 3332 N N . LEU B 1 157 ? -16.422 3.674 7.051 1 95.88 157 LEU B N 1
ATOM 3333 C CA . LEU B 1 157 ? -17.688 3.139 7.539 1 95.88 157 LEU B CA 1
ATOM 3334 C C . LEU B 1 157 ? -18.391 4.148 8.43 1 95.88 157 LEU B C 1
ATOM 3336 O O . LEU B 1 157 ? -17.75 4.824 9.242 1 95.88 157 LEU B O 1
ATOM 3340 N N . PRO B 1 158 ? -19.703 4.266 8.273 1 92.94 158 PRO B N 1
ATOM 3341 C CA . PRO B 1 158 ? -20.453 5.184 9.133 1 92.94 158 PRO B CA 1
ATOM 3342 C C . PRO B 1 158 ? -20.234 4.918 10.617 1 92.94 158 PRO B C 1
ATOM 3344 O O . PRO B 1 158 ? -20.312 3.77 11.062 1 92.94 158 PRO B O 1
ATOM 3347 N N . GLY B 1 159 ? -19.891 5.91 11.336 1 91.69 159 GLY B N 1
ATOM 3348 C CA . GLY B 1 159 ? -19.781 5.812 12.789 1 91.69 159 GLY B CA 1
ATOM 3349 C C . GLY B 1 159 ? -18.375 5.531 13.273 1 91.69 159 GLY B C 1
ATOM 3350 O O . GLY B 1 159 ? -18.109 5.559 14.477 1 91.69 159 GLY B O 1
ATOM 3351 N N . VAL B 1 160 ? -17.5 5.23 12.359 1 93.5 160 VAL B N 1
ATOM 3352 C CA . VAL B 1 160 ? -16.141 4.906 12.781 1 93.5 160 VAL B CA 1
ATOM 3353 C C . VAL B 1 160 ? -15.375 6.191 13.102 1 93.5 160 VAL B C 1
ATOM 3355 O O . VAL B 1 160 ? -14.797 6.328 14.18 1 93.5 160 VAL B O 1
ATOM 3358 N N . LEU B 1 161 ? -15.375 7.125 12.148 1 88.31 161 LEU B N 1
ATOM 3359 C CA . LEU B 1 161 ? -14.758 8.422 12.422 1 88.31 161 LEU B CA 1
ATOM 3360 C C . LEU B 1 161 ? -15.711 9.32 13.203 1 88.31 161 LEU B C 1
ATOM 3362 O O . LEU B 1 161 ? -16.922 9.32 12.953 1 88.31 161 LEU B O 1
ATOM 3366 N N . SER B 1 162 ? -15.25 9.984 14.141 1 75.62 162 SER B N 1
ATOM 3367 C CA . SER B 1 162 ? -16.078 10.82 15.008 1 75.62 162 SER B CA 1
ATOM 3368 C C . SER B 1 162 ? -16.656 12.008 14.242 1 75.62 162 SER B C 1
ATOM 3370 O O . SER B 1 162 ? -17.766 12.453 14.539 1 75.62 162 SER B O 1
ATOM 3372 N N . GLU B 1 163 ? -15.883 12.578 13.344 1 70.38 163 GLU B N 1
ATOM 3373 C CA . GLU B 1 163 ? -16.375 13.719 12.578 1 70.38 163 GLU B CA 1
ATOM 3374 C C . GLU B 1 163 ? -16.594 13.352 11.109 1 70.38 163 GLU B C 1
ATOM 3376 O O . GLU B 1 163 ? -15.672 13.445 10.297 1 70.38 163 GLU B O 1
ATOM 3381 N N . PRO B 1 164 ? -17.75 12.953 10.789 1 62.78 164 PRO B N 1
ATOM 3382 C CA . PRO B 1 164 ? -18.047 12.5 9.43 1 62.78 164 PRO B CA 1
ATOM 3383 C C . PRO B 1 164 ? -17.656 13.531 8.367 1 62.78 164 PRO B C 1
ATOM 3385 O O . PRO B 1 164 ? -17.344 13.164 7.23 1 62.78 164 PRO B O 1
ATOM 3388 N N . GLN B 1 165 ? -17.812 14.82 8.711 1 62.22 165 GLN B N 1
ATOM 3389 C CA . GLN B 1 165 ? -17.469 15.859 7.75 1 62.22 165 GLN B CA 1
ATOM 3390 C C . GLN B 1 165 ? -16.016 15.711 7.285 1 62.22 165 GLN B C 1
ATOM 3392 O O . GLN B 1 165 ? -15.672 16.125 6.176 1 62.22 165 GLN B O 1
ATOM 3397 N N . SER B 1 166 ? -15.344 14.922 8.055 1 66.31 166 SER B N 1
ATOM 3398 C CA . SER B 1 166 ? -13.922 14.742 7.773 1 66.31 166 SER B CA 1
ATOM 3399 C C . SER B 1 166 ? -13.719 13.883 6.531 1 66.31 166 SER B C 1
ATOM 3401 O O . SER B 1 166 ? -12.789 14.117 5.754 1 66.31 166 SER B O 1
ATOM 3403 N N . ILE B 1 167 ? -14.641 13.031 6.285 1 72.5 167 ILE B N 1
ATOM 3404 C CA . ILE B 1 167 ? -14.5 12.109 5.16 1 72.5 167 ILE B CA 1
ATOM 3405 C C . ILE B 1 167 ? -14.758 12.852 3.852 1 72.5 167 ILE B C 1
ATOM 3407 O O . ILE B 1 167 ? -14.039 12.656 2.867 1 72.5 167 ILE B O 1
ATOM 3411 N N . GLN B 1 168 ? -15.68 13.766 3.957 1 68.62 168 GLN B N 1
ATOM 3412 C CA . GLN B 1 168 ? -16.031 14.523 2.76 1 68.62 168 GLN B CA 1
ATOM 3413 C C . GLN B 1 168 ? -14.906 15.484 2.371 1 68.62 168 GLN B C 1
ATOM 3415 O O . GLN B 1 168 ? -14.742 15.805 1.193 1 68.62 168 GLN B O 1
ATOM 3420 N N . GLU B 1 169 ? -14.164 15.805 3.328 1 73.56 169 GLU B N 1
ATOM 3421 C CA . GLU B 1 169 ? -13.102 16.781 3.096 1 73.56 169 GLU B CA 1
ATOM 3422 C C . GLU B 1 169 ? -11.781 16.078 2.787 1 73.56 169 GLU B C 1
ATOM 3424 O O . GLU B 1 169 ? -10.781 16.734 2.48 1 73.56 169 GLU B O 1
ATOM 3429 N N . ASP B 1 170 ? -11.93 14.758 2.762 1 79.38 170 ASP B N 1
ATOM 3430 C CA . ASP B 1 170 ? -10.719 14 2.477 1 79.38 170 ASP B CA 1
ATOM 3431 C C . ASP B 1 170 ? -10.25 14.227 1.04 1 79.38 170 ASP B C 1
ATOM 3433 O O . ASP B 1 170 ? -11.055 14.523 0.159 1 79.38 170 ASP B O 1
ATOM 3437 N N . SER B 1 171 ? -8.992 14 0.976 1 82.44 171 SER B N 1
ATOM 3438 C CA . SER B 1 171 ? -8.422 13.977 -0.371 1 82.44 171 SER B CA 1
ATOM 3439 C C . SER B 1 171 ? -9.078 12.898 -1.228 1 82.44 171 SER B C 1
ATOM 3441 O O . SER B 1 171 ? -9.594 11.914 -0.703 1 82.44 171 SER B O 1
ATOM 3443 N N . PHE B 1 172 ? -9.242 13.086 -2.494 1 84.75 172 PHE B N 1
ATOM 3444 C CA . PHE B 1 172 ? -9.648 12.148 -3.535 1 84.75 172 PHE B CA 1
ATOM 3445 C C . PHE B 1 172 ? -11.164 11.977 -3.541 1 84.75 172 PHE B C 1
ATOM 3447 O O . PHE B 1 172 ? -11.688 11.086 -4.211 1 84.75 172 PHE B O 1
ATOM 3454 N N . GLN B 1 173 ? -11.875 12.672 -2.549 1 75.81 173 GLN B N 1
ATOM 3455 C CA . GLN B 1 173 ? -13.336 12.656 -2.568 1 75.81 173 GLN B CA 1
ATOM 3456 C C . GLN B 1 173 ? -13.883 13.758 -3.469 1 75.81 173 GLN B C 1
ATOM 3458 O O . GLN B 1 173 ? -14.719 14.555 -3.045 1 75.81 173 GLN B O 1
ATOM 3463 N N . ASN B 1 174 ? -13.344 13.805 -4.691 1 65.5 174 ASN B N 1
ATOM 3464 C CA . ASN B 1 174 ? -13.812 14.672 -5.77 1 65.5 174 ASN B CA 1
ATOM 3465 C C . ASN B 1 174 ? -13.578 16.141 -5.445 1 65.5 174 ASN B C 1
ATOM 3467 O O . ASN B 1 174 ? -14.359 17 -5.852 1 65.5 174 ASN B O 1
ATOM 3471 N N . ARG B 1 175 ? -12.609 16.328 -4.77 1 77.69 175 ARG B N 1
ATOM 3472 C CA . ARG B 1 175 ? -12.336 17.734 -4.52 1 77.69 175 ARG B CA 1
ATOM 3473 C C . ARG B 1 175 ? -10.844 18 -4.375 1 77.69 175 ARG B C 1
ATOM 3475 O O . ARG B 1 175 ? -10.023 17.266 -4.941 1 77.69 175 ARG B O 1
ATOM 3482 N N . TRP B 1 176 ? -10.461 19.062 -3.82 1 91.12 176 TRP B N 1
ATOM 3483 C CA . TRP B 1 176 ? -9.109 19.578 -3.621 1 91.12 176 TRP B CA 1
ATOM 3484 C C . TRP B 1 176 ? -8.336 18.703 -2.639 1 91.12 176 TRP B C 1
ATOM 3486 O O . TRP B 1 176 ? -8.938 18 -1.828 1 91.12 176 TRP B O 1
ATOM 3496 N N . LEU B 1 177 ? -7.047 18.609 -2.869 1 94.25 177 LEU B N 1
ATOM 3497 C CA . LEU B 1 177 ? -6.203 17.969 -1.864 1 94.25 177 LEU B CA 1
ATOM 3498 C C . LEU B 1 177 ? -6.301 18.703 -0.529 1 94.25 177 LEU B C 1
ATOM 3500 O O . LEU B 1 177 ? -7.012 19.703 -0.416 1 94.25 177 LEU B O 1
ATOM 3504 N N . GLY B 1 178 ? -5.695 18.109 0.422 1 92.06 178 GLY B N 1
ATOM 3505 C CA . GLY B 1 178 ? -5.695 18.719 1.738 1 92.06 178 GLY B CA 1
ATOM 3506 C C . GLY B 1 178 ? -4.879 20 1.796 1 92.06 178 GLY B C 1
ATOM 3507 O O . GLY B 1 178 ? -4.461 20.516 0.76 1 92.06 178 GLY B O 1
ATOM 3508 N N . TYR B 1 179 ? -4.844 20.594 2.934 1 93.19 179 TYR B N 1
ATOM 3509 C CA . TYR B 1 179 ? -4.148 21.859 3.195 1 93.19 179 TYR B CA 1
ATOM 3510 C C . TYR B 1 179 ? -3.104 21.672 4.293 1 93.19 179 TYR B C 1
ATOM 3512 O O . TYR B 1 179 ? -3.152 20.719 5.059 1 93.19 179 TYR B O 1
ATOM 3520 N N . PRO B 1 180 ? -2.1 22.562 4.289 1 96.19 180 PRO B N 1
ATOM 3521 C CA . PRO B 1 180 ? -1.116 22.5 5.375 1 96.19 180 PRO B CA 1
ATOM 3522 C C . PRO B 1 180 ? -1.736 22.719 6.75 1 96.19 180 PRO B C 1
ATOM 3524 O O . PRO B 1 180 ? -2.639 23.547 6.895 1 96.19 180 PRO B O 1
ATOM 3527 N N . VAL B 1 181 ? -1.266 21.953 7.711 1 97.12 181 VAL B N 1
ATOM 3528 C CA . VAL B 1 181 ? -1.752 22.109 9.078 1 97.12 181 VAL B CA 1
ATOM 3529 C C . VAL B 1 181 ? -0.594 22.484 10 1 97.12 181 VAL B C 1
ATOM 3531 O O . VAL B 1 181 ? 0.547 22.078 9.773 1 97.12 181 VAL B O 1
ATOM 3534 N N . TYR B 1 182 ? -0.936 23.344 10.977 1 98.44 182 TYR B N 1
ATOM 3535 C CA . TYR B 1 182 ? 0.025 23.812 11.961 1 98.44 182 TYR B CA 1
ATOM 3536 C C . TYR B 1 182 ? -0.521 23.656 13.375 1 98.44 182 TYR B C 1
ATOM 3538 O O . TYR B 1 182 ? -1.714 23.859 13.609 1 98.44 182 TYR B O 1
ATOM 3546 N N . THR B 1 183 ? 0.31 23.344 14.227 1 98.56 183 THR B N 1
ATOM 3547 C CA . THR B 1 183 ? -0.071 23.234 15.625 1 98.56 183 THR B CA 1
ATOM 3548 C C . THR B 1 183 ? 0.985 23.891 16.516 1 98.56 183 THR B C 1
ATOM 3550 O O . THR B 1 183 ? 1.898 24.547 16.031 1 98.56 183 THR B O 1
ATOM 3553 N N . ARG B 1 184 ? 0.755 23.844 17.828 1 97.31 184 ARG B N 1
ATOM 3554 C CA . ARG B 1 184 ? 1.657 24.469 18.781 1 97.31 184 ARG B CA 1
ATOM 3555 C C . ARG B 1 184 ? 3.047 23.844 18.719 1 97.31 184 ARG B C 1
ATOM 3557 O O . ARG B 1 184 ? 3.186 22.641 18.453 1 97.31 184 ARG B O 1
ATOM 3564 N N . PRO B 1 185 ? 4.152 24.641 18.969 1 97.31 185 PRO B N 1
ATOM 3565 C CA . PRO B 1 185 ? 4.137 26.031 19.406 1 97.31 185 PRO B CA 1
ATOM 3566 C C . PRO B 1 185 ? 4.027 27.016 18.234 1 97.31 185 PRO B C 1
ATOM 3568 O O . PRO B 1 185 ? 4.141 26.609 17.078 1 97.31 185 PRO B O 1
ATOM 3571 N N . ARG B 1 186 ? 3.793 28.234 18.516 1 97.69 186 ARG B N 1
ATOM 3572 C CA . ARG B 1 186 ? 3.619 29.281 17.5 1 97.69 186 ARG B CA 1
ATOM 3573 C C . ARG B 1 186 ? 4.879 29.422 16.641 1 97.69 186 ARG B C 1
ATOM 3575 O O . ARG B 1 186 ? 4.801 29.781 15.469 1 97.69 186 ARG B O 1
ATOM 3582 N N . GLU B 1 187 ? 5.922 29.281 17.312 1 97.81 187 GLU B N 1
ATOM 3583 C CA . GLU B 1 187 ? 7.223 29.312 16.656 1 97.81 187 GLU B CA 1
ATOM 3584 C C . GLU B 1 187 ? 8.102 28.141 17.109 1 97.81 187 GLU B C 1
ATOM 3586 O O . GLU B 1 187 ? 8.148 27.812 18.297 1 97.81 187 GLU B O 1
ATOM 3591 N N . TYR B 1 188 ? 8.711 27.406 16.141 1 97.62 188 TYR B N 1
ATOM 3592 C CA . TYR B 1 188 ? 9.617 26.297 16.406 1 97.62 188 TYR B CA 1
ATOM 3593 C C . TYR B 1 188 ? 10.852 26.375 15.523 1 97.62 188 TYR B C 1
ATOM 3595 O O . TYR B 1 188 ? 10.742 26.375 14.289 1 97.62 188 TYR B O 1
ATOM 3603 N N . ARG B 1 189 ? 12.023 26.484 16.125 1 97.56 189 ARG B N 1
ATOM 3604 C CA . ARG B 1 189 ? 13.297 26.578 15.406 1 97.56 189 ARG B CA 1
ATOM 3605 C C . ARG B 1 189 ? 13.25 27.672 14.344 1 97.56 189 ARG B C 1
ATOM 3607 O O . ARG B 1 189 ? 13.656 27.453 13.203 1 97.56 189 ARG B O 1
ATOM 3614 N N . GLY B 1 190 ? 12.633 28.781 14.633 1 97.88 190 GLY B N 1
ATOM 3615 C CA . GLY B 1 190 ? 12.578 29.922 13.75 1 97.88 190 GLY B CA 1
ATOM 3616 C C . GLY B 1 190 ? 11.445 29.844 12.734 1 97.88 190 GLY B C 1
ATOM 3617 O O . GLY B 1 190 ? 11.18 30.812 12.016 1 97.88 190 GLY B O 1
ATOM 3618 N N . MET B 1 191 ? 10.758 28.734 12.625 1 98.12 191 MET B N 1
ATOM 3619 C CA . MET B 1 191 ? 9.641 28.562 11.703 1 98.12 191 MET B CA 1
ATOM 3620 C C . MET B 1 191 ? 8.328 28.984 12.352 1 98.12 191 MET B C 1
ATOM 3622 O O . MET B 1 191 ? 7.945 28.453 13.391 1 98.12 191 MET B O 1
ATOM 3626 N N . LYS B 1 192 ? 7.645 29.906 11.742 1 97.88 192 LYS B N 1
ATOM 3627 C CA . LYS B 1 192 ? 6.441 30.484 12.344 1 97.88 192 LYS B CA 1
ATOM 3628 C C . LYS B 1 192 ? 5.18 29.922 11.688 1 97.88 192 LYS B C 1
ATOM 3630 O O . LYS B 1 192 ? 5.191 29.562 10.508 1 97.88 192 LYS B O 1
ATOM 3635 N N . VAL B 1 193 ? 4.133 29.891 12.484 1 98.38 193 VAL B N 1
ATOM 3636 C CA . VAL B 1 193 ? 2.797 29.594 11.969 1 98.38 193 VAL B CA 1
ATOM 3637 C C . VAL B 1 193 ? 2.279 30.797 11.172 1 98.38 193 VAL B C 1
ATOM 3639 O O . VAL B 1 193 ? 2.492 31.953 11.562 1 98.38 193 VAL B O 1
ATOM 3642 N N . PRO B 1 194 ? 1.651 30.516 10.055 1 97.62 194 PRO B N 1
ATOM 3643 C CA . PRO B 1 194 ? 1.078 31.641 9.297 1 97.62 194 PRO B CA 1
ATOM 3644 C C . PRO B 1 194 ? 0.167 32.5 10.148 1 97.62 194 PRO B C 1
ATOM 3646 O O . PRO B 1 194 ? -0.655 32 10.914 1 97.62 194 PRO B O 1
ATOM 3649 N N . GLU B 1 195 ? 0.274 33.812 9.953 1 96.88 195 GLU B N 1
ATOM 3650 C CA . GLU B 1 195 ? -0.468 34.781 10.758 1 96.88 195 GLU B CA 1
ATOM 3651 C C . GLU B 1 195 ? -1.973 34.625 10.562 1 96.88 195 GLU B C 1
ATOM 3653 O O . GLU B 1 195 ? -2.75 34.844 11.492 1 96.88 195 GLU B O 1
ATOM 3658 N N . GLU B 1 196 ? -2.369 34.219 9.375 1 96.5 196 GLU B N 1
ATOM 3659 C CA . GLU B 1 196 ? -3.781 34 9.062 1 96.5 196 GLU B CA 1
ATOM 3660 C C . GLU B 1 196 ? -4.418 33 10.023 1 96.5 196 GLU B C 1
ATOM 3662 O O . GLU B 1 196 ? -5.578 33.156 10.414 1 96.5 196 GLU B O 1
ATOM 3667 N N . LEU B 1 197 ? -3.65 31.984 10.414 1 97.44 197 LEU B N 1
ATOM 3668 C CA . LEU B 1 197 ? -4.168 30.906 11.25 1 97.44 197 LEU B CA 1
ATOM 3669 C C . LEU B 1 197 ? -4.215 31.344 12.719 1 97.44 197 LEU B C 1
ATOM 3671 O O . LEU B 1 197 ? -4.875 30.703 13.539 1 97.44 197 LEU B O 1
ATOM 3675 N N . LEU B 1 198 ? -3.502 32.469 13.031 1 96.81 198 LEU B N 1
ATOM 3676 C CA . LEU B 1 198 ? -3.416 32.938 14.406 1 96.81 198 LEU B CA 1
ATOM 3677 C C . LEU B 1 198 ? -4.414 34.062 14.648 1 96.81 198 LEU B C 1
ATOM 3679 O O . LEU B 1 198 ? -4.586 34.531 15.781 1 96.81 198 LEU B O 1
ATOM 3683 N N . SER B 1 199 ? -5.16 34.5 13.711 1 93.81 199 SER B N 1
ATOM 3684 C CA . SER B 1 199 ? -5.938 35.75 13.727 1 93.81 199 SER B CA 1
ATOM 3685 C C . SER B 1 199 ? -7.277 35.531 14.43 1 93.81 199 SER B C 1
ATOM 3687 O O . SER B 1 199 ? -7.871 36.5 14.93 1 93.81 199 SER B O 1
ATOM 3689 N N . GLY B 1 200 ? -7.793 34.344 14.461 1 92.19 200 GLY B N 1
ATOM 3690 C CA . GLY B 1 200 ? -9.125 34.062 14.977 1 92.19 200 GLY B CA 1
ATOM 3691 C C . GLY B 1 200 ? -10.227 34.531 14.047 1 92.19 200 GLY B C 1
ATOM 3692 O O . GLY B 1 200 ? -11.414 34.438 14.391 1 92.19 200 GLY B O 1
ATOM 3693 N N . HIS B 1 201 ? -9.859 34.969 12.922 1 94.31 201 HIS B N 1
ATOM 3694 C CA . HIS B 1 201 ? -10.82 35.406 11.914 1 94.31 201 HIS B CA 1
ATOM 3695 C C . HIS B 1 201 ? -11.297 34.219 11.062 1 94.31 201 HIS B C 1
ATOM 3697 O O . HIS B 1 201 ? -10.648 33.875 10.07 1 94.31 201 HIS B O 1
ATOM 3703 N N . HIS B 1 202 ? -12.492 33.812 11.266 1 95.06 202 HIS B N 1
ATOM 3704 C CA . HIS B 1 202 ? -13.023 32.562 10.695 1 95.06 202 HIS B CA 1
ATOM 3705 C C . HIS B 1 202 ? -13.047 32.625 9.172 1 95.06 202 HIS B C 1
ATOM 3707 O O . HIS B 1 202 ? -12.602 31.703 8.5 1 95.06 202 HIS B O 1
ATOM 3713 N N . LYS B 1 203 ? -13.547 33.688 8.656 1 95.75 203 LYS B N 1
ATOM 3714 C CA . LYS B 1 203 ? -13.641 33.812 7.203 1 95.75 203 LYS B CA 1
ATOM 3715 C C . LYS B 1 203 ? -12.258 33.812 6.559 1 95.75 203 LYS B C 1
ATOM 3717 O O . LYS B 1 203 ? -12.062 33.188 5.508 1 95.75 203 LYS B O 1
ATOM 3722 N N . LEU B 1 204 ? -11.344 34.5 7.203 1 96.62 204 LEU B N 1
ATOM 3723 C CA . LEU B 1 204 ? -9.977 34.531 6.707 1 96.62 204 LEU B CA 1
ATOM 3724 C C . LEU B 1 204 ? -9.367 33.125 6.684 1 96.62 204 LEU B C 1
ATOM 3726 O O . LEU B 1 204 ? -8.711 32.75 5.707 1 96.62 204 LEU B O 1
ATOM 3730 N N . ILE B 1 205 ? -9.602 32.438 7.707 1 96.5 205 ILE B N 1
ATOM 3731 C CA . ILE B 1 205 ? -9.055 31.078 7.84 1 96.5 205 ILE B CA 1
ATOM 3732 C C . ILE B 1 205 ? -9.672 30.172 6.789 1 96.5 205 ILE B C 1
ATOM 3734 O O . ILE B 1 205 ? -8.977 29.344 6.184 1 96.5 205 ILE B O 1
ATOM 3738 N N . GLU B 1 206 ? -10.922 30.344 6.523 1 95.31 206 GLU B N 1
ATOM 3739 C CA . GLU B 1 206 ? -11.594 29.547 5.504 1 95.31 206 GLU B CA 1
ATOM 3740 C C . GLU B 1 206 ? -11.023 29.828 4.117 1 95.31 206 GLU B C 1
ATOM 3742 O O . GLU B 1 206 ? -10.828 28.906 3.318 1 95.31 206 GLU B O 1
ATOM 3747 N N . LEU B 1 207 ? -10.805 31.062 3.855 1 96.81 207 LEU B N 1
ATOM 3748 C CA . LEU B 1 207 ? -10.219 31.438 2.574 1 96.81 207 LEU B CA 1
ATOM 3749 C C . LEU B 1 207 ? -8.789 30.922 2.457 1 96.81 207 LEU B C 1
ATOM 3751 O O . LEU B 1 207 ? -8.383 30.453 1.39 1 96.81 207 LEU B O 1
ATOM 3755 N N . TRP B 1 208 ? -8.109 31.016 3.574 1 97.19 208 TRP B N 1
ATOM 3756 C CA . TRP B 1 208 ? -6.746 30.484 3.623 1 97.19 208 TRP B CA 1
ATOM 3757 C C . TRP B 1 208 ? -6.727 29 3.314 1 97.19 208 TRP B C 1
ATOM 3759 O O . TRP B 1 208 ? -5.91 28.531 2.514 1 97.19 208 TRP B O 1
ATOM 3769 N N . LYS B 1 209 ? -7.594 28.312 3.949 1 95.44 209 LYS B N 1
ATOM 3770 C CA . LYS B 1 209 ? -7.723 26.875 3.742 1 95.44 209 LYS B CA 1
ATOM 3771 C C . LYS B 1 209 ? -8.016 26.562 2.279 1 95.44 209 LYS B C 1
ATOM 3773 O O . LYS B 1 209 ? -7.336 25.719 1.675 1 95.44 209 LYS B O 1
ATOM 3778 N N . LEU B 1 210 ? -8.977 27.219 1.765 1 95.56 210 LEU B N 1
ATOM 3779 C CA . LEU B 1 210 ? -9.375 26.969 0.383 1 95.56 210 LEU B CA 1
ATOM 3780 C C . LEU B 1 210 ? -8.234 27.281 -0.576 1 95.56 210 LEU B C 1
ATOM 3782 O O . LEU B 1 210 ? -7.945 26.5 -1.484 1 95.56 210 LEU B O 1
ATOM 3786 N N . TRP B 1 211 ? -7.594 28.391 -0.378 1 97.56 211 TRP B N 1
ATOM 3787 C CA . TRP B 1 211 ? -6.461 28.781 -1.208 1 97.56 211 TRP B CA 1
ATOM 3788 C C . TRP B 1 211 ? -5.395 27.688 -1.227 1 97.56 211 TRP B C 1
ATOM 3790 O O . TRP B 1 211 ? -4.941 27.281 -2.295 1 97.56 211 TRP B O 1
ATOM 3800 N N . HIS B 1 212 ? -5.086 27.172 -0.078 1 96.94 212 HIS B N 1
ATOM 3801 C CA . HIS B 1 212 ? -3.959 26.25 0.015 1 96.94 212 HIS B CA 1
ATOM 3802 C C . HIS B 1 212 ? -4.348 24.859 -0.459 1 96.94 212 HIS B C 1
ATOM 3804 O O . HIS B 1 212 ? -3.498 24.109 -0.94 1 96.94 212 HIS B O 1
ATOM 3810 N N . ARG B 1 213 ? -5.586 24.516 -0.339 1 96.06 213 ARG B N 1
ATOM 3811 C CA . ARG B 1 213 ? -6.047 23.281 -0.975 1 96.06 213 ARG B CA 1
ATOM 3812 C C . ARG B 1 213 ? -5.867 23.359 -2.488 1 96.06 213 ARG B C 1
ATOM 3814 O O . ARG B 1 213 ? -5.371 22.406 -3.1 1 96.06 213 ARG B O 1
ATOM 3821 N N . ILE B 1 214 ? -6.281 24.453 -3.023 1 97.31 214 ILE B N 1
ATOM 3822 C CA . ILE B 1 214 ? -6.188 24.656 -4.465 1 97.31 214 ILE B CA 1
ATOM 3823 C C . ILE B 1 214 ? -4.719 24.703 -4.887 1 97.31 214 ILE B C 1
ATOM 3825 O O . ILE B 1 214 ? -4.316 24.047 -5.848 1 97.31 214 ILE B O 1
ATOM 3829 N N . GLU B 1 215 ? -3.979 25.438 -4.133 1 97.5 215 GLU B N 1
ATOM 3830 C CA . GLU B 1 215 ? -2.555 25.578 -4.426 1 97.5 215 GLU B CA 1
ATOM 3831 C C . GLU B 1 215 ? -1.854 24.219 -4.395 1 97.5 215 GLU B C 1
ATOM 3833 O O . GLU B 1 215 ? -1.086 23.891 -5.301 1 97.5 215 GLU B O 1
ATOM 3838 N N . ASN B 1 216 ? -2.143 23.453 -3.363 1 95.81 216 ASN B N 1
ATOM 3839 C CA . ASN B 1 216 ? -1.56 22.125 -3.223 1 95.81 216 ASN B CA 1
ATOM 3840 C C . ASN B 1 216 ? -1.944 21.219 -4.391 1 95.81 216 ASN B C 1
ATOM 3842 O O . ASN B 1 216 ? -1.109 20.469 -4.902 1 95.81 216 ASN B O 1
ATOM 3846 N N . THR B 1 217 ? -3.176 21.312 -4.793 1 96.56 217 THR B N 1
ATOM 3847 C CA . THR B 1 217 ? -3.666 20.484 -5.895 1 96.56 217 THR B CA 1
ATOM 3848 C C . THR B 1 217 ? -2.973 20.859 -7.203 1 96.56 217 THR B C 1
ATOM 3850 O O . THR B 1 217 ? -2.525 19.984 -7.945 1 96.56 217 THR B O 1
ATOM 3853 N N . VAL B 1 218 ? -2.84 22.156 -7.398 1 96.5 218 VAL B N 1
ATOM 3854 C CA . VAL B 1 218 ? -2.197 22.641 -8.609 1 96.5 218 VAL B CA 1
ATOM 3855 C C . VAL B 1 218 ? -0.744 22.188 -8.648 1 96.5 218 VAL B C 1
ATOM 3857 O O . VAL B 1 218 ? -0.257 21.734 -9.695 1 96.5 218 VAL B O 1
ATOM 3860 N N . LYS B 1 219 ? -0.137 22.219 -7.566 1 95.69 219 LYS B N 1
ATOM 3861 C CA . LYS B 1 219 ? 1.296 21.938 -7.484 1 95.69 219 LYS B CA 1
ATOM 3862 C C . LYS B 1 219 ? 1.574 20.438 -7.547 1 95.69 219 LYS B C 1
ATOM 3864 O O . LYS B 1 219 ? 2.506 20 -8.227 1 95.69 219 LYS B O 1
ATOM 3869 N N . LYS B 1 220 ? 0.78 19.672 -6.887 1 94.94 220 LYS B N 1
ATOM 3870 C CA . LYS B 1 220 ? 1.141 18.281 -6.66 1 94.94 220 LYS B CA 1
ATOM 3871 C C . LYS B 1 220 ? 0.342 17.344 -7.57 1 94.94 220 LYS B C 1
ATOM 3873 O O . LYS B 1 220 ? 0.831 16.281 -7.965 1 94.94 220 LYS B O 1
ATOM 3878 N N . ARG B 1 221 ? -0.911 17.703 -7.754 1 95.06 221 ARG B N 1
ATOM 3879 C CA . ARG B 1 221 ? -1.805 16.844 -8.516 1 95.06 221 ARG B CA 1
ATOM 3880 C C . ARG B 1 221 ? -2.725 17.656 -9.422 1 95.06 221 ARG B C 1
ATOM 3882 O O . ARG B 1 221 ? -3.945 17.656 -9.242 1 95.06 221 ARG B O 1
ATOM 3889 N N . PRO B 1 222 ? -2.182 18.266 -10.414 1 95.12 222 PRO B N 1
ATOM 3890 C CA . PRO B 1 222 ? -3.029 19.062 -11.297 1 95.12 222 PRO B CA 1
ATOM 3891 C C . PRO B 1 222 ? -4.098 18.234 -12.008 1 95.12 222 PRO B C 1
ATOM 3893 O O . PRO B 1 222 ? -5.117 18.781 -12.445 1 95.12 222 PRO B O 1
ATOM 3896 N N . ASP B 1 223 ? -3.857 16.922 -12.062 1 93.06 223 ASP B N 1
ATOM 3897 C CA . ASP B 1 223 ? -4.809 16 -12.688 1 93.06 223 ASP B CA 1
ATOM 3898 C C . ASP B 1 223 ? -6.094 15.914 -11.867 1 93.06 223 ASP B C 1
ATOM 3900 O O . ASP B 1 223 ? -7.125 15.453 -12.367 1 93.06 223 ASP B O 1
ATOM 3904 N N . LEU B 1 224 ? -6.086 16.422 -10.633 1 93.25 224 LEU B N 1
ATOM 3905 C CA . LEU B 1 224 ? -7.23 16.281 -9.742 1 93.25 224 LEU B CA 1
ATOM 3906 C C . LEU B 1 224 ? -8.031 17.578 -9.68 1 93.25 224 LEU B C 1
ATOM 3908 O O . LEU B 1 224 ? -8.977 17.688 -8.891 1 93.25 224 LEU B O 1
ATOM 3912 N N . ILE B 1 225 ? -7.703 18.562 -10.438 1 94.12 225 ILE B N 1
ATOM 3913 C CA . ILE B 1 225 ? -8.461 19.812 -10.453 1 94.12 225 ILE B CA 1
ATOM 3914 C C . ILE B 1 225 ? -9.891 19.547 -10.891 1 94.12 225 ILE B C 1
ATOM 3916 O O . ILE B 1 225 ? -10.125 18.984 -11.969 1 94.12 225 ILE B O 1
ATOM 3920 N N . PRO B 1 226 ? -10.773 19.938 -10.102 1 92 226 PRO B N 1
ATOM 3921 C CA . PRO B 1 226 ? -12.172 19.672 -10.445 1 92 226 PRO B CA 1
ATOM 3922 C C . PRO B 1 226 ? -12.633 20.422 -11.695 1 92 226 PRO B C 1
ATOM 3924 O O . PRO B 1 226 ? -12.125 21.5 -11.992 1 92 226 PRO B O 1
ATOM 3927 N N . LYS B 1 227 ? -13.656 19.844 -12.312 1 88.56 227 LYS B N 1
ATOM 3928 C CA . LYS B 1 227 ? -14.211 20.469 -13.516 1 88.56 227 LYS B CA 1
ATOM 3929 C C . LYS B 1 227 ? -15.273 21.5 -13.172 1 88.56 227 LYS B C 1
ATOM 3931 O O . LYS B 1 227 ? -15.438 22.484 -13.883 1 88.56 227 LYS B O 1
ATOM 3936 N N . ASP B 1 228 ? -15.922 21.297 -12.117 1 92.25 228 ASP B N 1
ATOM 3937 C CA . ASP B 1 228 ? -17 22.172 -11.711 1 92.25 228 ASP B CA 1
ATOM 3938 C C . ASP B 1 228 ? -16.547 23.141 -10.617 1 92.25 228 ASP B C 1
ATOM 3940 O O . ASP B 1 228 ? -16.828 22.922 -9.438 1 92.25 228 ASP B O 1
ATOM 3944 N N . LEU B 1 229 ? -16.016 24.281 -10.961 1 94.88 229 LEU B N 1
ATOM 3945 C CA . LEU B 1 229 ? -15.469 25.25 -10.016 1 94.88 229 LEU B CA 1
ATOM 3946 C C . LEU B 1 229 ? -16.469 26.359 -9.727 1 94.88 229 LEU B C 1
ATOM 3948 O O . LEU B 1 229 ? -17.188 26.812 -10.633 1 94.88 229 LEU B O 1
ATOM 3952 N N . THR B 1 230 ? -16.578 26.719 -8.531 1 95.12 230 THR B N 1
ATOM 3953 C CA . THR B 1 230 ? -17.312 27.938 -8.195 1 95.12 230 THR B CA 1
ATOM 3954 C C . THR B 1 230 ? -16.562 29.172 -8.703 1 95.12 230 THR B C 1
ATOM 3956 O O . THR B 1 230 ? -15.391 29.078 -9.062 1 95.12 230 THR B O 1
ATOM 3959 N N . GLU B 1 231 ? -17.266 30.234 -8.695 1 96.31 231 GLU B N 1
ATOM 3960 C CA . GLU B 1 231 ? -16.641 31.469 -9.125 1 96.31 231 GLU B CA 1
ATOM 3961 C C . GLU B 1 231 ? -15.43 31.812 -8.25 1 96.31 231 GLU B C 1
ATOM 3963 O O . GLU B 1 231 ? -14.391 32.25 -8.758 1 96.31 231 GLU B O 1
ATOM 3968 N N . LEU B 1 232 ? -15.594 31.594 -6.992 1 96.69 232 LEU B N 1
ATOM 3969 C CA . LEU B 1 232 ? -14.508 31.875 -6.059 1 96.69 232 LEU B CA 1
ATOM 3970 C C . LEU B 1 232 ? -13.32 30.953 -6.324 1 96.69 232 LEU B C 1
ATOM 3972 O O . LEU B 1 232 ? -12.172 31.406 -6.371 1 96.69 232 LEU B O 1
ATOM 3976 N N . GLU B 1 233 ? -13.555 29.703 -6.539 1 96.62 233 GLU B N 1
ATOM 3977 C CA . GLU B 1 233 ? -12.5 28.719 -6.805 1 96.62 233 GLU B CA 1
ATOM 3978 C C . GLU B 1 233 ? -11.758 29.047 -8.102 1 96.62 233 GLU B C 1
ATOM 3980 O O . GLU B 1 233 ? -10.531 28.922 -8.172 1 96.62 233 GLU B O 1
ATOM 3985 N N . LYS B 1 234 ? -12.523 29.469 -9.047 1 97.38 234 LYS B N 1
ATOM 3986 C CA . LYS B 1 234 ? -11.93 29.844 -10.336 1 97.38 234 LYS B CA 1
ATOM 3987 C C . LYS B 1 234 ? -11 31.031 -10.188 1 97.38 234 LYS B C 1
ATOM 3989 O O . LYS B 1 234 ? -9.906 31.047 -10.75 1 97.38 234 LYS B O 1
ATOM 3994 N N . ASP B 1 235 ? -11.523 31.922 -9.484 1 97.75 235 ASP B N 1
ATOM 3995 C CA . ASP B 1 235 ? -10.727 33.125 -9.25 1 97.75 235 ASP B CA 1
ATOM 3996 C C . ASP B 1 235 ? -9.422 32.781 -8.523 1 97.75 235 ASP B C 1
ATOM 3998 O O . ASP B 1 235 ? -8.352 33.219 -8.922 1 97.75 235 ASP B O 1
ATOM 4002 N N . ILE B 1 236 ? -9.508 31.984 -7.488 1 98.12 236 ILE B N 1
ATOM 4003 C CA . ILE B 1 236 ? -8.336 31.578 -6.711 1 98.12 236 ILE B CA 1
ATOM 4004 C C . ILE B 1 236 ? -7.379 30.781 -7.598 1 98.12 236 ILE B C 1
ATOM 4006 O O . ILE B 1 236 ? -6.176 31.062 -7.621 1 98.12 236 ILE B O 1
ATOM 4010 N N . LEU B 1 237 ? -7.898 29.844 -8.359 1 97.94 237 LEU B N 1
ATOM 4011 C CA . LEU B 1 237 ? -7.098 29.016 -9.242 1 97.94 237 LEU B CA 1
ATOM 4012 C C . LEU B 1 237 ? -6.328 29.859 -10.25 1 97.94 237 LEU B C 1
ATOM 4014 O O . LEU B 1 237 ? -5.117 29.703 -10.414 1 97.94 237 LEU B O 1
ATOM 4018 N N . ASN B 1 238 ? -7.051 30.766 -10.867 1 97.81 238 ASN B N 1
ATOM 4019 C CA . ASN B 1 238 ? -6.422 31.641 -11.852 1 97.81 238 ASN B CA 1
ATOM 4020 C C . ASN B 1 238 ? -5.34 32.5 -11.227 1 97.81 238 ASN B C 1
ATOM 4022 O O . ASN B 1 238 ? -4.301 32.75 -11.844 1 97.81 238 ASN B O 1
ATOM 4026 N N . SER B 1 239 ? -5.633 32.969 -10.039 1 98.25 239 SER B N 1
ATOM 4027 C CA . SER B 1 239 ? -4.664 33.781 -9.336 1 98.25 239 SER B CA 1
ATOM 4028 C C . SER B 1 239 ? -3.396 33 -9.016 1 98.25 239 SER B C 1
ATOM 4030 O O . SER B 1 239 ? -2.285 33.531 -9.18 1 98.25 239 SER B O 1
ATOM 4032 N N . ILE B 1 240 ? -3.541 31.781 -8.617 1 98 240 ILE B N 1
ATOM 4033 C CA . ILE B 1 240 ? -2.408 30.922 -8.305 1 98 240 ILE B CA 1
ATOM 4034 C C . ILE B 1 240 ? -1.604 30.641 -9.578 1 98 240 ILE B C 1
ATOM 4036 O O . ILE B 1 240 ? -0.374 30.75 -9.57 1 98 240 ILE B O 1
ATOM 4040 N N . LEU B 1 241 ? -2.305 30.359 -10.656 1 97.5 241 LEU B N 1
ATOM 4041 C CA . LEU B 1 241 ? -1.658 30.047 -11.93 1 97.5 241 LEU B CA 1
ATOM 4042 C C . LEU B 1 241 ? -0.909 31.25 -12.477 1 97.5 241 LEU B C 1
ATOM 4044 O O . LEU B 1 241 ? 0.076 31.109 -13.203 1 97.5 241 LEU B O 1
ATOM 4048 N N . SER B 1 242 ? -1.34 32.406 -12.086 1 97.38 242 SER B N 1
ATOM 4049 C CA . SER B 1 242 ? -0.7 33.625 -12.531 1 97.38 242 SER B CA 1
ATOM 4050 C C . SER B 1 242 ? 0.466 34.031 -11.625 1 97.38 242 SER B C 1
ATOM 4052 O O . SER B 1 242 ? 1.158 35 -11.883 1 97.38 242 SER B O 1
ATOM 4054 N N . GLY B 1 243 ? 0.643 33.312 -10.469 1 97 243 GLY B N 1
ATOM 4055 C CA . GLY B 1 243 ? 1.809 33.5 -9.625 1 97 243 GLY B CA 1
ATOM 4056 C C . GLY B 1 243 ? 1.535 34.406 -8.43 1 97 243 GLY B C 1
ATOM 4057 O O . GLY B 1 243 ? 2.465 34.812 -7.734 1 97 243 GLY B O 1
ATOM 4058 N N . LYS B 1 244 ? 0.275 34.688 -8.172 1 96.88 244 LYS B N 1
ATOM 4059 C CA . LYS B 1 244 ? -0.074 35.531 -7.027 1 96.88 244 LYS B CA 1
ATOM 4060 C C . LYS B 1 244 ? 0.042 34.75 -5.723 1 96.88 244 LYS B C 1
ATOM 4062 O O . LYS B 1 244 ? -0.224 33.531 -5.691 1 96.88 244 LYS B O 1
ATOM 4067 N N . SER B 1 245 ? 0.424 35.438 -4.73 1 97.06 245 SER B N 1
ATOM 4068 C CA . SER B 1 245 ? 0.399 34.875 -3.393 1 97.06 245 SER B CA 1
ATOM 4069 C C . SER B 1 245 ? -0.962 35.062 -2.73 1 97.06 245 SER B C 1
ATOM 4071 O O . SER B 1 245 ? -1.777 35.875 -3.199 1 97.06 245 SER B O 1
ATOM 4073 N N . PHE B 1 246 ? -1.204 34.344 -1.701 1 97.81 246 PHE B N 1
ATOM 4074 C CA . PHE B 1 246 ? -2.447 34.5 -0.957 1 97.81 246 PHE B CA 1
ATOM 4075 C C . PHE B 1 246 ? -2.609 35.938 -0.464 1 97.81 246 PHE B C 1
ATOM 4077 O O . PHE B 1 246 ? -3.695 36.5 -0.561 1 97.81 246 PHE B O 1
ATOM 4084 N N . LYS B 1 247 ? -1.576 36.469 0.079 1 95.44 247 LYS B N 1
ATOM 4085 C CA . LYS B 1 247 ? -1.603 37.844 0.619 1 95.44 247 LYS B CA 1
ATOM 4086 C C . LYS B 1 247 ? -1.956 38.844 -0.463 1 95.44 247 LYS B C 1
ATOM 4088 O O . LYS B 1 247 ? -2.752 39.75 -0.229 1 95.44 247 LYS B O 1
ATOM 4093 N N . GLU B 1 248 ? -1.369 38.688 -1.62 1 96.56 248 GLU B N 1
ATOM 4094 C CA . GLU B 1 248 ? -1.669 39.562 -2.744 1 96.56 248 GLU B CA 1
ATOM 4095 C C . GLU B 1 248 ? -3.127 39.438 -3.174 1 96.56 248 GLU B C 1
ATOM 4097 O O . GLU B 1 248 ? -3.793 40.438 -3.439 1 96.56 248 GLU B O 1
ATOM 4102 N N . TRP B 1 249 ? -3.52 38.156 -3.223 1 97.62 249 TRP B N 1
ATOM 4103 C CA . TRP B 1 249 ? -4.898 37.906 -3.615 1 97.62 249 TRP B CA 1
ATOM 4104 C C . TRP B 1 249 ? -5.879 38.5 -2.611 1 97.62 249 TRP B C 1
ATOM 4106 O O . TRP B 1 249 ? -6.879 39.125 -2.998 1 97.62 249 TRP B O 1
ATOM 4116 N N . LEU B 1 250 ? -5.562 38.375 -1.348 1 95.56 250 LEU B N 1
ATOM 4117 C CA . LEU B 1 250 ? -6.43 38.875 -0.282 1 95.56 250 LEU B CA 1
ATOM 4118 C C . LEU B 1 250 ? -6.547 40.375 -0.336 1 95.56 250 LEU B C 1
ATOM 4120 O O . LEU B 1 250 ? -7.609 40.938 -0.05 1 95.56 250 LEU B O 1
ATOM 4124 N N . LYS B 1 251 ? -5.453 41.062 -0.669 1 94.75 251 LYS B N 1
ATOM 4125 C CA . LYS B 1 251 ? -5.453 42.5 -0.784 1 94.75 251 LYS B CA 1
ATOM 4126 C C . LYS B 1 251 ? -6.461 42.969 -1.83 1 94.75 251 LYS B C 1
ATOM 4128 O O . LYS B 1 251 ? -7.086 44.031 -1.671 1 94.75 251 LYS B O 1
ATOM 4133 N N . GLU B 1 252 ? -6.605 42.156 -2.881 1 94.31 252 GLU B N 1
ATOM 4134 C CA . GLU B 1 252 ? -7.512 42.5 -3.977 1 94.31 252 GLU B CA 1
ATOM 4135 C C . GLU B 1 252 ? -8.938 42.062 -3.668 1 94.31 252 GLU B C 1
ATOM 4137 O O . GLU B 1 252 ? -9.875 42.438 -4.363 1 94.31 252 GLU B O 1
ATOM 4142 N N . HIS B 1 253 ? -9.094 41.281 -2.66 1 94 253 HIS B N 1
ATOM 4143 C CA . HIS B 1 253 ? -10.398 40.688 -2.35 1 94 253 HIS B CA 1
ATOM 4144 C C . HIS B 1 253 ? -10.781 40.938 -0.897 1 94 253 HIS B C 1
ATOM 4146 O O . HIS B 1 253 ? -11.344 40.062 -0.236 1 94 253 HIS B O 1
ATOM 4152 N N . LYS B 1 254 ? -10.5 42.094 -0.341 1 91.25 254 LYS B N 1
ATOM 4153 C CA . LYS B 1 254 ? -10.758 42.469 1.047 1 91.25 254 LYS B CA 1
ATOM 4154 C C . LYS B 1 254 ? -12.25 42.406 1.36 1 91.25 254 LYS B C 1
ATOM 4156 O O . LYS B 1 254 ? -12.641 42.219 2.51 1 91.25 254 LYS B O 1
ATOM 4161 N N . HIS B 1 255 ? -13 42.5 0.312 1 90.38 255 HIS B N 1
ATOM 4162 C CA . HIS B 1 255 ? -14.445 42.5 0.485 1 90.38 255 HIS B CA 1
ATOM 4163 C C . HIS B 1 255 ? -14.961 41.156 0.937 1 90.38 255 HIS B C 1
ATOM 4165 O O . HIS B 1 255 ? -16.094 41.031 1.426 1 90.38 255 HIS B O 1
ATOM 4171 N N . LEU B 1 256 ? -14.172 40.094 0.746 1 88.69 256 LEU B N 1
ATOM 4172 C CA . LEU B 1 256 ? -14.57 38.75 1.117 1 88.69 256 LEU B CA 1
ATOM 4173 C C . LEU B 1 256 ? -14.422 38.5 2.617 1 88.69 256 LEU B C 1
ATOM 4175 O O . LEU B 1 256 ? -14.891 37.5 3.152 1 88.69 256 LEU B O 1
ATOM 4179 N N . LEU B 1 257 ? -13.758 39.438 3.291 1 88 257 LEU B N 1
ATOM 4180 C CA . LEU B 1 257 ? -13.5 39.281 4.719 1 88 257 LEU B CA 1
ATOM 4181 C C . LEU B 1 257 ? -14.602 39.938 5.543 1 88 257 LEU B C 1
ATOM 4183 O O . LEU B 1 257 ? -15.211 40.938 5.105 1 88 257 LEU B O 1
#